Protein AF-0000000084724080 (afdb_homodimer)

Secondary structure (DSSP, 8-state):
-------HHHHHHHHTS-HHHHHHHHTTSS---HHHHHHHHHHHHHHT----HHHHHHHHS---EEEEEES-TTSHHHHHHHHHHHHHHHHTT-EEEEEE-TT-HHHHHHHHHHHHTT-SEEEE---S-GGGGGGGGGG-S-EEESS--SSS---EEEE-HHHHHHHHHHHHHHTT---EEEEE-TTSHHHHHHHHHHHHHHHTTT---EEEE-SSSSHHHHHHHHHHHHSSTT--SEEEESSHHHHHHHHHHHHHTT--TTTT-EEE-SS--GGGGTBSSPPBEEE--HHHHHHHHHHHHHHHHTT-----EEEE--EEE--TT-----/-------HHHHHHHHTS-HHHHHHHHTTSS---HHHHHHHHHHHHHHT----HHHHHHHHS---EEEEEES-TTSHHHHHHHHHHHHHHHHTT-EEEEEE-TT-HHHHHHHHHHHHTT-SEEEE---S-GGGGGGGGGG-S-EEESS--SSS---EEEE-HHHHHHHHHHHHHHTT---EEEEE-TTSHHHHHHHHHHHHHHHTTT---EEEE-SSSSHHHHHHHHHHHHSSTT--SEEEESSHHHHHHHHHHHHHTT--TTTT-EEE-SS--GGGGTBSSPPBEEE--HHHHHHHHHHHHHHHHTT-----EEEE--EEE--TT-----

Nearest PDB structures (foldseek):
  4rzt-assembly1_A  TM=9.313E-01  e=7.875E-20  Escherichia coli DH1
  4rk1-assembly3_F  TM=8.747E-01  e=1.588E-20  Enterococcus faecium DO
  1efa-assembly2_C  TM=9.044E-01  e=4.445E-20  Escherichia coli
  1jyf-assembly1_A  TM=9.041E-01  e=2.052E-18  Escherichia coli
  1jye-assembly1_A-2  TM=9.116E-01  e=3.635E-18  Escherichia coli

Structure (mmCIF, N/CA/C/O backbone):
data_AF-0000000084724080-model_v1
#
loop_
_entity.id
_entity.type
_entity.pdbx_description
1 polymer 'Ribose operon repressor'
#
loop_
_atom_site.group_PDB
_atom_site.id
_atom_site.type_symbol
_atom_site.label_atom_id
_atom_site.label_alt_id
_atom_site.label_comp_id
_atom_site.label_asym_id
_atom_site.label_entity_id
_atom_site.label_seq_id
_atom_site.pdbx_PDB_ins_code
_atom_site.Cartn_x
_atom_site.Cartn_y
_atom_site.Cartn_z
_atom_site.occupancy
_atom_site.B_iso_or_equiv
_atom_site.auth_seq_id
_atom_site.auth_comp_id
_atom_site.auth_asym_id
_atom_site.auth_atom_id
_atom_site.pdbx_PDB_model_num
ATOM 1 N N . MET A 1 1 ? 26.531 34.5 15.922 1 32.03 1 MET A N 1
ATOM 2 C CA . MET A 1 1 ? 25.234 35.125 15.68 1 32.03 1 MET A CA 1
ATOM 3 C C . MET A 1 1 ? 24.312 34.188 14.938 1 32.03 1 MET A C 1
ATOM 5 O O . MET A 1 1 ? 24.656 33.656 13.875 1 32.03 1 MET A O 1
ATOM 9 N N . LYS A 1 2 ? 23.438 33.5 15.578 1 39.31 2 LYS A N 1
ATOM 10 C CA . LYS A 1 2 ? 22.547 32.469 15.039 1 39.31 2 LYS A CA 1
ATOM 11 C C . LYS A 1 2 ? 21.875 32.938 13.758 1 39.31 2 LYS A C 1
ATOM 13 O O . LYS A 1 2 ? 21.156 33.938 13.758 1 39.31 2 LYS A O 1
ATOM 18 N N . LYS A 1 3 ? 22.266 32.719 12.625 1 47.66 3 LYS A N 1
ATOM 19 C CA . LYS A 1 3 ? 21.812 33.219 11.336 1 47.66 3 LYS A CA 1
ATOM 20 C C . LYS A 1 3 ? 20.328 32.938 11.133 1 47.66 3 LYS A C 1
ATOM 22 O O . LYS A 1 3 ? 19.906 31.797 11.055 1 47.66 3 LYS A O 1
ATOM 27 N N . THR A 1 4 ? 19.438 33.719 11.664 1 52.25 4 THR A N 1
ATOM 28 C CA . THR A 1 4 ? 17.984 33.625 11.539 1 52.25 4 THR A CA 1
ATOM 29 C C . THR A 1 4 ? 17.578 33.594 10.07 1 52.25 4 THR A C 1
ATOM 31 O O . THR A 1 4 ? 18.125 34.312 9.25 1 52.25 4 THR A O 1
ATOM 34 N N . SER A 1 5 ? 16.984 32.531 9.602 1 62.06 5 SER A N 1
ATOM 35 C CA . SER A 1 5 ? 16.438 32.5 8.25 1 62.06 5 SER A CA 1
ATOM 36 C C . SER A 1 5 ? 15.734 33.812 7.898 1 62.06 5 SER A C 1
ATOM 38 O O . SER A 1 5 ? 15.055 34.406 8.734 1 62.06 5 SER A O 1
ATOM 40 N N . PRO A 1 6 ? 16.141 34.375 6.723 1 73.5 6 PRO A N 1
ATOM 41 C CA . PRO A 1 6 ? 15.469 35.594 6.332 1 73.5 6 PRO A CA 1
ATOM 42 C C . PRO A 1 6 ? 13.953 35.5 6.414 1 73.5 6 PRO A C 1
ATOM 44 O O . PRO A 1 6 ? 13.383 34.438 6.121 1 73.5 6 PRO A O 1
ATOM 47 N N . THR A 1 7 ? 13.383 36.406 7.012 1 74.38 7 THR A N 1
ATOM 48 C CA . THR A 1 7 ? 11.93 36.5 7.125 1 74.38 7 THR A CA 1
ATOM 49 C C . THR A 1 7 ? 11.344 37.312 5.988 1 74.38 7 THR A C 1
ATOM 51 O O . THR A 1 7 ? 12.086 37.969 5.246 1 74.38 7 THR A O 1
ATOM 54 N N . ILE A 1 8 ? 10.039 37.156 5.926 1 80.38 8 ILE A N 1
ATOM 55 C CA . ILE A 1 8 ? 9.352 37.969 4.918 1 80.38 8 ILE A CA 1
ATOM 56 C C . ILE A 1 8 ? 9.609 39.438 5.176 1 80.38 8 ILE A C 1
ATOM 58 O O . ILE A 1 8 ? 9.648 40.25 4.234 1 80.38 8 ILE A O 1
ATOM 62 N N . ARG A 1 9 ? 9.898 39.75 6.422 1 83.5 9 ARG A N 1
ATOM 63 C CA . ARG A 1 9 ? 10.211 41.156 6.773 1 83.5 9 ARG A CA 1
ATOM 64 C C . ARG A 1 9 ? 11.578 41.562 6.234 1 83.5 9 ARG A C 1
ATOM 66 O O . ARG A 1 9 ? 11.758 42.688 5.77 1 83.5 9 ARG A O 1
ATOM 73 N N . ASP A 1 10 ? 12.398 40.562 6.273 1 85.94 10 ASP A N 1
ATOM 74 C CA . ASP A 1 10 ? 13.734 40.844 5.742 1 85.94 10 ASP A CA 1
ATOM 75 C C . ASP A 1 10 ? 13.688 41.094 4.238 1 85.94 10 ASP A C 1
ATOM 77 O O . ASP A 1 10 ? 14.375 41.969 3.723 1 85.94 10 ASP A O 1
ATOM 81 N N . VAL A 1 11 ? 12.867 40.25 3.641 1 87.75 11 VAL A N 1
ATOM 82 C CA . VAL A 1 11 ? 12.703 40.438 2.199 1 87.75 11 VAL A CA 1
ATOM 83 C C . VAL A 1 11 ? 12.086 41.781 1.898 1 87.75 11 VAL A C 1
ATOM 85 O O . VAL A 1 11 ? 12.555 42.5 1.007 1 87.75 11 VAL A O 1
ATOM 88 N N . ALA A 1 12 ? 11.148 42.125 2.643 1 89.44 12 ALA A N 1
ATOM 89 C CA . ALA A 1 12 ? 10.461 43.406 2.461 1 89.44 12 ALA A CA 1
ATOM 90 C C . ALA A 1 12 ? 11.422 44.562 2.648 1 89.44 12 ALA A C 1
ATOM 92 O O . ALA A 1 12 ? 11.445 45.5 1.836 1 89.44 12 ALA A O 1
ATOM 93 N N . ALA A 1 13 ? 12.18 44.5 3.635 1 89.31 13 ALA A N 1
ATOM 94 C CA . ALA A 1 13 ? 13.148 45.562 3.953 1 89.31 13 ALA A CA 1
ATOM 95 C C . ALA A 1 13 ? 14.195 45.688 2.852 1 89.31 13 ALA A C 1
ATOM 97 O O . ALA A 1 13 ? 14.523 46.781 2.42 1 89.31 13 ALA A O 1
ATOM 98 N N . ALA A 1 14 ? 14.609 44.562 2.445 1 89.56 14 ALA A N 1
ATOM 99 C CA . ALA A 1 14 ? 15.672 44.562 1.444 1 89.56 14 ALA A CA 1
ATOM 100 C C . ALA A 1 14 ? 15.148 45.031 0.086 1 89.56 14 ALA A C 1
ATOM 102 O O . ALA A 1 14 ? 15.883 45.656 -0.68 1 89.56 14 ALA A O 1
ATOM 103 N N . ALA A 1 15 ? 13.977 44.688 -0.158 1 89.56 15 ALA A N 1
ATOM 104 C CA . ALA A 1 15 ? 13.375 45 -1.446 1 89.56 15 ALA A CA 1
ATOM 105 C C . ALA A 1 15 ? 12.75 46.406 -1.414 1 89.56 15 ALA A C 1
ATOM 107 O O . ALA A 1 15 ? 12.398 46.969 -2.457 1 89.56 15 ALA A O 1
ATOM 108 N N . GLY A 1 16 ? 12.609 46.969 -0.264 1 90.38 16 GLY A N 1
ATOM 109 C CA . GLY A 1 16 ? 12.039 48.312 -0.124 1 90.38 16 GLY A CA 1
ATOM 110 C C . GLY A 1 16 ? 10.539 48.344 -0.363 1 90.38 16 GLY A C 1
ATOM 111 O O . GLY A 1 16 ? 10.023 49.281 -0.969 1 90.38 16 GLY A O 1
ATOM 112 N N . VAL A 1 17 ? 9.953 47.219 -0.107 1 89 17 VAL A N 1
ATOM 113 C CA . VAL A 1 17 ? 8.5 47.125 -0.246 1 89 17 VAL A CA 1
ATOM 114 C C . VAL A 1 17 ? 7.879 46.688 1.08 1 89 17 VAL A C 1
ATOM 116 O O . VAL A 1 17 ? 8.594 46.406 2.041 1 89 17 VAL A O 1
ATOM 119 N N . SER A 1 18 ? 6.574 46.812 1.135 1 85.12 18 SER A N 1
ATOM 120 C CA . SER A 1 18 ? 5.883 46.375 2.342 1 85.12 18 SER A CA 1
ATOM 121 C C . SER A 1 18 ? 5.898 44.844 2.467 1 85.12 18 SER A C 1
ATOM 123 O O . SER A 1 18 ? 6.07 44.156 1.471 1 85.12 18 SER A O 1
ATOM 125 N N . VAL A 1 19 ? 5.738 44.344 3.66 1 85.06 19 VAL A N 1
ATOM 126 C CA . VAL A 1 19 ? 5.605 42.906 3.916 1 85.06 19 VAL A CA 1
ATOM 127 C C . VAL A 1 19 ? 4.418 42.344 3.133 1 85.06 19 VAL A C 1
ATOM 129 O O . VAL A 1 19 ? 4.488 41.25 2.588 1 85.06 19 VAL A O 1
ATOM 132 N N . ALA A 1 20 ? 3.391 43.188 3.004 1 80.38 20 ALA A N 1
ATOM 133 C CA . ALA A 1 20 ? 2.201 42.781 2.256 1 80.38 20 ALA A CA 1
ATOM 134 C C . ALA A 1 20 ? 2.523 42.594 0.778 1 80.38 20 ALA A C 1
ATOM 136 O O . ALA A 1 20 ? 2.006 41.656 0.14 1 80.38 20 ALA A O 1
ATOM 137 N N . THR A 1 21 ? 3.342 43.438 0.317 1 83.81 21 THR A N 1
ATOM 138 C CA . THR A 1 21 ? 3.736 43.375 -1.085 1 83.81 21 THR A CA 1
ATOM 139 C C . THR A 1 21 ? 4.523 42.094 -1.351 1 83.81 21 THR A C 1
ATOM 141 O O . THR A 1 21 ? 4.262 41.375 -2.33 1 83.81 21 THR A O 1
ATOM 144 N N . VAL A 1 22 ? 5.441 41.719 -0.416 1 83.5 22 VAL A N 1
ATOM 145 C CA . VAL A 1 22 ? 6.223 40.5 -0.552 1 83.5 22 VAL A CA 1
ATOM 146 C C . VAL A 1 22 ? 5.297 39.281 -0.463 1 83.5 22 VAL A C 1
ATOM 148 O O . VAL A 1 22 ? 5.398 38.344 -1.272 1 83.5 22 VAL A O 1
ATOM 151 N N . SER A 1 23 ? 4.398 39.344 0.433 1 76.38 23 SER A N 1
ATOM 152 C CA . SER A 1 23 ? 3.461 38.25 0.643 1 76.38 23 SER A CA 1
ATOM 153 C C . SER A 1 23 ? 2.594 38.031 -0.589 1 76.38 23 SER A C 1
ATOM 155 O O . SER A 1 23 ? 2.447 36.875 -1.049 1 76.38 23 SER A O 1
ATOM 157 N N . LYS A 1 24 ? 2.123 39.062 -1.077 1 75.06 24 LYS A N 1
ATOM 158 C CA . LYS A 1 24 ? 1.26 38.969 -2.25 1 75.06 24 LYS A CA 1
ATOM 159 C C . LYS A 1 24 ? 2.033 38.469 -3.463 1 75.06 24 LYS A C 1
ATOM 161 O O . LYS A 1 24 ? 1.494 37.719 -4.273 1 75.06 24 LYS A O 1
ATOM 166 N N . TYR A 1 25 ? 3.26 38.875 -3.535 1 79.75 25 TYR A N 1
ATOM 167 C CA . TYR A 1 25 ? 4.113 38.438 -4.637 1 79.75 25 TYR A CA 1
ATOM 168 C C . TYR A 1 25 ? 4.414 36.969 -4.547 1 79.75 25 TYR A C 1
ATOM 170 O O . TYR A 1 25 ? 4.211 36.219 -5.512 1 79.75 25 TYR A O 1
ATOM 178 N N . ILE A 1 26 ? 4.781 36.5 -3.369 1 76.81 26 ILE A N 1
ATOM 179 C CA . ILE A 1 26 ? 5.242 35.125 -3.168 1 76.81 26 ILE A CA 1
ATOM 180 C C . ILE A 1 26 ? 4.066 34.156 -3.312 1 76.81 26 ILE A C 1
ATOM 182 O O . ILE A 1 26 ? 4.227 33.062 -3.834 1 76.81 26 ILE A O 1
ATOM 186 N N . ASN A 1 27 ? 2.904 34.719 -2.977 1 66.31 27 ASN A N 1
ATOM 187 C CA . ASN A 1 27 ? 1.719 33.875 -3.004 1 66.31 27 ASN A CA 1
ATOM 188 C C . ASN A 1 27 ? 0.949 34.031 -4.312 1 66.31 27 ASN A C 1
ATOM 190 O O . ASN A 1 27 ? -0.118 33.438 -4.48 1 66.31 27 ASN A O 1
ATOM 194 N N . GLY A 1 28 ? 1.48 34.812 -5.105 1 66.38 28 GLY A N 1
ATOM 195 C CA . GLY A 1 28 ? 0.864 35.031 -6.402 1 66.38 28 GLY A CA 1
ATOM 196 C C . GLY A 1 28 ? -0.484 35.719 -6.309 1 66.38 28 GLY A C 1
ATOM 197 O O . GLY A 1 28 ? -1.334 35.562 -7.188 1 66.38 28 GLY A O 1
ATOM 198 N N . ALA A 1 29 ? -0.762 36.344 -5.246 1 62.97 29 ALA A N 1
ATOM 199 C CA . ALA A 1 29 ? -2.062 36.938 -4.973 1 62.97 29 ALA A CA 1
ATOM 200 C C . ALA A 1 29 ? -2.238 38.25 -5.75 1 62.97 29 ALA A C 1
ATOM 202 O O . ALA A 1 29 ? -3.365 38.688 -5.988 1 62.97 29 ALA A O 1
ATOM 203 N N . GLN A 1 30 ? -1.162 38.938 -6.098 1 69.94 30 GLN A N 1
ATOM 204 C CA . GLN A 1 30 ? -1.179 40.219 -6.82 1 69.94 30 GLN A CA 1
ATOM 205 C C . GLN A 1 30 ? 0.004 40.312 -7.777 1 69.94 30 GLN A C 1
ATOM 207 O O . GLN A 1 30 ? 1.11 39.875 -7.457 1 69.94 30 GLN A O 1
ATOM 212 N N . ARG A 1 31 ? -0.279 40.688 -9.023 1 78.44 31 ARG A N 1
ATOM 213 C CA . ARG A 1 31 ? 0.792 40.969 -9.969 1 78.44 31 ARG A CA 1
ATOM 214 C C . ARG A 1 31 ? 1.322 42.406 -9.781 1 78.44 31 ARG A C 1
ATOM 216 O O . ARG A 1 31 ? 0.559 43.312 -9.477 1 78.44 31 ARG A O 1
ATOM 223 N N . PHE A 1 32 ? 2.584 42.438 -9.867 1 82.38 32 PHE A N 1
ATOM 224 C CA . PHE A 1 32 ? 3.244 43.719 -9.75 1 82.38 32 PHE A CA 1
ATOM 225 C C . PHE A 1 32 ? 3.984 44.062 -11.039 1 82.38 32 PHE A C 1
ATOM 227 O O . PHE A 1 32 ? 4.039 43.281 -11.961 1 82.38 32 PHE A O 1
ATOM 234 N N . SER A 1 33 ? 4.406 45.375 -11.148 1 86.06 33 SER A N 1
ATOM 235 C CA . SER A 1 33 ? 5.16 45.781 -12.328 1 86.06 33 SER A CA 1
ATOM 236 C C . SER A 1 33 ? 6.418 44.938 -12.5 1 86.06 33 SER A C 1
ATOM 238 O O . SER A 1 33 ? 6.953 44.406 -11.523 1 86.06 33 SER A O 1
ATOM 240 N N . ALA A 1 34 ? 6.887 44.781 -13.711 1 86 34 ALA A N 1
ATOM 241 C CA . ALA A 1 34 ? 8.031 43.938 -14.047 1 86 34 ALA A CA 1
ATOM 242 C C . ALA A 1 34 ? 9.258 44.312 -13.219 1 86 34 ALA A C 1
ATOM 244 O O . ALA A 1 34 ? 9.953 43.438 -12.695 1 86 34 ALA A O 1
ATOM 245 N N . PRO A 1 35 ? 9.516 45.531 -13.086 1 86.12 35 PRO A N 1
ATOM 246 C CA . PRO A 1 35 ? 10.688 45.906 -12.281 1 86.12 35 PRO A CA 1
ATOM 247 C C . PRO A 1 35 ? 10.547 45.5 -10.82 1 86.12 35 PRO A C 1
ATOM 249 O O . PRO A 1 35 ? 11.523 45.031 -10.211 1 86.12 35 PRO A O 1
ATOM 252 N N . VAL A 1 36 ? 9.359 45.562 -10.242 1 86.81 36 VAL A N 1
ATOM 253 C CA . VAL A 1 36 ? 9.125 45.219 -8.844 1 86.81 36 VAL A CA 1
ATOM 254 C C . VAL A 1 36 ? 9.266 43.719 -8.656 1 86.81 36 VAL A C 1
ATOM 256 O O . VAL A 1 36 ? 9.898 43.25 -7.699 1 86.81 36 VAL A O 1
ATOM 259 N N . GLU A 1 37 ? 8.703 42.969 -9.508 1 88.81 37 GLU A N 1
ATOM 260 C CA . GLU A 1 37 ? 8.773 41.5 -9.414 1 88.81 37 GLU A CA 1
ATOM 261 C C . GLU A 1 37 ? 10.203 41 -9.57 1 88.81 37 GLU A C 1
ATOM 263 O O . GLU A 1 37 ? 10.625 40.062 -8.883 1 88.81 37 GLU A O 1
ATOM 268 N N . ALA A 1 38 ? 10.93 41.656 -10.492 1 87.81 38 ALA A N 1
ATOM 269 C CA . ALA A 1 38 ? 12.336 41.281 -10.664 1 87.81 38 ALA A CA 1
ATOM 270 C C . ALA A 1 38 ? 13.133 41.562 -9.391 1 87.81 38 ALA A C 1
ATOM 272 O O . ALA A 1 38 ? 13.984 40.75 -9 1 87.81 38 ALA A O 1
ATOM 273 N N . LYS A 1 39 ? 12.914 42.688 -8.82 1 87.88 39 LYS A N 1
ATOM 274 C CA . LYS A 1 39 ? 13.586 43.062 -7.574 1 87.88 39 LYS A CA 1
ATOM 275 C C . LYS A 1 39 ? 13.266 42.062 -6.457 1 87.88 39 LYS A C 1
ATOM 277 O O . LYS A 1 39 ? 14.148 41.656 -5.703 1 87.88 39 LYS A O 1
ATOM 282 N N . LEU A 1 40 ? 12 41.688 -6.348 1 88.88 40 LEU A N 1
ATOM 283 C CA . LEU A 1 40 ? 11.562 40.75 -5.332 1 88.88 40 LEU A CA 1
ATOM 284 C C . LEU A 1 40 ? 12.211 39.375 -5.555 1 88.88 40 LEU A C 1
ATOM 286 O O . LEU A 1 40 ? 12.711 38.781 -4.609 1 88.88 40 LEU A O 1
ATOM 290 N N . LYS A 1 41 ? 12.148 38.938 -6.738 1 86.19 41 LYS A N 1
ATOM 291 C CA . LYS A 1 41 ? 12.766 37.656 -7.082 1 86.19 41 LYS A CA 1
ATOM 292 C C . LYS A 1 41 ? 14.25 37.656 -6.73 1 86.19 41 LYS A C 1
ATOM 294 O O . LYS A 1 41 ? 14.742 36.688 -6.125 1 86.19 41 LYS A O 1
ATOM 299 N N . ALA A 1 42 ? 14.938 38.719 -7.145 1 87.19 42 ALA A N 1
ATOM 300 C CA . ALA A 1 42 ? 16.375 38.844 -6.883 1 87.19 42 ALA A CA 1
ATOM 301 C C . ALA A 1 42 ? 16.656 38.875 -5.383 1 87.19 42 ALA A C 1
ATOM 303 O O . ALA A 1 42 ? 17.609 38.25 -4.914 1 87.19 42 ALA A O 1
ATOM 304 N N . THR A 1 43 ? 15.852 39.625 -4.648 1 88.38 43 THR A N 1
ATOM 305 C CA . THR A 1 43 ? 16.031 39.75 -3.207 1 88.38 43 THR A CA 1
ATOM 306 C C . THR A 1 43 ? 15.789 38.438 -2.502 1 88.38 43 THR A C 1
ATOM 308 O O . THR A 1 43 ? 16.547 38.062 -1.607 1 88.38 43 THR A O 1
ATOM 311 N N . ILE A 1 44 ? 14.703 37.719 -2.939 1 82.88 44 ILE A N 1
ATOM 312 C CA . ILE A 1 44 ? 14.359 36.438 -2.363 1 82.88 44 ILE A CA 1
ATOM 313 C C . ILE A 1 44 ? 15.5 35.438 -2.59 1 82.88 44 ILE A C 1
ATOM 315 O O . ILE A 1 44 ? 15.906 34.719 -1.668 1 82.88 44 ILE A O 1
ATOM 319 N N . GLU A 1 45 ? 16.031 35.469 -3.738 1 81.25 45 GLU A N 1
ATOM 320 C CA . GLU A 1 45 ? 17.141 34.594 -4.086 1 81.25 45 GLU A CA 1
ATOM 321 C C . GLU A 1 45 ? 18.391 34.938 -3.297 1 81.25 45 GLU A C 1
ATOM 323 O O . GLU A 1 45 ? 19.078 34.062 -2.777 1 81.25 45 GLU A O 1
ATOM 328 N N . LYS A 1 46 ? 18.625 36.219 -3.291 1 82.88 46 LYS A N 1
ATOM 329 C CA . LYS A 1 46 ? 19.828 36.719 -2.619 1 82.88 46 LYS A CA 1
ATOM 330 C C . LYS A 1 46 ? 19.797 36.406 -1.127 1 82.88 46 LYS A C 1
ATOM 332 O O . LYS A 1 46 ? 20.812 36 -0.546 1 82.88 46 LYS A O 1
ATOM 337 N N . LEU A 1 47 ? 18.594 36.562 -0.542 1 82.31 47 LEU A N 1
ATOM 338 C CA . LEU A 1 47 ? 18.453 36.375 0.896 1 82.31 47 LEU A CA 1
ATOM 339 C C . LEU A 1 47 ? 18.25 34.906 1.215 1 82.31 47 LEU A C 1
ATOM 341 O O . LEU A 1 47 ? 18.422 34.469 2.361 1 82.31 47 LEU A O 1
ATOM 345 N N . GLY A 1 48 ? 17.922 34.219 0.118 1 74.56 48 GLY A N 1
ATOM 346 C CA . GLY A 1 48 ? 17.594 32.812 0.328 1 74.56 48 GLY A CA 1
ATOM 347 C C . GLY A 1 48 ? 16.297 32.625 1.089 1 74.56 48 GLY A C 1
ATOM 348 O O . GLY A 1 48 ? 16.188 31.703 1.9 1 74.56 48 GLY A O 1
ATOM 349 N N . TYR A 1 49 ? 15.391 33.688 0.884 1 71 49 TYR A N 1
ATOM 350 C CA . TYR A 1 49 ? 14.109 33.594 1.581 1 71 49 TYR A CA 1
ATOM 351 C C . TYR A 1 49 ? 13.242 32.5 1.003 1 71 49 TYR A C 1
ATOM 353 O O . TYR A 1 49 ? 13.102 32.375 -0.217 1 71 49 TYR A O 1
ATOM 361 N N . ARG A 1 50 ? 12.898 31.594 1.78 1 62.84 50 ARG A N 1
ATOM 362 C CA . ARG A 1 50 ? 11.914 30.578 1.403 1 62.84 50 ARG A CA 1
ATOM 363 C C . ARG A 1 50 ? 10.641 30.719 2.234 1 62.84 50 ARG A C 1
ATOM 365 O O . ARG A 1 50 ? 10.703 30.828 3.459 1 62.84 50 ARG A O 1
ATOM 372 N N . SER A 1 51 ? 9.594 31.047 1.395 1 58.06 51 SER A N 1
ATOM 373 C CA . SER A 1 51 ? 8.32 31.172 2.092 1 58.06 51 SER A CA 1
ATOM 374 C C . SER A 1 51 ? 8.039 29.938 2.951 1 58.06 51 SER A C 1
ATOM 376 O O . SER A 1 51 ? 8.258 28.812 2.516 1 58.06 51 SER A O 1
ATOM 378 N N . ASN A 1 52 ? 8.047 30.141 4.234 1 56.22 52 ASN A N 1
ATOM 379 C CA . ASN A 1 52 ? 7.66 29.094 5.176 1 56.22 52 ASN A CA 1
ATOM 380 C C . ASN A 1 52 ? 6.195 28.703 5.016 1 56.22 52 ASN A C 1
ATOM 382 O O . ASN A 1 52 ? 5.305 29.547 5.152 1 56.22 52 ASN A O 1
ATOM 386 N N . PRO A 1 53 ? 5.926 27.594 4.426 1 55.59 53 PRO A N 1
ATOM 387 C CA . PRO A 1 53 ? 4.535 27.188 4.223 1 55.59 53 PRO A CA 1
ATOM 388 C C . PRO A 1 53 ? 3.664 27.422 5.457 1 55.59 53 PRO A C 1
ATOM 390 O O . PRO A 1 53 ? 2.486 27.766 5.332 1 55.59 53 PRO A O 1
ATOM 393 N N . LEU A 1 54 ? 4.223 27.188 6.598 1 56.31 54 LEU A N 1
ATOM 394 C CA . LEU A 1 54 ? 3.465 27.438 7.816 1 56.31 54 LEU A CA 1
ATOM 395 C C . LEU A 1 54 ? 3.15 28.922 7.961 1 56.31 54 LEU A C 1
ATOM 397 O O . LEU A 1 54 ? 2.045 29.297 8.367 1 56.31 54 LEU A O 1
ATOM 401 N N . ALA A 1 55 ? 4.16 29.719 7.543 1 54.69 55 ALA A N 1
ATOM 402 C CA . ALA A 1 55 ? 3.936 31.172 7.586 1 54.69 55 ALA A CA 1
ATOM 403 C C . ALA A 1 55 ? 2.893 31.594 6.555 1 54.69 55 ALA A C 1
ATOM 405 O O . ALA A 1 55 ? 2.025 32.406 6.844 1 54.69 55 ALA A O 1
ATOM 406 N N . ARG A 1 56 ? 3.053 31.031 5.406 1 55.66 56 ARG A N 1
ATOM 407 C CA . ARG A 1 56 ? 2.061 31.297 4.367 1 55.66 56 ARG A CA 1
ATOM 408 C C . ARG A 1 56 ? 0.661 30.922 4.84 1 55.66 56 ARG A C 1
ATOM 410 O O . ARG A 1 56 ? -0.301 31.656 4.59 1 55.66 56 ARG A O 1
ATOM 417 N N . SER A 1 57 ? 0.632 29.703 5.391 1 60.25 57 SER A N 1
ATOM 418 C CA . SER A 1 57 ? -0.655 29.234 5.895 1 60.25 57 SER A CA 1
ATOM 419 C C . SER A 1 57 ? -1.222 30.188 6.938 1 60.25 57 SER A C 1
ATOM 421 O O . SER A 1 57 ? -2.436 30.406 7.004 1 60.25 57 SER A O 1
ATOM 423 N N . MET A 1 58 ? -0.336 30.812 7.582 1 50.09 58 MET A N 1
ATOM 424 C CA . MET A 1 58 ? -0.744 31.766 8.602 1 50.09 58 MET A CA 1
ATOM 425 C C . MET A 1 58 ? -1.275 33.062 7.969 1 50.09 58 MET A C 1
ATOM 427 O O . MET A 1 58 ? -2.232 33.656 8.469 1 50.09 58 MET A O 1
ATOM 431 N N . ILE A 1 59 ? -0.647 33.375 6.875 1 49.5 59 ILE A N 1
ATOM 432 C CA . ILE A 1 59 ? -1.028 34.594 6.207 1 49.5 59 ILE A CA 1
ATOM 433 C C . ILE A 1 59 ? -2.287 34.375 5.375 1 49.5 59 ILE A C 1
ATOM 435 O O . ILE A 1 59 ? -3.225 35.188 5.426 1 49.5 59 ILE A O 1
ATOM 439 N N . THR A 1 60 ? -2.232 33.375 4.598 1 57.38 60 THR A N 1
ATOM 440 C CA . THR A 1 60 ? -3.318 33.125 3.652 1 57.38 60 THR A CA 1
ATOM 441 C C . THR A 1 60 ? -4.41 32.281 4.285 1 57.38 60 THR A C 1
ATOM 443 O O . THR A 1 60 ? -5.539 32.219 3.793 1 57.38 60 THR A O 1
ATOM 446 N N . GLY A 1 61 ? -4.031 31.609 5.293 1 63.84 61 GLY A N 1
ATOM 447 C CA . GLY A 1 61 ? -4.93 30.641 5.898 1 63.84 61 GLY A CA 1
ATOM 448 C C . GLY A 1 61 ? -4.977 29.328 5.145 1 63.84 61 GLY A C 1
ATOM 449 O O . GLY A 1 61 ? -5.707 28.406 5.535 1 63.84 61 GLY A O 1
ATOM 450 N N . GLU A 1 62 ? -4.199 29.359 3.967 1 78.19 62 GLU A N 1
ATOM 451 C CA . GLU A 1 62 ? -4.191 28.156 3.143 1 78.19 62 GLU A CA 1
ATOM 452 C C . GLU A 1 62 ? -2.881 27.391 3.299 1 78.19 62 GLU A C 1
ATOM 454 O O . GLU A 1 62 ? -1.802 27.984 3.295 1 78.19 62 GLU A O 1
ATOM 459 N N . THR A 1 63 ? -2.973 26.109 3.402 1 81.94 63 THR A N 1
ATOM 460 C CA . THR A 1 63 ? -1.789 25.281 3.584 1 81.94 63 THR A CA 1
ATOM 461 C C . THR A 1 63 ? -1.384 24.625 2.27 1 81.94 63 THR A C 1
ATOM 463 O O . THR A 1 63 ? -0.268 24.109 2.141 1 81.94 63 THR A O 1
ATOM 466 N N . ARG A 1 64 ? -2.283 24.578 1.26 1 89.19 64 ARG A N 1
ATOM 467 C CA . ARG A 1 64 ? -2.111 23.844 0.015 1 89.19 64 ARG A CA 1
ATOM 468 C C . ARG A 1 64 ? -1.815 22.375 0.291 1 89.19 64 ARG A C 1
ATOM 470 O O . ARG A 1 64 ? -0.93 21.781 -0.333 1 89.19 64 ARG A O 1
ATOM 477 N N . THR A 1 65 ? -2.461 21.906 1.295 1 92.56 65 THR A N 1
ATOM 478 C CA . THR A 1 65 ? -2.34 20.5 1.684 1 92.56 65 THR A CA 1
ATOM 479 C C . THR A 1 65 ? -3.717 19.875 1.865 1 92.56 65 THR A C 1
ATOM 481 O O . THR A 1 65 ? -4.641 20.516 2.361 1 92.56 65 THR A O 1
ATOM 484 N N . ILE A 1 66 ? -3.816 18.703 1.387 1 96.44 66 ILE A N 1
ATOM 485 C CA . ILE A 1 66 ? -5.035 17.906 1.548 1 96.44 66 ILE A CA 1
ATOM 486 C C . ILE A 1 66 ? -4.734 16.672 2.375 1 96.44 66 ILE A C 1
ATOM 488 O O . ILE A 1 66 ? -3.691 16.031 2.201 1 96.44 66 ILE A O 1
ATOM 492 N N . GLY A 1 67 ? -5.617 16.391 3.326 1 97.19 67 GLY A N 1
ATOM 493 C CA . GLY A 1 67 ? -5.496 15.172 4.113 1 97.19 67 GLY A CA 1
ATOM 494 C C . GLY A 1 67 ? -6.332 14.023 3.576 1 97.19 67 GLY A C 1
ATOM 495 O O . GLY A 1 67 ? -7.457 14.234 3.121 1 97.19 67 GLY A O 1
ATOM 496 N N . LEU A 1 68 ? -5.777 12.891 3.566 1 98.25 68 LEU A N 1
ATOM 497 C CA . LEU A 1 68 ? -6.488 11.672 3.197 1 98.25 68 LEU A CA 1
ATOM 498 C C . LEU A 1 68 ? -6.336 10.602 4.277 1 98.25 68 LEU A C 1
ATOM 500 O O . LEU A 1 68 ? -5.215 10.273 4.672 1 98.25 68 LEU A O 1
ATOM 504 N N . THR A 1 69 ? -7.449 10.125 4.812 1 97.5 69 THR A N 1
ATOM 505 C CA . THR A 1 69 ? -7.434 9.031 5.773 1 97.5 69 THR A CA 1
ATOM 506 C C . THR A 1 69 ? -7.832 7.715 5.102 1 97.5 69 THR A C 1
ATOM 508 O O . THR A 1 69 ? -8.844 7.652 4.402 1 97.5 69 THR A O 1
ATOM 511 N N . ILE A 1 70 ? -7.055 6.699 5.293 1 97.25 70 ILE A N 1
ATOM 512 C CA . ILE A 1 70 ? -7.375 5.387 4.742 1 97.25 70 ILE A CA 1
ATOM 513 C C . ILE A 1 70 ? -7.535 4.375 5.875 1 97.25 70 ILE A C 1
ATOM 515 O O . ILE A 1 70 ? -7.125 4.633 7.008 1 97.25 70 ILE A O 1
ATOM 519 N N . LEU A 1 71 ? -8.102 3.221 5.594 1 97.06 71 LEU A N 1
ATOM 520 C CA . LEU A 1 71 ? -8.461 2.244 6.617 1 97.06 71 LEU A CA 1
ATOM 521 C C . LEU A 1 71 ? -7.312 1.268 6.859 1 97.06 71 LEU A C 1
ATOM 523 O O . LEU A 1 71 ? -7.137 0.777 7.977 1 97.06 71 LEU A O 1
ATOM 527 N N . ASP A 1 72 ? -6.613 0.904 5.785 1 97.12 72 ASP A N 1
ATOM 528 C CA . ASP A 1 72 ? -5.484 -0.016 5.879 1 97.12 72 ASP A CA 1
ATOM 529 C C . ASP A 1 72 ? -4.543 0.146 4.688 1 97.12 72 ASP A C 1
ATOM 531 O O . ASP A 1 72 ? -4.875 -0.254 3.568 1 97.12 72 ASP A O 1
ATOM 535 N N . ILE A 1 73 ? -3.385 0.606 4.98 1 97.44 73 ILE A N 1
ATOM 536 C CA . ILE A 1 73 ? -2.438 0.938 3.922 1 97.44 73 ILE A CA 1
ATOM 537 C C . ILE A 1 73 ? -1.927 -0.342 3.268 1 97.44 73 ILE A C 1
ATOM 539 O O . ILE A 1 73 ? -1.338 -0.301 2.184 1 97.44 73 ILE A O 1
ATOM 543 N N . SER A 1 74 ? -2.105 -1.514 3.9 1 96.69 74 SER A N 1
ATOM 544 C CA . SER A 1 74 ? -1.685 -2.787 3.324 1 96.69 74 SER A CA 1
ATOM 545 C C . SER A 1 74 ? -2.688 -3.283 2.287 1 96.69 74 SER A C 1
ATOM 547 O O . SER A 1 74 ? -2.416 -4.246 1.564 1 96.69 74 SER A O 1
ATOM 549 N N . ASN A 1 75 ? -3.869 -2.703 2.234 1 97.44 75 ASN A N 1
ATOM 550 C CA . ASN A 1 75 ? -4.887 -3.027 1.239 1 97.44 75 ASN A CA 1
ATOM 551 C C . ASN A 1 75 ? -4.707 -2.207 -0.035 1 97.44 75 ASN A C 1
ATOM 553 O O . ASN A 1 75 ? -4.898 -0.99 -0.027 1 97.44 75 ASN A O 1
ATOM 557 N N . PRO A 1 76 ? -4.453 -2.871 -1.175 1 97.69 76 PRO A N 1
ATOM 558 C CA . PRO A 1 76 ? -4.156 -2.143 -2.41 1 97.69 76 PRO A CA 1
ATOM 559 C C . PRO A 1 76 ? -5.332 -1.296 -2.893 1 97.69 76 PRO A C 1
ATOM 561 O O . PRO A 1 76 ? -5.141 -0.346 -3.656 1 97.69 76 PRO A O 1
ATOM 564 N N . HIS A 1 77 ? -6.535 -1.605 -2.48 1 97.31 77 HIS A N 1
ATOM 565 C CA . HIS A 1 77 ? -7.648 -0.708 -2.771 1 97.31 77 HIS A CA 1
ATOM 566 C C . HIS A 1 77 ? -7.344 0.713 -2.309 1 97.31 77 HIS A C 1
ATOM 568 O O . HIS A 1 77 ? -7.48 1.664 -3.082 1 97.31 77 HIS A O 1
ATOM 574 N N . PHE A 1 78 ? -6.828 0.824 -1.14 1 97.88 78 PHE A N 1
ATOM 575 C CA . PHE A 1 78 ? -6.605 2.143 -0.56 1 97.88 78 PHE A CA 1
ATOM 576 C C . PHE A 1 78 ? -5.359 2.791 -1.149 1 97.88 78 PHE A C 1
ATOM 578 O O . PHE A 1 78 ? -5.32 4.008 -1.351 1 97.88 78 PHE A O 1
ATOM 585 N N . THR A 1 79 ? -4.328 1.996 -1.406 1 97.94 79 THR A N 1
ATOM 586 C CA . THR A 1 79 ? -3.146 2.611 -1.998 1 97.94 79 THR A CA 1
ATOM 587 C C . THR A 1 79 ? -3.443 3.109 -3.41 1 97.94 79 THR A C 1
ATOM 589 O O . THR A 1 79 ? -2.889 4.117 -3.848 1 97.94 79 THR A O 1
ATOM 592 N N . SER A 1 80 ? -4.352 2.426 -4.098 1 97.94 80 SER A N 1
ATOM 593 C CA . SER A 1 80 ? -4.793 2.893 -5.41 1 97.94 80 SER A CA 1
ATOM 594 C C . SER A 1 80 ? -5.574 4.199 -5.297 1 97.94 80 SER A C 1
ATOM 596 O O . SER A 1 80 ? -5.406 5.098 -6.125 1 97.94 80 SER A O 1
ATOM 598 N N . VAL A 1 81 ? -6.43 4.301 -4.27 1 97.94 81 VAL A N 1
ATOM 599 C CA . VAL A 1 81 ? -7.152 5.539 -4.012 1 97.94 81 VAL A CA 1
ATOM 600 C C . VAL A 1 81 ? -6.16 6.684 -3.805 1 97.94 81 VAL A C 1
ATOM 602 O O . VAL A 1 81 ? -6.312 7.762 -4.383 1 97.94 81 VAL A O 1
ATOM 605 N N . VAL A 1 82 ? -5.137 6.406 -3.021 1 98.12 82 VAL A N 1
ATOM 606 C CA . VAL A 1 82 ? -4.121 7.406 -2.719 1 98.12 82 VAL A CA 1
ATOM 607 C C . VAL A 1 82 ? -3.416 7.832 -4.004 1 98.12 82 VAL A C 1
ATOM 609 O O . VAL A 1 82 ? -3.186 9.023 -4.227 1 98.12 82 VAL A O 1
ATOM 612 N N . LYS A 1 83 ? -3.078 6.863 -4.859 1 97.81 83 LYS A N 1
ATOM 613 C CA . LYS A 1 83 ? -2.402 7.168 -6.117 1 97.81 83 LYS A CA 1
ATOM 614 C C . LYS A 1 83 ? -3.238 8.117 -6.977 1 97.81 83 LYS A C 1
ATOM 616 O O . LYS A 1 83 ? -2.715 9.078 -7.531 1 97.81 83 LYS A O 1
ATOM 621 N N . GLY A 1 84 ? -4.512 7.855 -7.121 1 97.75 84 GLY A N 1
ATOM 622 C CA . GLY A 1 84 ? -5.402 8.711 -7.891 1 97.75 84 GLY A CA 1
ATOM 623 C C . GLY A 1 84 ? -5.52 10.109 -7.32 1 97.75 84 GLY A C 1
ATOM 624 O O . GLY A 1 84 ? -5.406 11.102 -8.055 1 97.75 84 GLY A O 1
ATOM 625 N N . ALA A 1 85 ? -5.711 10.172 -6.004 1 98.19 85 ALA A N 1
ATOM 626 C CA . ALA A 1 85 ? -5.84 11.461 -5.332 1 98.19 85 ALA A CA 1
ATOM 627 C C . ALA A 1 85 ? -4.547 12.258 -5.426 1 98.19 85 ALA A C 1
ATOM 629 O O . ALA A 1 85 ? -4.574 13.469 -5.664 1 98.19 85 ALA A O 1
ATOM 630 N N . ASN A 1 86 ? -3.441 11.547 -5.211 1 97.19 86 ASN A N 1
ATOM 631 C CA . ASN A 1 86 ? -2.133 12.195 -5.219 1 97.19 86 ASN A CA 1
ATOM 632 C C . ASN A 1 86 ? -1.814 12.797 -6.582 1 97.19 86 ASN A C 1
ATOM 634 O O . ASN A 1 86 ? -1.288 13.906 -6.668 1 97.19 86 ASN A O 1
ATOM 638 N N . ARG A 1 87 ? -2.068 12.078 -7.621 1 95.38 87 ARG A N 1
ATOM 639 C CA . ARG A 1 87 ? -1.825 12.57 -8.977 1 95.38 87 ARG A CA 1
ATOM 640 C C . ARG A 1 87 ? -2.562 13.883 -9.227 1 95.38 87 ARG A C 1
ATOM 642 O O . ARG A 1 87 ? -1.966 14.852 -9.688 1 95.38 87 ARG A O 1
ATOM 649 N N . VAL A 1 88 ? -3.816 13.93 -8.859 1 97.19 88 VAL A N 1
ATOM 650 C CA . VAL A 1 88 ? -4.633 15.125 -9.055 1 97.19 88 VAL A CA 1
ATOM 651 C C . VAL A 1 88 ? -4.137 16.234 -8.141 1 97.19 88 VAL A C 1
ATOM 653 O O . VAL A 1 88 ? -4.066 17.406 -8.555 1 97.19 88 VAL A O 1
ATOM 656 N N . ALA A 1 89 ? -3.805 15.883 -6.887 1 95.81 89 ALA A N 1
ATOM 657 C CA . ALA A 1 89 ? -3.285 16.875 -5.945 1 95.81 89 ALA A CA 1
ATOM 658 C C . ALA A 1 89 ? -2.049 17.562 -6.508 1 95.81 89 ALA A C 1
ATOM 660 O O . ALA A 1 89 ? -1.976 18.797 -6.527 1 95.81 89 ALA A O 1
ATOM 661 N N . LEU A 1 90 ? -1.153 16.812 -6.984 1 91.25 90 LEU A N 1
ATOM 662 C CA . LEU A 1 90 ? 0.096 17.359 -7.512 1 91.25 90 LEU A CA 1
ATOM 663 C C . LEU A 1 90 ? -0.164 18.234 -8.734 1 91.25 90 LEU A C 1
ATOM 665 O O . LEU A 1 90 ? 0.447 19.297 -8.883 1 91.25 90 LEU A O 1
ATOM 669 N N . GLN A 1 91 ? -1.068 17.797 -9.555 1 93.44 91 GLN A N 1
ATOM 670 C CA . GLN A 1 91 ? -1.428 18.547 -10.75 1 93.44 91 GLN A CA 1
ATOM 671 C C . GLN A 1 91 ? -1.999 19.922 -10.383 1 93.44 91 GLN A C 1
ATOM 673 O O . GLN A 1 91 ? -1.961 20.859 -11.188 1 93.44 91 GLN A O 1
ATOM 678 N N . HIS A 1 92 ? -2.496 20.094 -9.211 1 94.12 92 HIS A N 1
ATOM 679 C CA . HIS A 1 92 ? -3.127 21.328 -8.773 1 94.12 92 HIS A CA 1
ATOM 680 C C . HIS A 1 92 ? -2.305 22.016 -7.695 1 94.12 92 HIS A C 1
ATOM 682 O O . HIS A 1 92 ? -2.812 22.891 -6.98 1 94.12 92 HIS A O 1
ATOM 688 N N . ASP A 1 93 ? -1.052 21.547 -7.52 1 90.38 93 ASP A N 1
ATOM 689 C CA . ASP A 1 93 ? -0.066 22.141 -6.625 1 90.38 93 ASP A CA 1
ATOM 690 C C . ASP A 1 93 ? -0.479 21.984 -5.164 1 90.38 93 ASP A C 1
ATOM 692 O O . ASP A 1 93 ? -0.356 22.906 -4.371 1 90.38 93 ASP A O 1
ATOM 696 N N . TYR A 1 94 ? -1.144 20.891 -4.891 1 92.56 94 TYR A N 1
ATOM 697 C CA . TYR A 1 94 ? -1.428 20.484 -3.521 1 92.56 94 TYR A CA 1
ATOM 698 C C . TYR A 1 94 ? -0.53 19.328 -3.098 1 92.56 94 TYR A C 1
ATOM 700 O O . TYR A 1 94 ? -0.138 18.5 -3.928 1 92.56 94 TYR A O 1
ATOM 708 N N . THR A 1 95 ? -0.201 19.344 -1.831 1 92.06 95 THR A N 1
ATOM 709 C CA . THR A 1 95 ? 0.455 18.188 -1.227 1 92.06 95 THR A CA 1
ATOM 710 C C . THR A 1 95 ? -0.56 17.312 -0.504 1 92.06 95 THR A C 1
ATOM 712 O O . THR A 1 95 ? -1.415 17.812 0.228 1 92.06 95 THR A O 1
ATOM 715 N N . LEU A 1 96 ? -0.468 16.031 -0.792 1 96.19 96 LEU A N 1
ATOM 716 C CA . LEU A 1 96 ? -1.356 15.086 -0.123 1 96.19 96 LEU A CA 1
ATOM 717 C C . LEU A 1 96 ? -0.668 14.445 1.078 1 96.19 96 LEU A C 1
ATOM 719 O O . LEU A 1 96 ? 0.421 13.883 0.948 1 96.19 96 LEU A O 1
ATOM 723 N N . LEU A 1 97 ? -1.282 14.609 2.283 1 95.31 97 LEU A N 1
ATOM 724 C CA . LEU A 1 97 ? -0.847 13.945 3.506 1 95.31 97 LEU A CA 1
ATOM 725 C C . LEU A 1 97 ? -1.777 12.789 3.859 1 95.31 97 LEU A C 1
ATOM 727 O O . LEU A 1 97 ? -2.998 12.914 3.74 1 95.31 97 LEU A O 1
ATOM 731 N N . LEU A 1 98 ? -1.182 11.734 4.234 1 95.88 98 LEU A N 1
ATOM 732 C CA . LEU A 1 98 ? -1.978 10.531 4.461 1 95.88 98 LEU A CA 1
ATOM 733 C C . LEU A 1 98 ? -1.809 10.031 5.891 1 95.88 98 LEU A C 1
ATOM 735 O O . LEU A 1 98 ? -0.711 10.094 6.449 1 95.88 98 LEU A O 1
ATOM 739 N N . VAL A 1 99 ? -2.934 9.555 6.469 1 95.69 99 VAL A N 1
ATOM 740 C CA . VAL A 1 99 ? -2.895 8.836 7.738 1 95.69 99 VAL A CA 1
ATOM 741 C C . VAL A 1 99 ? -3.574 7.473 7.586 1 95.69 99 VAL A C 1
ATOM 743 O O . VAL A 1 99 ? -4.598 7.359 6.906 1 95.69 99 VAL A O 1
ATOM 746 N N . ASP A 1 100 ? -2.965 6.453 8.141 1 96.75 100 ASP A N 1
ATOM 747 C CA . ASP A 1 100 ? -3.51 5.102 8.195 1 96.75 100 ASP A CA 1
ATOM 748 C C . ASP A 1 100 ? -4.211 4.844 9.531 1 96.75 100 ASP A C 1
ATOM 750 O O . ASP A 1 100 ? -3.572 4.863 10.586 1 96.75 100 ASP A O 1
ATOM 754 N N . THR A 1 101 ? -5.547 4.543 9.484 1 95.06 101 THR A N 1
ATOM 755 C CA . THR A 1 101 ? -6.281 4.348 10.727 1 95.06 101 THR A CA 1
ATOM 756 C C . THR A 1 101 ? -6.254 2.879 11.148 1 95.06 101 THR A C 1
ATOM 758 O O . THR A 1 101 ? -6.754 2.525 12.219 1 95.06 101 THR A O 1
ATOM 761 N N . GLU A 1 102 ? -5.727 1.96 10.352 1 93.81 102 GLU A N 1
ATOM 762 C CA . GLU A 1 102 ? -5.441 0.561 10.648 1 93.81 102 GLU A CA 1
ATOM 763 C C . GLU A 1 102 ? -6.719 -0.203 10.984 1 93.81 102 GLU A C 1
ATOM 765 O O . GLU A 1 102 ? -6.746 -0.993 11.938 1 93.81 102 GLU A O 1
ATOM 770 N N . GLU A 1 103 ? -7.746 0.123 10.305 1 94.56 103 GLU A N 1
ATOM 771 C CA . GLU A 1 103 ? -9.039 -0.523 10.523 1 94.56 103 GLU A CA 1
ATOM 772 C C . GLU A 1 103 ? -9.438 -0.469 12 1 94.56 103 GLU A C 1
ATOM 774 O O . GLU A 1 103 ? -10.055 -1.403 12.516 1 94.56 103 GLU A O 1
ATOM 779 N N . ASN A 1 104 ? -9 0.55 12.68 1 93.5 104 ASN A N 1
ATOM 780 C CA . ASN A 1 104 ? -9.328 0.756 14.086 1 93.5 104 ASN A CA 1
ATOM 781 C C . ASN A 1 104 ? -10.273 1.938 14.273 1 93.5 104 ASN A C 1
ATOM 783 O O . ASN A 1 104 ? -9.836 3.088 14.328 1 93.5 104 ASN A O 1
ATOM 787 N N . GLN A 1 105 ? -11.523 1.605 14.445 1 92.12 105 GLN A N 1
ATOM 788 C CA . GLN A 1 105 ? -12.57 2.627 14.516 1 92.12 105 GLN A CA 1
ATOM 789 C C . GLN A 1 105 ? -12.32 3.596 15.664 1 92.12 105 GLN A C 1
ATOM 791 O O . GLN A 1 105 ? -12.547 4.801 15.531 1 92.12 105 GLN A O 1
ATOM 796 N N . ALA A 1 106 ? -11.805 3.096 16.734 1 90.88 106 ALA A N 1
ATOM 797 C CA . ALA A 1 106 ? -11.586 3.906 17.938 1 90.88 106 ALA A CA 1
ATOM 798 C C . ALA A 1 106 ? -10.523 4.973 17.688 1 90.88 106 ALA A C 1
ATOM 800 O O . ALA A 1 106 ? -10.5 6.004 18.359 1 90.88 106 ALA A O 1
ATOM 801 N N . ARG A 1 107 ? -9.734 4.781 16.688 1 90.19 107 ARG A N 1
ATOM 802 C CA . ARG A 1 107 ? -8.625 5.699 16.438 1 90.19 107 ARG A CA 1
ATOM 803 C C . ARG A 1 107 ? -8.969 6.672 15.312 1 90.19 107 ARG A C 1
ATOM 805 O O . ARG A 1 107 ? -8.242 7.637 15.078 1 90.19 107 ARG A O 1
ATOM 812 N N . GLU A 1 108 ? -10.047 6.469 14.641 1 94.25 108 GLU A N 1
ATOM 813 C CA . GLU A 1 108 ? -10.359 7.242 13.445 1 94.25 108 GLU A CA 1
ATOM 814 C C . GLU A 1 108 ? -10.508 8.727 13.766 1 94.25 108 GLU A C 1
ATOM 816 O O . GLU A 1 108 ? -9.805 9.562 13.211 1 94.25 108 GLU A O 1
ATOM 821 N N . ARG A 1 109 ? -11.367 9.023 14.758 1 92.5 109 ARG A N 1
ATOM 822 C CA . ARG A 1 109 ? -11.68 10.422 15.008 1 92.5 109 ARG A CA 1
ATOM 823 C C . ARG A 1 109 ? -10.445 11.18 15.484 1 92.5 109 ARG A C 1
ATOM 825 O O . ARG A 1 109 ? -10.094 12.219 14.922 1 92.5 109 ARG A O 1
ATOM 832 N N . PRO A 1 110 ? -9.688 10.641 16.484 1 88.69 110 PRO A N 1
ATOM 833 C CA . PRO A 1 110 ? -8.492 11.367 16.906 1 88.69 110 PRO A CA 1
ATOM 834 C C . PRO A 1 110 ? -7.504 11.602 15.773 1 88.69 110 PRO A C 1
ATOM 836 O O . PRO A 1 110 ? -6.918 12.68 15.664 1 88.69 110 PRO A O 1
ATOM 839 N N . LEU A 1 111 ? -7.332 10.703 14.906 1 91.19 111 LEU A N 1
ATOM 840 C CA . LEU A 1 111 ? -6.375 10.828 13.812 1 91.19 111 LEU A CA 1
ATOM 841 C C . LEU A 1 111 ? -6.871 11.82 12.766 1 91.19 111 LEU A C 1
ATOM 843 O O . LEU A 1 111 ? -6.09 12.617 12.242 1 91.19 111 LEU A O 1
ATOM 847 N N . ILE A 1 112 ? -8.156 11.742 12.453 1 93.38 112 ILE A N 1
ATOM 848 C CA . ILE A 1 112 ? -8.742 12.656 11.484 1 93.38 112 ILE A CA 1
ATOM 849 C C . ILE A 1 112 ? -8.656 14.094 12.008 1 93.38 112 ILE A C 1
ATOM 851 O O . ILE A 1 112 ? -8.289 15.008 11.266 1 93.38 112 ILE A O 1
ATOM 855 N N . GLU A 1 113 ? -8.93 14.25 13.258 1 87.75 113 GLU A N 1
ATOM 856 C CA . GLU A 1 113 ? -8.867 15.578 13.867 1 87.75 113 GLU A CA 1
ATOM 857 C C . GLU A 1 113 ? -7.441 16.125 13.852 1 87.75 113 GLU A C 1
ATOM 859 O O . GLU A 1 113 ? -7.23 17.297 13.57 1 87.75 113 GLU A O 1
ATOM 864 N N . ALA A 1 114 ? -6.535 15.258 14.195 1 83.94 114 ALA A N 1
ATOM 865 C CA . ALA A 1 114 ? -5.137 15.672 14.156 1 83.94 114 ALA A CA 1
ATOM 866 C C . ALA A 1 114 ? -4.727 16.094 12.75 1 83.94 114 ALA A C 1
ATOM 868 O O . ALA A 1 114 ? -4.051 17.109 12.57 1 83.94 114 ALA A O 1
ATOM 869 N N . LEU A 1 115 ? -5.141 15.359 11.75 1 90.44 115 LEU A N 1
ATOM 870 C CA . LEU A 1 115 ? -4.84 15.648 10.352 1 90.44 115 LEU A CA 1
ATOM 871 C C . LEU A 1 115 ? -5.535 16.922 9.906 1 90.44 115 LEU A C 1
ATOM 873 O O . LEU A 1 115 ? -4.953 17.734 9.18 1 90.44 115 LEU A O 1
ATOM 877 N N . ALA A 1 116 ? -6.734 17.109 10.344 1 89.62 116 ALA A N 1
ATOM 878 C CA . ALA A 1 116 ? -7.57 18.234 9.938 1 89.62 116 ALA A CA 1
ATOM 879 C C . ALA A 1 116 ? -6.898 19.562 10.266 1 89.62 116 ALA A C 1
ATOM 881 O O . ALA A 1 116 ? -7.055 20.547 9.531 1 89.62 116 ALA A O 1
ATOM 882 N N . GLN A 1 117 ? -6.117 19.578 11.242 1 81.12 117 GLN A N 1
ATOM 883 C CA . GLN A 1 117 ? -5.484 20.812 11.703 1 81.12 117 GLN A CA 1
ATOM 884 C C . GLN A 1 117 ? -4.363 21.25 10.758 1 81.12 117 GLN A C 1
ATOM 886 O O . GLN A 1 117 ? -3.895 22.391 10.82 1 81.12 117 GLN A O 1
ATOM 891 N N . ARG A 1 118 ? -4.09 20.391 9.859 1 83.56 118 ARG A N 1
ATOM 892 C CA . ARG A 1 118 ? -2.875 20.641 9.094 1 83.56 118 ARG A CA 1
ATOM 893 C C . ARG A 1 118 ? -3.184 20.75 7.602 1 83.56 118 ARG A C 1
ATOM 895 O O . ARG A 1 118 ? -2.273 20.891 6.785 1 83.56 118 ARG A O 1
ATOM 902 N N . VAL A 1 119 ? -4.449 20.719 7.277 1 91.19 119 VAL A N 1
ATOM 903 C CA . VAL A 1 119 ? -4.777 20.625 5.859 1 91.19 119 VAL A CA 1
ATOM 904 C C . VAL A 1 119 ? -5.949 21.547 5.531 1 91.19 119 VAL A C 1
ATOM 906 O O . VAL A 1 119 ? -6.656 22 6.43 1 91.19 119 VAL A O 1
ATOM 909 N N . ASP A 1 120 ? -6.125 21.844 4.238 1 93.19 120 ASP A N 1
ATOM 910 C CA . ASP A 1 120 ? -7.203 22.703 3.76 1 93.19 120 ASP A CA 1
ATOM 911 C C . ASP A 1 120 ? -8.5 21.906 3.582 1 93.19 120 ASP A C 1
ATOM 913 O O . ASP A 1 120 ? -9.586 22.484 3.588 1 93.19 120 ASP A O 1
ATOM 917 N N . GLY A 1 121 ? -8.43 20.672 3.402 1 96.19 121 GLY A N 1
ATOM 918 C CA . GLY A 1 121 ? -9.555 19.781 3.186 1 96.19 121 GLY A CA 1
ATOM 919 C C . GLY A 1 121 ? -9.219 18.328 3.416 1 96.19 121 GLY A C 1
ATOM 920 O O . GLY A 1 121 ? -8.047 17.969 3.58 1 96.19 121 GLY A O 1
ATOM 921 N N . LEU A 1 122 ? -10.312 17.516 3.475 1 97.5 122 LEU A N 1
ATOM 922 C CA . LEU A 1 122 ? -10.094 16.125 3.848 1 97.5 122 LEU A CA 1
ATOM 923 C C . LEU A 1 122 ? -10.844 15.18 2.904 1 97.5 122 LEU A C 1
ATOM 925 O O . LEU A 1 122 ? -11.977 15.469 2.508 1 97.5 122 LEU A O 1
ATOM 929 N N . ILE A 1 123 ? -10.203 14.148 2.531 1 97.94 123 ILE A N 1
ATOM 930 C CA . ILE A 1 123 ? -10.836 12.953 1.989 1 97.94 123 ILE A CA 1
ATOM 931 C C . ILE A 1 123 ? -10.82 11.836 3.035 1 97.94 123 ILE A C 1
ATOM 933 O O . ILE A 1 123 ? -9.758 11.484 3.557 1 97.94 123 ILE A O 1
ATOM 937 N N . VAL A 1 124 ? -12.016 11.25 3.328 1 97.44 124 VAL A N 1
ATOM 938 C CA . VAL A 1 124 ? -12.094 10.43 4.535 1 97.44 124 VAL A CA 1
ATOM 939 C C . VAL A 1 124 ? -12.672 9.062 4.195 1 97.44 124 VAL A C 1
ATOM 941 O O . VAL A 1 124 ? -13.742 8.969 3.59 1 97.44 124 VAL A O 1
ATOM 944 N N . SER A 1 125 ? -11.945 8.039 4.496 1 96.31 125 SER A N 1
ATOM 945 C CA . SER A 1 125 ? -12.492 6.691 4.645 1 96.31 125 SER A CA 1
ATOM 946 C C . SER A 1 125 ? -12.727 6.348 6.109 1 96.31 125 SER A C 1
ATOM 948 O O . SER A 1 125 ? -11.852 6.551 6.949 1 96.31 125 SER A O 1
ATOM 950 N N . SER A 1 126 ? -13.922 5.867 6.461 1 94.5 126 SER A N 1
ATOM 951 C CA . SER A 1 126 ? -14.258 5.594 7.855 1 94.5 126 SER A CA 1
ATOM 952 C C . SER A 1 126 ? -15.203 4.402 7.977 1 94.5 126 SER A C 1
ATOM 954 O O . SER A 1 126 ? -16.016 4.156 7.086 1 94.5 126 SER A O 1
ATOM 956 N N . ARG A 1 127 ? -14.992 3.656 9.086 1 93.12 127 ARG A N 1
ATOM 957 C CA . ARG A 1 127 ? -15.906 2.574 9.438 1 93.12 127 ARG A CA 1
ATOM 958 C C . ARG A 1 127 ? -17.016 3.07 10.359 1 93.12 127 ARG A C 1
ATOM 960 O O . ARG A 1 127 ? -17.969 2.346 10.641 1 93.12 127 ARG A O 1
ATOM 967 N N . MET A 1 128 ? -16.953 4.25 10.758 1 92.31 128 MET A N 1
ATOM 968 C CA . MET A 1 128 ? -17.938 4.777 11.711 1 92.31 128 MET A CA 1
ATOM 969 C C . MET A 1 128 ? -19.312 4.902 11.078 1 92.31 128 MET A C 1
ATOM 971 O O . MET A 1 128 ? -19.422 5.242 9.898 1 92.31 128 MET A O 1
ATOM 975 N N . PRO A 1 129 ? -20.344 4.645 11.938 1 90.5 129 PRO A N 1
ATOM 976 C CA . PRO A 1 129 ? -21.688 4.914 11.422 1 90.5 129 PRO A CA 1
ATOM 977 C C . PRO A 1 129 ? -21.906 6.383 11.078 1 90.5 129 PRO A C 1
ATOM 979 O O . PRO A 1 129 ? -21.234 7.258 11.633 1 90.5 129 PRO A O 1
ATOM 982 N N . GLU A 1 130 ? -22.781 6.527 10.219 1 88.81 130 GLU A N 1
ATOM 983 C CA . GLU A 1 130 ? -23.016 7.883 9.734 1 88.81 130 GLU A CA 1
ATOM 984 C C . GLU A 1 130 ? -23.344 8.836 10.875 1 88.81 130 GLU A C 1
ATOM 986 O O . GLU A 1 130 ? -22.891 9.984 10.883 1 88.81 130 GLU A O 1
ATOM 991 N N . GLU A 1 131 ? -24.094 8.375 11.812 1 89.5 131 GLU A N 1
ATOM 992 C CA . GLU A 1 131 ? -24.484 9.203 12.953 1 89.5 131 GLU A CA 1
ATOM 993 C C . GLU A 1 131 ? -23.281 9.648 13.758 1 89.5 131 GLU A C 1
ATOM 995 O O . GLU A 1 131 ? -23.281 10.734 14.352 1 89.5 131 GLU A O 1
ATOM 1000 N N . ALA A 1 132 ? -22.312 8.828 13.648 1 90.81 132 ALA A N 1
ATOM 1001 C CA . ALA A 1 132 ? -21.109 9.117 14.43 1 90.81 132 ALA A CA 1
ATOM 1002 C C . ALA A 1 132 ? -20.156 10.016 13.656 1 90.81 132 ALA A C 1
ATOM 1004 O O . ALA A 1 132 ? -19.094 10.391 14.172 1 90.81 132 ALA A O 1
ATOM 1005 N N . LEU A 1 133 ? -20.547 10.414 12.422 1 93.12 133 LEU A N 1
ATOM 1006 C CA . LEU A 1 133 ? -19.656 11.211 11.586 1 93.12 133 LEU A CA 1
ATOM 1007 C C . LEU A 1 133 ? -20.078 12.672 11.57 1 93.12 133 LEU A C 1
ATOM 1009 O O . LEU A 1 133 ? -19.484 13.492 10.859 1 93.12 133 LEU A O 1
ATOM 1013 N N . GLN A 1 134 ? -21.031 13.047 12.367 1 91.62 134 GLN A N 1
ATOM 1014 C CA . GLN A 1 134 ? -21.594 14.398 12.383 1 91.62 134 GLN A CA 1
ATOM 1015 C C . GLN A 1 134 ? -20.5 15.43 12.688 1 91.62 134 GLN A C 1
ATOM 1017 O O . GLN A 1 134 ? -20.547 16.547 12.172 1 91.62 134 GLN A O 1
ATOM 1022 N N . TRP A 1 135 ? -19.578 14.961 13.531 1 90.69 135 TRP A N 1
ATOM 1023 C CA . TRP A 1 135 ? -18.531 15.867 13.969 1 90.69 135 TRP A CA 1
ATOM 1024 C C . TRP A 1 135 ? -17.672 16.328 12.789 1 90.69 135 TRP A C 1
ATOM 1026 O O . TRP A 1 135 ? -17 17.359 12.867 1 90.69 135 TRP A O 1
ATOM 1036 N N . LEU A 1 136 ? -17.703 15.656 11.617 1 93.12 136 LEU A N 1
ATOM 1037 C CA . LEU A 1 136 ? -16.969 16.062 10.422 1 93.12 136 LEU A CA 1
ATOM 1038 C C . LEU A 1 136 ? -17.469 17.406 9.906 1 93.12 136 LEU A C 1
ATOM 1040 O O . LEU A 1 136 ? -16.703 18.188 9.328 1 93.12 136 LEU A O 1
ATOM 1044 N N . LEU A 1 137 ? -18.734 17.688 10.133 1 89.38 137 LEU A N 1
ATOM 1045 C CA . LEU A 1 137 ? -19.344 18.938 9.695 1 89.38 137 LEU A CA 1
ATOM 1046 C C . LEU A 1 137 ? -18.844 20.109 10.523 1 89.38 137 LEU A C 1
ATOM 1048 O O . LEU A 1 137 ? -18.938 21.266 10.102 1 89.38 137 LEU A O 1
ATOM 1052 N N . GLU A 1 138 ? -18.266 19.75 11.648 1 87.31 138 GLU A N 1
ATOM 1053 C CA . GLU A 1 138 ? -17.812 20.781 12.586 1 87.31 138 GLU A CA 1
ATOM 1054 C C . GLU A 1 138 ? -16.359 21.156 12.32 1 87.31 138 GLU A C 1
ATOM 1056 O O . GLU A 1 138 ? -15.859 22.125 12.906 1 87.31 138 GLU A O 1
ATOM 1061 N N . LEU A 1 139 ? -15.688 20.484 11.453 1 86.75 139 LEU A N 1
ATOM 1062 C CA . LEU A 1 139 ? -14.281 20.75 11.172 1 86.75 139 LEU A CA 1
ATOM 1063 C C . LEU A 1 139 ? -14.117 22.062 10.406 1 86.75 139 LEU A C 1
ATOM 1065 O O . LEU A 1 139 ? -13.023 22.625 10.359 1 86.75 139 LEU A O 1
ATOM 1069 N N . ASN A 1 140 ? -15.133 22.688 9.906 1 82.44 140 ASN A N 1
ATOM 1070 C CA . ASN A 1 140 ? -15.125 23.938 9.156 1 82.44 140 ASN A CA 1
ATOM 1071 C C . ASN A 1 140 ? -14.172 23.875 7.973 1 82.44 140 ASN A C 1
ATOM 1073 O O . ASN A 1 140 ? -13.367 24.781 7.766 1 82.44 140 ASN A O 1
ATOM 1077 N N . LYS A 1 141 ? -14.039 22.844 7.297 1 90.06 141 LYS A N 1
ATOM 1078 C CA . LYS A 1 141 ? -13.312 22.656 6.047 1 90.06 141 LYS A CA 1
ATOM 1079 C C . LYS A 1 141 ? -14.008 21.625 5.164 1 90.06 141 LYS A C 1
ATOM 1081 O O . LYS A 1 141 ? -14.766 20.781 5.652 1 90.06 141 LYS A O 1
ATOM 1086 N N . PRO A 1 142 ? -13.734 21.703 3.859 1 94.75 142 PRO A N 1
ATOM 1087 C CA . PRO A 1 142 ? -14.352 20.75 2.939 1 94.75 142 PRO A CA 1
ATOM 1088 C C . PRO A 1 142 ? -13.945 19.312 3.223 1 94.75 142 PRO A C 1
ATOM 1090 O O . PRO A 1 142 ? -12.773 19.047 3.514 1 94.75 142 PRO A O 1
ATOM 1093 N N . VAL A 1 143 ? -14.938 18.422 3.199 1 95.81 143 VAL A N 1
ATOM 1094 C CA . VAL A 1 143 ? -14.734 16.984 3.408 1 95.81 143 VAL A CA 1
ATOM 1095 C C . VAL A 1 143 ? -15.414 16.203 2.287 1 95.81 143 VAL A C 1
ATOM 1097 O O . VAL A 1 143 ? -16.516 16.547 1.862 1 95.81 143 VAL A O 1
ATOM 1100 N N . VAL A 1 144 ? -14.742 15.25 1.756 1 96.56 144 VAL A N 1
ATOM 1101 C CA . VAL A 1 144 ? -15.312 14.281 0.829 1 96.56 144 VAL A CA 1
ATOM 1102 C C . VAL A 1 144 ? -15.219 12.875 1.422 1 96.56 144 VAL A C 1
ATOM 1104 O O . VAL A 1 144 ? -14.156 12.469 1.894 1 96.56 144 VAL A O 1
ATOM 1107 N N . LEU A 1 145 ? -16.328 12.148 1.438 1 95.44 145 LEU A N 1
ATOM 1108 C CA . LEU A 1 145 ? -16.344 10.789 1.965 1 95.44 145 LEU A CA 1
ATOM 1109 C C . LEU A 1 145 ? -16.188 9.773 0.844 1 95.44 145 LEU A C 1
ATOM 1111 O O . LEU A 1 145 ? -16.75 9.938 -0.242 1 95.44 145 LEU A O 1
ATOM 1115 N N . LEU A 1 146 ? -15.398 8.688 1.114 1 94.62 146 LEU A N 1
ATOM 1116 C CA . LEU A 1 146 ? -15.211 7.605 0.152 1 94.62 146 LEU A CA 1
ATOM 1117 C C . LEU A 1 146 ? -16.25 6.516 0.359 1 94.62 146 LEU A C 1
ATOM 1119 O O . LEU A 1 146 ? -15.93 5.324 0.353 1 94.62 146 LEU A O 1
ATOM 1123 N N . ARG A 1 147 ? -17.359 6.848 0.683 1 88.31 147 ARG A N 1
ATOM 1124 C CA . ARG A 1 147 ? -18.578 6.035 0.795 1 88.31 147 ARG A CA 1
ATOM 1125 C C . ARG A 1 147 ? -19.828 6.902 0.727 1 88.31 147 ARG A C 1
ATOM 1127 O O . ARG A 1 147 ? -19.781 8.094 1.035 1 88.31 147 ARG A O 1
ATOM 1134 N N . ARG A 1 148 ? -20.859 6.34 0.413 1 84.5 148 ARG A N 1
ATOM 1135 C CA . ARG A 1 148 ? -22.109 7.098 0.303 1 84.5 148 ARG A CA 1
ATOM 1136 C C . ARG A 1 148 ? -22.609 7.531 1.677 1 84.5 148 ARG A C 1
ATOM 1138 O O . ARG A 1 148 ? -22.547 6.758 2.637 1 84.5 148 ARG A O 1
ATOM 1145 N N . SER A 1 149 ? -22.891 8.766 1.743 1 84.44 149 SER A N 1
ATOM 1146 C CA . SER A 1 149 ? -23.594 9.289 2.904 1 84.44 149 SER A CA 1
ATOM 1147 C C . SER A 1 149 ? -25.062 9.57 2.578 1 84.44 149 SER A C 1
ATOM 1149 O O . SER A 1 149 ? -25.359 10.258 1.601 1 84.44 149 SER A O 1
ATOM 1151 N N . GLN A 1 150 ? -25.891 9.055 3.309 1 83.38 150 GLN A N 1
ATOM 1152 C CA . GLN A 1 150 ? -27.312 9.234 3.047 1 83.38 150 GLN A CA 1
ATOM 1153 C C . GLN A 1 150 ? -27.891 10.344 3.914 1 83.38 150 GLN A C 1
ATOM 1155 O O . GLN A 1 150 ? -28.859 11 3.525 1 83.38 150 GLN A O 1
ATOM 1160 N N . ARG A 1 151 ? -27.297 10.617 4.973 1 85.88 151 ARG A N 1
ATOM 1161 C CA . ARG A 1 151 ? -27.906 11.508 5.957 1 85.88 151 ARG A CA 1
ATOM 1162 C C . ARG A 1 151 ? -27.141 12.828 6.047 1 85.88 151 ARG A C 1
ATOM 1164 O O . ARG A 1 151 ? -27.75 13.891 6.203 1 85.88 151 ARG A O 1
ATOM 1171 N N . LEU A 1 152 ? -25.844 12.695 5.902 1 88.31 152 LEU A N 1
ATOM 1172 C CA . LEU A 1 152 ? -25.031 13.898 6.047 1 88.31 152 LEU A CA 1
ATOM 1173 C C . LEU A 1 152 ? -24.812 14.578 4.699 1 88.31 152 LEU A C 1
ATOM 1175 O O . LEU A 1 152 ? -24.641 13.906 3.68 1 88.31 152 LEU A O 1
ATOM 1179 N N . PRO A 1 153 ? -24.938 15.898 4.684 1 89.69 153 PRO A N 1
ATOM 1180 C CA . PRO A 1 153 ? -24.688 16.641 3.449 1 89.69 153 PRO A CA 1
ATOM 1181 C C . PRO A 1 153 ? -23.203 16.766 3.131 1 89.69 153 PRO A C 1
ATOM 1183 O O . PRO A 1 153 ? -22.672 17.875 2.998 1 89.69 153 PRO A O 1
ATOM 1186 N N . ILE A 1 154 ? -22.516 15.656 3.045 1 91.19 154 ILE A N 1
ATOM 1187 C CA . ILE A 1 154 ? -21.094 15.586 2.723 1 91.19 154 ILE A CA 1
ATOM 1188 C C . ILE A 1 154 ? -20.906 14.945 1.348 1 91.19 154 ILE A C 1
ATOM 1190 O O . ILE A 1 154 ? -21.406 13.844 1.097 1 91.19 154 ILE A O 1
ATOM 1194 N N . PRO A 1 155 ? -20.234 15.703 0.453 1 93.19 155 PRO A N 1
ATOM 1195 C CA . PRO A 1 155 ? -19.922 15.078 -0.832 1 93.19 155 PRO A CA 1
ATOM 1196 C C . PRO A 1 155 ? -19.266 13.703 -0.673 1 93.19 155 PRO A C 1
ATOM 1198 O O . PRO A 1 155 ? -18.453 13.508 0.235 1 93.19 155 PRO A O 1
ATOM 1201 N N . SER A 1 156 ? -19.656 12.828 -1.543 1 93.5 156 SER A N 1
ATOM 1202 C CA . SER A 1 156 ? -19.172 11.453 -1.418 1 93.5 156 SER A CA 1
ATOM 1203 C C . SER A 1 156 ? -18.938 10.828 -2.785 1 93.5 156 SER A C 1
ATOM 1205 O O . SER A 1 156 ? -19.484 11.289 -3.791 1 93.5 156 SER A O 1
ATOM 1207 N N . VAL A 1 157 ? -18.016 9.93 -2.803 1 94.38 157 VAL A N 1
ATOM 1208 C CA . VAL A 1 157 ? -17.656 9.18 -4.004 1 94.38 157 VAL A CA 1
ATOM 1209 C C . VAL A 1 157 ? -17.703 7.684 -3.709 1 94.38 157 VAL A C 1
ATOM 1211 O O . VAL A 1 157 ? -17.297 7.25 -2.625 1 94.38 157 VAL A O 1
ATOM 1214 N N . GLY A 1 158 ? -18.156 6.863 -4.637 1 91.5 158 GLY A N 1
ATOM 1215 C CA . GLY A 1 158 ? -18.141 5.418 -4.492 1 91.5 158 GLY A CA 1
ATOM 1216 C C . GLY A 1 158 ? -18.781 4.691 -5.664 1 91.5 158 GLY A C 1
ATOM 1217 O O . GLY A 1 158 ? -18.797 5.211 -6.781 1 91.5 158 GLY A O 1
ATOM 1218 N N . ILE A 1 159 ? -19.109 3.432 -5.426 1 92 159 ILE A N 1
ATOM 1219 C CA . ILE A 1 159 ? -19.734 2.619 -6.465 1 92 159 ILE A CA 1
ATOM 1220 C C . ILE A 1 159 ? -21.031 2.023 -5.945 1 92 159 ILE A C 1
ATOM 1222 O O . ILE A 1 159 ? -21.391 2.203 -4.777 1 92 159 ILE A O 1
ATOM 1226 N N . ASP A 1 160 ? -21.781 1.431 -6.852 1 93.62 160 ASP A N 1
ATOM 1227 C CA . ASP A 1 160 ? -22.953 0.632 -6.484 1 93.62 160 ASP A CA 1
ATOM 1228 C C . ASP A 1 160 ? -22.547 -0.769 -6.035 1 93.62 160 ASP A C 1
ATOM 1230 O O . ASP A 1 160 ? -22.406 -1.677 -6.859 1 93.62 160 ASP A O 1
ATOM 1234 N N . ASN A 1 161 ? -22.422 -0.928 -4.75 1 94.69 161 ASN A N 1
ATOM 1235 C CA . ASN A 1 161 ? -21.938 -2.191 -4.191 1 94.69 161 ASN A CA 1
ATOM 1236 C C . ASN A 1 161 ? -22.953 -3.314 -4.418 1 94.69 161 ASN A C 1
ATOM 1238 O O . ASN A 1 161 ? -22.562 -4.477 -4.578 1 94.69 161 ASN A O 1
ATOM 1242 N N . GLN A 1 162 ? -24.172 -2.949 -4.387 1 96.12 162 GLN A N 1
ATOM 1243 C CA . GLN A 1 162 ? -25.188 -3.947 -4.688 1 96.12 162 GLN A CA 1
ATOM 1244 C C . GLN A 1 162 ? -25.031 -4.484 -6.105 1 96.12 162 GLN A C 1
ATOM 1246 O O . GLN A 1 162 ? -25.078 -5.695 -6.328 1 96.12 162 GLN A O 1
ATOM 1251 N N . LEU A 1 163 ? -24.844 -3.576 -7.004 1 97 163 LEU A N 1
ATOM 1252 C CA . LEU A 1 163 ? -24.656 -3.971 -8.398 1 97 163 LEU A CA 1
ATOM 1253 C C . LEU A 1 163 ? -23.422 -4.848 -8.555 1 97 163 LEU A C 1
ATOM 1255 O O . LEU A 1 163 ? -23.438 -5.812 -9.328 1 97 163 LEU A O 1
ATOM 1259 N N . ALA A 1 164 ? -22.359 -4.508 -7.859 1 97.06 164 ALA A N 1
ATOM 1260 C CA . ALA A 1 164 ? -21.109 -5.254 -7.953 1 97.06 164 ALA A CA 1
ATOM 1261 C C . ALA A 1 164 ? -21.328 -6.73 -7.641 1 97.06 164 ALA A C 1
ATOM 1263 O O . ALA A 1 164 ? -20.906 -7.602 -8.406 1 97.06 164 ALA A O 1
ATOM 1264 N N . THR A 1 165 ? -22.016 -6.996 -6.578 1 98.38 165 THR A N 1
ATOM 1265 C CA . THR A 1 165 ? -22.188 -8.391 -6.184 1 98.38 165 THR A CA 1
ATOM 1266 C C . THR A 1 165 ? -23.312 -9.055 -6.973 1 98.38 165 THR A C 1
ATOM 1268 O O . THR A 1 165 ? -23.297 -10.266 -7.188 1 98.38 165 THR A O 1
ATOM 1271 N N . TYR A 1 166 ? -24.297 -8.258 -7.402 1 98.5 166 TYR A N 1
ATOM 1272 C CA . TYR A 1 166 ? -25.281 -8.789 -8.328 1 98.5 166 TYR A CA 1
ATOM 1273 C C . TYR A 1 166 ? -24.625 -9.336 -9.586 1 98.5 166 TYR A C 1
ATOM 1275 O O . TYR A 1 166 ? -24.922 -10.453 -10.016 1 98.5 166 TYR A O 1
ATOM 1283 N N . MET A 1 167 ? -23.703 -8.586 -10.133 1 98.44 167 MET A N 1
ATOM 1284 C CA . MET A 1 167 ? -22.984 -8.977 -11.336 1 98.44 167 MET A CA 1
ATOM 1285 C C . MET A 1 167 ? -22.203 -10.266 -11.109 1 98.44 167 MET A C 1
ATOM 1287 O O . MET A 1 167 ? -22.188 -11.148 -11.969 1 98.44 167 MET A O 1
ATOM 1291 N N . LEU A 1 168 ? -21.562 -10.359 -9.953 1 98.75 168 LEU A N 1
ATOM 1292 C CA . LEU A 1 168 ? -20.781 -11.547 -9.633 1 98.75 168 LEU A CA 1
ATOM 1293 C C . LEU A 1 168 ? -21.688 -12.773 -9.523 1 98.75 168 LEU A C 1
ATOM 1295 O O . LEU A 1 168 ? -21.375 -13.828 -10.078 1 98.75 168 LEU A O 1
ATOM 1299 N N . ALA A 1 169 ? -22.734 -12.594 -8.781 1 98.81 169 ALA A N 1
ATOM 1300 C CA . ALA A 1 169 ? -23.688 -13.695 -8.625 1 98.81 169 ALA A CA 1
ATOM 1301 C C . ALA A 1 169 ? -24.234 -14.148 -9.969 1 98.81 169 ALA A C 1
ATOM 1303 O O . ALA A 1 169 ? -24.312 -15.344 -10.25 1 98.81 169 ALA A O 1
ATOM 1304 N N . GLN A 1 170 ? -24.594 -13.203 -10.789 1 98.69 170 GLN A N 1
ATOM 1305 C CA . GLN A 1 170 ? -25.141 -13.516 -12.109 1 98.69 170 GLN A CA 1
ATOM 1306 C C . GLN A 1 170 ? -24.109 -14.258 -12.961 1 98.69 170 GLN A C 1
ATOM 1308 O O . GLN A 1 170 ? -24.453 -15.219 -13.656 1 98.69 170 GLN A O 1
ATOM 1313 N N . HIS A 1 171 ? -22.906 -13.789 -12.922 1 98.69 171 HIS A N 1
ATOM 1314 C CA . HIS A 1 171 ? -21.828 -14.453 -13.641 1 98.69 171 HIS A CA 1
ATOM 1315 C C . HIS A 1 171 ? -21.703 -15.914 -13.211 1 98.69 171 HIS A C 1
ATOM 1317 O O . HIS A 1 171 ? -21.594 -16.797 -14.062 1 98.69 171 HIS A O 1
ATOM 1323 N N . LEU A 1 172 ? -21.703 -16.141 -11.914 1 98.75 172 LEU A N 1
ATOM 1324 C CA . LEU A 1 172 ? -21.562 -17.484 -11.375 1 98.75 172 LEU A CA 1
ATOM 1325 C C . LEU A 1 172 ? -22.75 -18.359 -11.758 1 98.75 172 LEU A C 1
ATOM 1327 O O . LEU A 1 172 ? -22.594 -19.531 -12.094 1 98.75 172 LEU A O 1
ATOM 1331 N N . LEU A 1 173 ? -23.953 -17.797 -11.758 1 98.38 173 LEU A N 1
ATOM 1332 C CA . LEU A 1 173 ? -25.156 -18.516 -12.188 1 98.38 173 LEU A CA 1
ATOM 1333 C C . LEU A 1 173 ? -25.062 -18.906 -13.656 1 98.38 173 LEU A C 1
ATOM 1335 O O . LEU A 1 173 ? -25.391 -20.031 -14.031 1 98.38 173 LEU A O 1
ATOM 1339 N N . ASN A 1 174 ? -24.594 -17.891 -14.438 1 98.06 174 ASN A N 1
ATOM 1340 C CA . ASN A 1 174 ? -24.406 -18.141 -15.859 1 98.06 174 ASN A CA 1
ATOM 1341 C C . ASN A 1 174 ? -23.422 -19.281 -16.109 1 98.06 174 ASN A C 1
ATOM 1343 O O . ASN A 1 174 ? -23.516 -19.969 -17.141 1 98.06 174 ASN A O 1
ATOM 1347 N N . GLN A 1 175 ? -22.547 -19.484 -15.219 1 97.69 175 GLN A N 1
ATOM 1348 C CA . GLN A 1 175 ? -21.547 -20.547 -15.336 1 97.69 175 GLN A CA 1
ATOM 1349 C C . GLN A 1 175 ? -22.094 -21.875 -14.812 1 97.69 175 GLN A C 1
ATOM 1351 O O . GLN A 1 175 ? -21.391 -22.875 -14.797 1 97.69 175 GLN A O 1
ATOM 1356 N N . GLY A 1 176 ? -23.297 -21.844 -14.242 1 97.81 176 GLY A N 1
ATOM 1357 C CA . GLY A 1 176 ? -23.969 -23.078 -13.859 1 97.81 176 GLY A CA 1
ATOM 1358 C C . GLY A 1 176 ? -23.922 -23.344 -12.367 1 97.81 176 GLY A C 1
ATOM 1359 O O . GLY A 1 176 ? -24.422 -24.375 -11.906 1 97.81 176 GLY A O 1
ATOM 1360 N N . HIS A 1 177 ? -23.312 -22.453 -11.602 1 98.12 177 HIS A N 1
ATOM 1361 C CA . HIS A 1 177 ? -23.266 -22.641 -10.156 1 98.12 177 HIS A CA 1
ATOM 1362 C C . HIS A 1 177 ? -24.641 -22.406 -9.523 1 98.12 177 HIS A C 1
ATOM 1364 O O . HIS A 1 177 ? -25.375 -21.5 -9.945 1 98.12 177 HIS A O 1
ATOM 1370 N N . ARG A 1 178 ? -24.953 -23.203 -8.523 1 97.5 178 ARG A N 1
ATOM 1371 C CA . ARG A 1 178 ? -26.25 -23.062 -7.855 1 97.5 178 ARG A CA 1
ATOM 1372 C C . ARG A 1 178 ? -26.062 -22.922 -6.348 1 97.5 178 ARG A C 1
ATOM 1374 O O . ARG A 1 178 ? -26.938 -22.375 -5.66 1 97.5 178 ARG A O 1
ATOM 1381 N N . ARG A 1 179 ? -24.984 -23.469 -5.793 1 98 179 ARG A N 1
ATOM 1382 C CA . ARG A 1 179 ? -24.641 -23.281 -4.387 1 98 179 ARG A CA 1
ATOM 1383 C C . ARG A 1 179 ? -23.547 -22.219 -4.227 1 98 179 ARG A C 1
ATOM 1385 O O . ARG A 1 179 ? -22.359 -22.547 -4.273 1 98 179 ARG A O 1
ATOM 1392 N N . ILE A 1 180 ? -23.984 -21.031 -4.066 1 98.44 180 ILE A N 1
ATOM 1393 C CA . ILE A 1 180 ? -23.078 -19.891 -3.975 1 98.44 180 ILE A CA 1
ATOM 1394 C C . ILE A 1 180 ? -23.078 -19.344 -2.549 1 98.44 180 ILE A C 1
ATOM 1396 O O . ILE A 1 180 ? -24.141 -19.172 -1.942 1 98.44 180 ILE A O 1
ATOM 1400 N N . THR A 1 181 ? -21.922 -19.156 -1.985 1 98.62 181 THR A N 1
ATOM 1401 C CA . THR A 1 181 ? -21.719 -18.609 -0.649 1 98.62 181 THR A CA 1
ATOM 1402 C C . THR A 1 181 ? -21.047 -17.234 -0.722 1 98.62 181 THR A C 1
ATOM 1404 O O . THR A 1 181 ? -20.25 -16.969 -1.624 1 98.62 181 THR A O 1
ATOM 1407 N N . TYR A 1 182 ? -21.469 -16.359 0.196 1 98.81 182 TYR A N 1
ATOM 1408 C CA . TYR A 1 182 ? -20.812 -15.07 0.376 1 98.81 182 TYR A CA 1
ATOM 1409 C C . TYR A 1 182 ? -19.969 -15.062 1.641 1 98.81 182 TYR A C 1
ATOM 1411 O O . TYR A 1 182 ? -20.438 -15.414 2.723 1 98.81 182 TYR A O 1
ATOM 1419 N N . LEU A 1 183 ? -18.688 -14.797 1.438 1 98.88 183 LEU A N 1
ATOM 1420 C CA . LEU A 1 183 ? -17.766 -14.633 2.559 1 98.88 183 LEU A CA 1
ATOM 1421 C C . LEU A 1 183 ? -17.438 -13.156 2.789 1 98.88 183 LEU A C 1
ATOM 1423 O O . LEU A 1 183 ? -16.609 -12.578 2.08 1 98.88 183 LEU A O 1
ATOM 1427 N N . GLY A 1 184 ? -18.016 -12.602 3.811 1 98.62 184 GLY A N 1
ATOM 1428 C CA . GLY A 1 184 ? -18.062 -11.156 3.961 1 98.62 184 GLY A CA 1
ATOM 1429 C C . GLY A 1 184 ? -17.219 -10.648 5.113 1 98.62 184 GLY A C 1
ATOM 1430 O O . GLY A 1 184 ? -16.391 -11.375 5.645 1 98.62 184 GLY A O 1
ATOM 1431 N N . PHE A 1 185 ? -17.391 -9.344 5.34 1 98.25 185 PHE A N 1
ATOM 1432 C CA . PHE A 1 185 ? -16.812 -8.602 6.453 1 98.25 185 PHE A CA 1
ATOM 1433 C C . PHE A 1 185 ? -17.859 -7.715 7.117 1 98.25 185 PHE A C 1
ATOM 1435 O O . PHE A 1 185 ? -18.047 -6.562 6.719 1 98.25 185 PHE A O 1
ATOM 1442 N N . GLY A 1 186 ? -18.391 -8.211 8.141 1 95.81 186 GLY A N 1
ATOM 1443 C CA . GLY A 1 186 ? -19.578 -7.664 8.758 1 95.81 186 GLY A CA 1
ATOM 1444 C C . GLY A 1 186 ? -19.375 -6.285 9.359 1 95.81 186 GLY A C 1
ATOM 1445 O O . GLY A 1 186 ? -20.312 -5.508 9.492 1 95.81 186 GLY A O 1
ATOM 1446 N N . GLN A 1 187 ? -18.156 -5.883 9.609 1 91.5 187 GLN A N 1
ATOM 1447 C CA . GLN A 1 187 ? -17.891 -4.609 10.266 1 91.5 187 GLN A CA 1
ATOM 1448 C C . GLN A 1 187 ? -17.922 -3.459 9.266 1 91.5 187 GLN A C 1
ATOM 1450 O O . GLN A 1 187 ? -17.859 -2.289 9.648 1 91.5 187 GLN A O 1
ATOM 1455 N N . ALA A 1 188 ? -18.047 -3.777 8.039 1 92.31 188 ALA A N 1
ATOM 1456 C CA . ALA A 1 188 ? -18.125 -2.746 7.008 1 92.31 188 ALA A CA 1
ATOM 1457 C C . ALA A 1 188 ? -19.578 -2.492 6.602 1 92.31 188 ALA A C 1
ATOM 1459 O O . ALA A 1 188 ? -20.312 -3.43 6.301 1 92.31 188 ALA A O 1
ATOM 1460 N N . ARG A 1 189 ? -19.938 -1.306 6.496 1 87.62 189 ARG A N 1
ATOM 1461 C CA . ARG A 1 189 ? -21.312 -0.94 6.137 1 87.62 189 ARG A CA 1
ATOM 1462 C C . ARG A 1 189 ? -21.641 -1.395 4.719 1 87.62 189 ARG A C 1
ATOM 1464 O O . ARG A 1 189 ? -22.766 -1.815 4.445 1 87.62 189 ARG A O 1
ATOM 1471 N N . ILE A 1 190 ? -20.719 -1.337 3.861 1 93 190 ILE A N 1
ATOM 1472 C CA . ILE A 1 190 ? -20.953 -1.689 2.467 1 93 190 ILE A CA 1
ATOM 1473 C C . ILE A 1 190 ? -21.188 -3.193 2.348 1 93 190 ILE A C 1
ATOM 1475 O O . ILE A 1 190 ? -21.688 -3.672 1.321 1 93 190 ILE A O 1
ATOM 1479 N N . ASN A 1 191 ? -20.797 -3.916 3.373 1 96.5 191 ASN A N 1
ATOM 1480 C CA . ASN A 1 191 ? -21 -5.359 3.383 1 96.5 191 ASN A CA 1
ATOM 1481 C C . ASN A 1 191 ? -22.469 -5.723 3.186 1 96.5 191 ASN A C 1
ATOM 1483 O O . ASN A 1 191 ? -22.797 -6.629 2.412 1 96.5 191 ASN A O 1
ATOM 1487 N N . ASP A 1 192 ? -23.375 -5.016 3.857 1 95.56 192 ASP A N 1
ATOM 1488 C CA . ASP A 1 192 ? -24.797 -5.281 3.744 1 95.56 192 ASP A CA 1
ATOM 1489 C C . ASP A 1 192 ? -25.297 -5.035 2.32 1 95.56 192 ASP A C 1
ATOM 1491 O O . ASP A 1 192 ?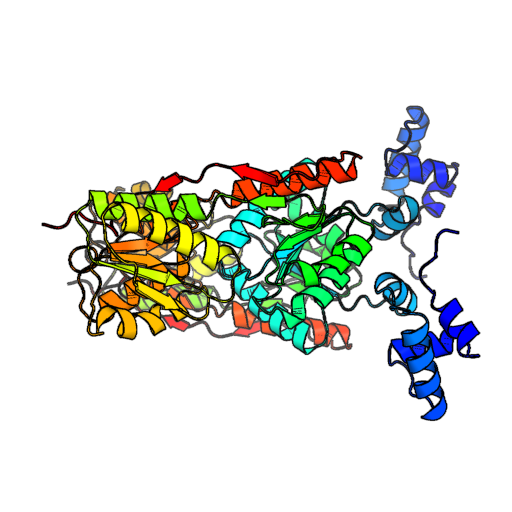 -26.156 -5.77 1.816 1 95.56 192 ASP A O 1
ATOM 1495 N N . GLU A 1 193 ? -24.781 -4.016 1.747 1 95.31 193 GLU A N 1
ATOM 1496 C CA . GLU A 1 193 ? -25.141 -3.723 0.362 1 95.31 193 GLU A CA 1
ATOM 1497 C C . GLU A 1 193 ? -24.703 -4.848 -0.57 1 95.31 193 GLU A C 1
ATOM 1499 O O . GLU A 1 193 ? -25.453 -5.242 -1.468 1 95.31 193 GLU A O 1
ATOM 1504 N N . ARG A 1 194 ? -23.516 -5.324 -0.368 1 97.88 194 ARG A N 1
ATOM 1505 C CA . ARG A 1 194 ? -22.984 -6.398 -1.198 1 97.88 194 ARG A CA 1
ATOM 1506 C C . ARG A 1 194 ? -23.781 -7.684 -1.015 1 97.88 194 ARG A C 1
ATOM 1508 O O . ARG A 1 194 ? -24.125 -8.352 -1.991 1 97.88 194 ARG A O 1
ATOM 1515 N N . ILE A 1 195 ? -24.125 -7.969 0.244 1 98.69 195 ILE A N 1
ATOM 1516 C CA . ILE A 1 195 ? -24.969 -9.141 0.52 1 98.69 195 ILE A CA 1
ATOM 1517 C C . ILE A 1 195 ? -26.297 -9 -0.196 1 98.69 195 ILE A C 1
ATOM 1519 O O . ILE A 1 195 ? -26.781 -9.938 -0.834 1 98.69 195 ILE A O 1
ATOM 1523 N N . ARG A 1 196 ? -26.922 -7.832 -0.117 1 98.25 196 ARG A N 1
ATOM 1524 C CA . ARG A 1 196 ? -28.219 -7.582 -0.744 1 98.25 196 ARG A CA 1
ATOM 1525 C C . ARG A 1 196 ? -28.156 -7.824 -2.248 1 98.25 196 ARG A C 1
ATOM 1527 O O . ARG A 1 196 ? -29.078 -8.383 -2.834 1 98.25 196 ARG A O 1
ATOM 1534 N N . GLY A 1 197 ? -27.078 -7.395 -2.854 1 98.56 197 GLY A N 1
ATOM 1535 C CA . GLY A 1 197 ? -26.922 -7.582 -4.289 1 98.56 197 GLY A CA 1
ATOM 1536 C C . GLY A 1 197 ? -26.844 -9.039 -4.699 1 98.56 197 GLY A C 1
ATOM 1537 O O . GLY A 1 197 ? -27.578 -9.469 -5.598 1 98.56 197 GLY A O 1
ATOM 1538 N N . ALA A 1 198 ? -26.016 -9.805 -4.012 1 98.88 198 ALA A N 1
ATOM 1539 C CA . ALA A 1 198 ? -25.875 -11.234 -4.312 1 98.88 198 ALA A CA 1
ATOM 1540 C C . ALA A 1 198 ? -27.172 -11.984 -4.027 1 98.88 198 ALA A C 1
ATOM 1542 O O . ALA A 1 198 ? -27.594 -12.82 -4.824 1 98.88 198 ALA A O 1
ATOM 1543 N N . ARG A 1 199 ? -27.766 -11.656 -2.91 1 98.81 199 ARG A N 1
ATOM 1544 C CA . ARG A 1 199 ? -29 -12.305 -2.504 1 98.81 199 ARG A CA 1
ATOM 1545 C C . ARG A 1 199 ? -30.109 -12.031 -3.512 1 98.81 199 ARG A C 1
ATOM 1547 O O . ARG A 1 199 ? -30.906 -12.93 -3.828 1 98.81 199 ARG A O 1
ATOM 1554 N N . ALA A 1 200 ? -30.266 -10.812 -3.936 1 98.69 200 ALA A N 1
ATOM 1555 C CA . ALA A 1 200 ? -31.297 -10.438 -4.902 1 98.69 200 ALA A CA 1
ATOM 1556 C C . ALA A 1 200 ? -31.156 -11.234 -6.195 1 98.69 200 ALA A C 1
ATOM 1558 O O . ALA A 1 200 ? -32.156 -11.742 -6.73 1 98.69 200 ALA A O 1
ATOM 1559 N N . CYS A 1 201 ? -29.938 -11.336 -6.672 1 98.69 201 CYS A N 1
ATOM 1560 C CA . CYS A 1 201 ? -29.672 -12.086 -7.898 1 98.69 201 CYS A CA 1
ATOM 1561 C C . CYS A 1 201 ? -30.062 -13.547 -7.738 1 98.69 201 CYS A C 1
ATOM 1563 O O . CYS A 1 201 ? -30.766 -14.102 -8.586 1 98.69 201 CYS A O 1
ATOM 1565 N N . LEU A 1 202 ? -29.688 -14.18 -6.656 1 98.69 202 LEU A N 1
ATOM 1566 C CA . LEU A 1 202 ? -29.953 -15.594 -6.422 1 98.69 202 LEU A CA 1
ATOM 1567 C C . LEU A 1 202 ? -31.453 -15.828 -6.238 1 98.69 202 LEU A C 1
ATOM 1569 O O . LEU A 1 202 ? -31.984 -16.828 -6.719 1 98.69 202 LEU A O 1
ATOM 1573 N N . ALA A 1 203 ? -32.062 -14.906 -5.559 1 98.44 203 ALA A N 1
ATOM 1574 C CA . ALA A 1 203 ? -33.5 -15.031 -5.285 1 98.44 203 ALA A CA 1
ATOM 1575 C C . ALA A 1 203 ? -34.312 -15.094 -6.582 1 98.44 203 ALA A C 1
ATOM 1577 O O . ALA A 1 203 ? -35.344 -15.773 -6.645 1 98.44 203 ALA A O 1
ATOM 1578 N N . GLU A 1 204 ? -33.844 -14.422 -7.578 1 98.06 204 GLU A N 1
ATOM 1579 C CA . GLU A 1 204 ? -34.5 -14.422 -8.875 1 98.06 204 GLU A CA 1
ATOM 1580 C C . GLU A 1 204 ? -34.562 -15.828 -9.469 1 98.06 204 GLU A C 1
ATOM 1582 O O . GLU A 1 204 ? -35.438 -16.125 -10.289 1 98.06 204 GLU A O 1
ATOM 1587 N N . SER A 1 205 ? -33.719 -16.719 -9.094 1 96.31 205 SER A N 1
ATOM 1588 C CA . SER A 1 205 ? -33.656 -18.094 -9.57 1 96.31 205 SER A CA 1
ATOM 1589 C C . SER A 1 205 ? -34.125 -19.062 -8.484 1 96.31 205 SER A C 1
ATOM 1591 O O . SER A 1 205 ? -33.906 -20.266 -8.578 1 96.31 205 SER A O 1
ATOM 1593 N N . GLY A 1 206 ? -34.625 -18.484 -7.41 1 97.88 206 GLY A N 1
ATOM 1594 C CA . GLY A 1 206 ? -35.156 -19.312 -6.332 1 97.88 206 GLY A CA 1
ATOM 1595 C C . GLY A 1 206 ? -34.062 -19.922 -5.469 1 97.88 206 GLY A C 1
ATOM 1596 O O . GLY A 1 206 ? -34.281 -20.953 -4.816 1 97.88 206 GLY A O 1
ATOM 1597 N N . LEU A 1 207 ? -32.906 -19.406 -5.523 1 98.19 207 LEU A N 1
ATOM 1598 C CA . LEU A 1 207 ? -31.781 -19.906 -4.75 1 98.19 207 LEU A CA 1
ATOM 1599 C C . LEU A 1 207 ? -31.531 -19.031 -3.523 1 98.19 207 LEU A C 1
ATOM 1601 O O . LEU A 1 207 ? -31.953 -17.891 -3.475 1 98.19 207 LEU A O 1
ATOM 1605 N N . THR A 1 208 ? -30.891 -19.594 -2.516 1 97.94 208 THR A N 1
ATOM 1606 C CA . THR A 1 208 ? -30.547 -18.875 -1.29 1 97.94 208 THR A CA 1
ATOM 1607 C C . THR A 1 208 ? -29.047 -18.625 -1.209 1 97.94 208 THR A C 1
ATOM 1609 O O . THR A 1 208 ? -28.266 -19.375 -1.778 1 97.94 208 THR A O 1
ATOM 1612 N N . LEU A 1 209 ? -28.734 -17.562 -0.568 1 98.31 209 LEU A N 1
ATOM 1613 C CA . LEU A 1 209 ? -27.328 -17.219 -0.346 1 98.31 209 LEU A CA 1
ATOM 1614 C C . LEU A 1 209 ? -26.891 -17.578 1.073 1 98.31 209 LEU A C 1
ATOM 1616 O O . LEU A 1 209 ? -27.516 -17.141 2.043 1 98.31 209 LEU A O 1
ATOM 1620 N N . GLU A 1 210 ? -25.938 -18.406 1.162 1 97.94 210 GLU A N 1
ATOM 1621 C CA . GLU A 1 210 ? -25.312 -18.594 2.467 1 97.94 210 GLU A CA 1
ATOM 1622 C C . GLU A 1 210 ? -24.25 -17.531 2.742 1 97.94 210 GLU A C 1
ATOM 1624 O O . GLU A 1 210 ? -23.484 -17.156 1.854 1 97.94 210 GLU A O 1
ATOM 1629 N N . VAL A 1 211 ? -24.281 -16.984 3.973 1 98.31 211 VAL A N 1
ATOM 1630 C CA . VAL A 1 211 ? -23.391 -15.875 4.305 1 98.31 211 VAL A CA 1
ATOM 1631 C C . VAL A 1 211 ? -22.484 -16.266 5.473 1 98.31 211 VAL A C 1
ATOM 1633 O O . VAL A 1 211 ? -22.969 -16.781 6.488 1 98.31 211 VAL A O 1
ATOM 1636 N N . HIS A 1 212 ? -21.172 -16.109 5.285 1 98.25 212 HIS A N 1
ATOM 1637 C CA . HIS A 1 212 ? -20.156 -16.25 6.328 1 98.25 212 HIS A CA 1
ATOM 1638 C C . HIS A 1 212 ? -19.406 -14.938 6.551 1 98.25 212 HIS A C 1
ATOM 1640 O O . HIS A 1 212 ? -19.516 -14.008 5.738 1 98.25 212 HIS A O 1
ATOM 1646 N N . ASP A 1 213 ? -18.75 -14.812 7.68 1 98.44 213 ASP A N 1
ATOM 1647 C CA . ASP A 1 213 ? -17.969 -13.625 8.016 1 98.44 213 ASP A CA 1
ATOM 1648 C C . ASP A 1 213 ? -16.5 -13.977 8.227 1 98.44 213 ASP A C 1
ATOM 1650 O O . ASP A 1 213 ? -16.172 -14.852 9.039 1 98.44 213 ASP A O 1
ATOM 1654 N N . ALA A 1 214 ? -15.633 -13.312 7.48 1 97.94 214 ALA A N 1
ATOM 1655 C CA . ALA A 1 214 ? -14.195 -13.547 7.629 1 97.94 214 ALA A CA 1
ATOM 1656 C C . ALA A 1 214 ? -13.641 -12.82 8.844 1 97.94 214 ALA A C 1
ATOM 1658 O O . ALA A 1 214 ? -12.547 -13.125 9.32 1 97.94 214 ALA A O 1
ATOM 1659 N N . ASN A 1 215 ? -14.32 -11.766 9.328 1 96.38 215 ASN A N 1
ATOM 1660 C CA . ASN A 1 215 ? -14.047 -11.023 10.555 1 96.38 215 ASN A CA 1
ATOM 1661 C C . ASN A 1 215 ? -12.914 -10.016 10.359 1 96.38 215 ASN A C 1
ATOM 1663 O O . ASN A 1 215 ? -12.516 -9.336 11.297 1 96.38 215 ASN A O 1
ATOM 1667 N N . ALA A 1 216 ? -12.258 -9.953 9.234 1 97.62 216 ALA A N 1
ATOM 1668 C CA . ALA A 1 216 ? -11.328 -8.922 8.773 1 97.62 216 ALA A CA 1
ATOM 1669 C C . ALA A 1 216 ? -11.203 -8.945 7.254 1 97.62 216 ALA A C 1
ATOM 1671 O O . ALA A 1 216 ? -11.367 -9.992 6.625 1 97.62 216 ALA A O 1
ATOM 1672 N N . PRO A 1 217 ? -10.969 -7.84 6.648 1 97.94 217 PRO A N 1
ATOM 1673 C CA . PRO A 1 217 ? -10.859 -7.797 5.188 1 97.94 217 PRO A CA 1
ATOM 1674 C C . PRO A 1 217 ? -9.438 -8.086 4.695 1 97.94 217 PRO A C 1
ATOM 1676 O O . PRO A 1 217 ? -8.922 -7.371 3.834 1 97.94 217 PRO A O 1
ATOM 1679 N N . THR A 1 218 ? -8.781 -9.102 5.191 1 97.5 218 THR A N 1
ATOM 1680 C CA . THR A 1 218 ? -7.391 -9.453 4.91 1 97.5 218 THR A CA 1
ATOM 1681 C C . THR A 1 218 ? -7.293 -10.859 4.328 1 97.5 218 THR A C 1
ATOM 1683 O O . THR A 1 218 ? -8.242 -11.641 4.41 1 97.5 218 THR A O 1
ATOM 1686 N N . ALA A 1 219 ? -6.141 -11.102 3.742 1 97.25 219 ALA A N 1
ATOM 1687 C CA . ALA A 1 219 ? -5.898 -12.438 3.213 1 97.25 219 ALA A CA 1
ATOM 1688 C C . ALA A 1 219 ? -5.887 -13.477 4.332 1 97.25 219 ALA A C 1
ATOM 1690 O O . ALA A 1 219 ? -6.43 -14.578 4.172 1 97.25 219 ALA A O 1
ATOM 1691 N N . GLN A 1 220 ? -5.293 -13.141 5.453 1 96.94 220 GLN A N 1
ATOM 1692 C CA . GLN A 1 220 ? -5.227 -14.047 6.594 1 96.94 220 GLN A CA 1
ATOM 1693 C C . GLN A 1 220 ? -6.625 -14.445 7.062 1 96.94 220 GLN A C 1
ATOM 1695 O O . GLN A 1 220 ? -6.855 -15.594 7.441 1 96.94 220 GLN A O 1
ATOM 1700 N N . ALA A 1 221 ? -7.52 -13.492 7.039 1 98.31 221 ALA A N 1
ATOM 1701 C CA . ALA A 1 221 ? -8.898 -13.773 7.434 1 98.31 221 ALA A CA 1
ATOM 1702 C C . ALA A 1 221 ? -9.555 -14.742 6.457 1 98.31 221 ALA A C 1
ATOM 1704 O O . ALA A 1 221 ? -10.344 -15.609 6.867 1 98.31 221 ALA A O 1
ATOM 1705 N N . GLY A 1 222 ? -9.281 -14.578 5.176 1 98.56 222 GLY A N 1
ATOM 1706 C CA . GLY A 1 222 ? -9.766 -15.523 4.18 1 98.56 222 GLY A CA 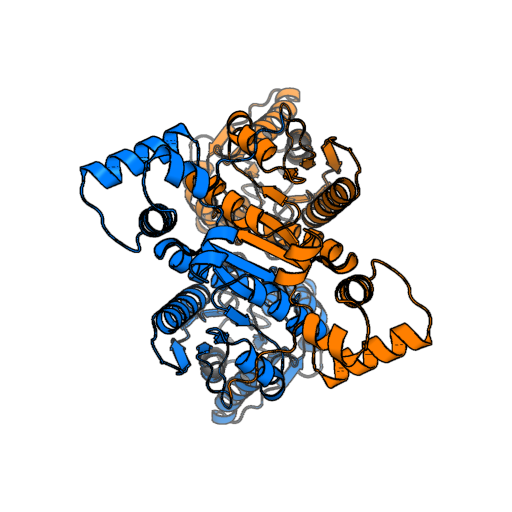1
ATOM 1707 C C . GLY A 1 222 ? -9.25 -16.938 4.391 1 98.56 222 GLY A C 1
ATOM 1708 O O . GLY A 1 222 ? -10.008 -17.906 4.277 1 98.56 222 GLY A O 1
ATOM 1709 N N . GLU A 1 223 ? -7.941 -17 4.723 1 97.81 223 GLU A N 1
ATOM 1710 C CA . GLU A 1 223 ? -7.34 -18.297 5.031 1 97.81 223 GLU A CA 1
ATOM 1711 C C . GLU A 1 223 ? -8.047 -18.969 6.207 1 97.81 223 GLU A C 1
ATOM 1713 O O . GLU A 1 223 ? -8.398 -20.141 6.133 1 97.81 223 GLU A O 1
ATOM 1718 N N . ARG A 1 224 ? -8.258 -18.203 7.215 1 98.06 224 ARG A N 1
ATOM 1719 C CA . ARG A 1 224 ? -8.836 -18.734 8.453 1 98.06 224 ARG A CA 1
ATOM 1720 C C . ARG A 1 224 ? -10.273 -19.188 8.227 1 98.06 224 ARG A C 1
ATOM 1722 O O . ARG A 1 224 ? -10.703 -20.188 8.812 1 98.06 224 ARG A O 1
ATOM 1729 N N . ALA A 1 225 ? -10.969 -18.5 7.406 1 98.31 225 ALA A N 1
ATOM 1730 C CA . ALA A 1 225 ? -12.391 -18.781 7.203 1 98.31 225 ALA A CA 1
ATOM 1731 C C . ALA A 1 225 ? -12.586 -19.953 6.258 1 98.31 225 ALA A C 1
ATOM 1733 O O . ALA A 1 225 ? -13.664 -20.547 6.215 1 98.31 225 ALA A O 1
ATOM 1734 N N . CYS A 1 226 ? -11.609 -20.312 5.516 1 98.5 226 CYS A N 1
ATOM 1735 C CA . CYS A 1 226 ? -11.727 -21.234 4.391 1 98.5 226 CYS A CA 1
ATOM 1736 C C . CYS A 1 226 ? -12.203 -22.609 4.855 1 98.5 226 CYS A C 1
ATOM 1738 O O . CYS A 1 226 ? -13.125 -23.172 4.273 1 98.5 226 CYS A O 1
ATOM 1740 N N . SER A 1 227 ? -11.562 -23.141 5.93 1 97.25 227 SER A N 1
ATOM 1741 C CA . SER A 1 227 ? -11.883 -24.484 6.391 1 97.25 227 SER A CA 1
ATOM 1742 C C . SER A 1 227 ? -13.352 -24.609 6.773 1 97.25 227 SER A C 1
ATOM 1744 O O . SER A 1 227 ? -14.008 -25.578 6.41 1 97.25 227 SER A O 1
ATOM 1746 N N . ARG A 1 228 ? -13.805 -23.594 7.496 1 96.69 228 ARG A N 1
ATOM 1747 C CA . ARG A 1 228 ? -15.203 -23.625 7.93 1 96.69 228 ARG A CA 1
ATOM 1748 C C . ARG A 1 228 ? -16.141 -23.625 6.734 1 96.69 228 ARG A C 1
ATOM 1750 O O . ARG A 1 228 ? -17.172 -24.297 6.754 1 96.69 228 ARG A O 1
ATOM 1757 N N . VAL A 1 229 ? -15.812 -22.922 5.676 1 97.94 229 VAL A N 1
ATOM 1758 C CA . VAL A 1 229 ? -16.672 -22.766 4.504 1 97.94 229 VAL A CA 1
ATOM 1759 C C . VAL A 1 229 ? -16.594 -24.031 3.643 1 97.94 229 VAL A C 1
ATOM 1761 O O . VAL A 1 229 ? -17.625 -24.562 3.238 1 97.94 229 VAL A O 1
ATOM 1764 N N . MET A 1 230 ? -15.438 -24.594 3.414 1 98 230 MET A N 1
ATOM 1765 C CA . MET A 1 230 ? -15.219 -25.641 2.424 1 98 230 MET A CA 1
ATOM 1766 C C . MET A 1 230 ? -15.438 -27.016 3.033 1 98 230 MET A C 1
ATOM 1768 O O . MET A 1 230 ? -15.758 -27.969 2.32 1 98 230 MET A O 1
ATOM 1772 N N . LEU A 1 231 ? -15.25 -27.156 4.293 1 96.44 231 LEU A N 1
ATOM 1773 C CA . LEU A 1 231 ? -15.352 -28.469 4.93 1 96.44 231 LEU A CA 1
ATOM 1774 C C . LEU A 1 231 ? -16.625 -28.562 5.758 1 96.44 231 LEU A C 1
ATOM 1776 O O . LEU A 1 231 ? -16.844 -29.562 6.453 1 96.44 231 LEU A O 1
ATOM 1780 N N . GLY A 1 232 ? -17.422 -27.578 5.668 1 92.06 232 GLY A N 1
ATOM 1781 C CA . GLY A 1 232 ? -18.719 -27.609 6.324 1 92.06 232 GLY A CA 1
ATOM 1782 C C . GLY A 1 232 ? -19.75 -28.422 5.57 1 92.06 232 GLY A C 1
ATOM 1783 O O . GLY A 1 232 ? -19.469 -28.953 4.492 1 92.06 232 GLY A O 1
ATOM 1784 N N . PRO A 1 233 ? -20.953 -28.641 6.102 1 91.12 233 PRO A N 1
ATOM 1785 C CA . PRO A 1 233 ? -21.984 -29.5 5.535 1 91.12 233 PRO A CA 1
ATOM 1786 C C . PRO A 1 233 ? -22.531 -28.984 4.211 1 91.12 233 PRO A C 1
ATOM 1788 O O . PRO A 1 233 ? -23.047 -29.766 3.396 1 91.12 233 PRO A O 1
ATOM 1791 N N . ASN A 1 234 ? -22.516 -27.75 3.959 1 91.94 234 ASN A N 1
ATOM 1792 C CA . ASN A 1 234 ? -23.016 -27.141 2.727 1 91.94 234 ASN A CA 1
ATOM 1793 C C . ASN A 1 234 ? -21.875 -26.531 1.902 1 91.94 234 ASN A C 1
ATOM 1795 O O . ASN A 1 234 ? -21.859 -25.328 1.646 1 91.94 234 ASN A O 1
ATOM 1799 N N . ARG A 1 235 ? -21.047 -27.453 1.417 1 95.75 235 ARG A N 1
ATOM 1800 C CA . ARG A 1 235 ? -19.891 -26.984 0.666 1 95.75 235 ARG A CA 1
ATOM 1801 C C . ARG A 1 235 ? -20.328 -26.203 -0.572 1 95.75 235 ARG A C 1
ATOM 1803 O O . ARG A 1 235 ? -21.094 -26.703 -1.388 1 95.75 235 ARG A O 1
ATOM 1810 N N . PRO A 1 236 ? -19.828 -25.047 -0.728 1 98 236 PRO A N 1
ATOM 1811 C CA . PRO A 1 236 ? -20.219 -24.266 -1.892 1 98 236 PRO A CA 1
ATOM 1812 C C . PRO A 1 236 ? -19.516 -24.703 -3.174 1 98 236 PRO A C 1
ATOM 1814 O O . PRO A 1 236 ? -18.453 -25.328 -3.115 1 98 236 PRO A O 1
ATOM 1817 N N . GLU A 1 237 ? -20.203 -24.391 -4.242 1 97.81 237 GLU A N 1
ATOM 1818 C CA . GLU A 1 237 ? -19.609 -24.516 -5.57 1 97.81 237 GLU A CA 1
ATOM 1819 C C . GLU A 1 237 ? -18.859 -23.25 -5.969 1 97.81 237 GLU A C 1
ATOM 1821 O O . GLU A 1 237 ? -17.984 -23.281 -6.844 1 97.81 237 GLU A O 1
ATOM 1826 N N . ALA A 1 238 ? -19.281 -22.172 -5.379 1 98.69 238 ALA A N 1
ATOM 1827 C CA . ALA A 1 238 ? -18.672 -20.875 -5.66 1 98.69 238 ALA A CA 1
ATOM 1828 C C . ALA A 1 238 ? -18.734 -19.969 -4.438 1 98.69 238 ALA A C 1
ATOM 1830 O O . ALA A 1 238 ? -19.672 -20.062 -3.635 1 98.69 238 ALA A O 1
ATOM 1831 N N . VAL A 1 239 ? -17.766 -19.141 -4.305 1 98.88 239 VAL A N 1
ATOM 1832 C CA . VAL A 1 239 ? -17.703 -18.203 -3.186 1 98.88 239 VAL A CA 1
ATOM 1833 C C . VAL A 1 239 ? -17.484 -16.781 -3.711 1 98.88 239 VAL A C 1
ATOM 1835 O O . VAL A 1 239 ? -16.594 -16.547 -4.516 1 98.88 239 VAL A O 1
ATOM 1838 N N . ILE A 1 240 ? -18.344 -15.891 -3.322 1 98.94 240 ILE A N 1
ATOM 1839 C CA . ILE A 1 240 ? -18.156 -14.461 -3.494 1 98.94 240 ILE A CA 1
ATOM 1840 C C . ILE A 1 240 ? -17.516 -13.875 -2.234 1 98.94 240 ILE A C 1
ATOM 1842 O O . ILE A 1 240 ? -18.125 -13.875 -1.165 1 98.94 240 ILE A O 1
ATOM 1846 N N . CYS A 1 241 ? -16.312 -13.414 -2.369 1 98.94 241 CYS A N 1
ATOM 1847 C CA . CYS A 1 241 ? -15.625 -12.844 -1.216 1 98.94 241 CYS A CA 1
ATOM 1848 C C . CYS A 1 241 ? -15.797 -11.328 -1.17 1 98.94 241 CYS A C 1
ATOM 1850 O O . CYS A 1 241 ? -15.844 -10.672 -2.213 1 98.94 241 CYS A O 1
ATOM 1852 N N . TYR A 1 242 ? -15.812 -10.773 -0.009 1 98.75 242 TYR A N 1
ATOM 1853 C CA . TYR A 1 242 ? -16 -9.352 0.27 1 98.75 242 TYR A CA 1
ATOM 1854 C C . TYR A 1 242 ? -15.008 -8.508 -0.513 1 98.75 242 TYR A C 1
ATOM 1856 O O . TYR A 1 242 ? -15.359 -7.445 -1.03 1 98.75 242 TYR A O 1
ATOM 1864 N N . ASN A 1 243 ? -13.781 -8.922 -0.596 1 98.62 243 ASN A N 1
ATOM 1865 C CA . ASN A 1 243 ? -12.75 -8.25 -1.371 1 98.62 243 ASN A CA 1
ATOM 1866 C C . ASN A 1 243 ? -11.695 -9.227 -1.883 1 98.62 243 ASN A C 1
ATOM 1868 O O . ASN A 1 243 ? -11.734 -10.414 -1.542 1 98.62 243 ASN A O 1
ATOM 1872 N N . ASP A 1 244 ? -10.836 -8.742 -2.697 1 98.5 244 ASP A N 1
ATOM 1873 C CA . ASP A 1 244 ? -9.812 -9.57 -3.336 1 98.5 244 ASP A CA 1
ATOM 1874 C C . ASP A 1 244 ? -8.891 -10.195 -2.297 1 98.5 244 ASP A C 1
ATOM 1876 O O . ASP A 1 244 ? -8.414 -11.32 -2.475 1 98.5 244 ASP A O 1
ATOM 1880 N N . LEU A 1 245 ? -8.562 -9.516 -1.191 1 98.31 245 LEU A N 1
ATOM 1881 C CA . LEU A 1 245 ? -7.648 -10.039 -0.183 1 98.31 245 LEU A CA 1
ATOM 1882 C C . LEU A 1 245 ? -8.219 -11.297 0.464 1 98.31 245 LEU A C 1
ATOM 1884 O O . LEU A 1 245 ? -7.535 -12.32 0.545 1 98.31 245 LEU A O 1
ATOM 1888 N N . ILE A 1 246 ? -9.438 -11.227 0.876 1 98.69 246 ILE A N 1
ATOM 1889 C CA . ILE A 1 246 ? -10.094 -12.406 1.433 1 98.69 246 ILE A CA 1
ATOM 1890 C C . ILE A 1 246 ? -10.086 -13.531 0.404 1 98.69 246 ILE A C 1
ATOM 1892 O O . ILE A 1 246 ? -9.797 -14.688 0.737 1 98.69 246 ILE A O 1
ATOM 1896 N N . ALA A 1 247 ? -10.383 -13.18 -0.843 1 98.81 247 ALA A N 1
ATOM 1897 C CA . ALA A 1 247 ? -10.43 -14.172 -1.914 1 98.81 247 ALA A CA 1
ATOM 1898 C C . ALA A 1 247 ? -9.078 -14.859 -2.088 1 98.81 247 ALA A C 1
ATOM 1900 O O . ALA A 1 247 ? -9.016 -16.078 -2.207 1 98.81 247 ALA A O 1
ATOM 1901 N N . LEU A 1 248 ? -8.008 -14.078 -2.072 1 97.75 248 LEU A N 1
ATOM 1902 C CA . LEU A 1 248 ? -6.668 -14.617 -2.275 1 97.75 248 LEU A CA 1
ATOM 1903 C C . LEU A 1 248 ? -6.281 -15.555 -1.136 1 97.75 248 LEU A C 1
ATOM 1905 O O . LEU A 1 248 ? -5.754 -16.641 -1.374 1 97.75 248 LEU A O 1
ATOM 1909 N N . GLY A 1 249 ? -6.551 -15.07 0.113 1 97.94 249 GLY A N 1
ATOM 1910 C CA . GLY A 1 249 ? -6.301 -15.945 1.247 1 97.94 249 GLY A CA 1
ATOM 1911 C C . GLY A 1 249 ? -7.117 -17.219 1.207 1 97.94 249 GLY A C 1
ATOM 1912 O O . GLY A 1 249 ? -6.609 -18.312 1.509 1 97.94 249 GLY A O 1
ATOM 1913 N N . PHE A 1 250 ? -8.398 -17.078 0.828 1 98.69 250 PHE A N 1
ATOM 1914 C CA . PHE A 1 250 ? -9.305 -18.203 0.71 1 98.69 250 PHE A CA 1
ATOM 1915 C C . PHE A 1 250 ? -8.789 -19.219 -0.315 1 98.69 250 PHE A C 1
ATOM 1917 O O . PHE A 1 250 ? -8.742 -20.422 -0.048 1 98.69 250 PHE A O 1
ATOM 1924 N N . MET A 1 251 ? -8.367 -18.766 -1.506 1 98 251 MET A N 1
ATOM 1925 C CA . MET A 1 251 ? -7.863 -19.625 -2.578 1 98 251 MET A CA 1
ATOM 1926 C C . MET A 1 251 ? -6.621 -20.375 -2.129 1 98 251 MET A C 1
ATOM 1928 O O . MET A 1 251 ? -6.504 -21.578 -2.373 1 98 251 MET A O 1
ATOM 1932 N N . LYS A 1 252 ? -5.703 -19.641 -1.487 1 96.38 252 LYS A N 1
ATOM 1933 C CA . LYS A 1 252 ? -4.48 -20.281 -1.009 1 96.38 252 LYS A CA 1
ATOM 1934 C C . LYS A 1 252 ? -4.797 -21.438 -0.055 1 96.38 252 LYS A C 1
ATOM 1936 O O . LYS A 1 252 ? -4.273 -22.531 -0.209 1 96.38 252 LYS A O 1
ATOM 1941 N N . GLU A 1 253 ? -5.625 -21.125 0.929 1 97.44 253 GLU A N 1
ATOM 1942 C CA . GLU A 1 253 ? -5.965 -22.125 1.931 1 97.44 253 GLU A CA 1
ATOM 1943 C C . GLU A 1 253 ? -6.742 -23.281 1.31 1 97.44 253 GLU A C 1
ATOM 1945 O O . GLU A 1 253 ? -6.527 -24.438 1.664 1 97.44 253 GLU A O 1
ATOM 1950 N N . ALA A 1 254 ? -7.676 -23 0.381 1 97.94 254 ALA A N 1
ATOM 1951 C CA . ALA A 1 254 ? -8.43 -24.047 -0.298 1 97.94 254 ALA A CA 1
ATOM 1952 C C . ALA A 1 254 ? -7.5 -25.016 -1.023 1 97.94 254 ALA A C 1
ATOM 1954 O O . ALA A 1 254 ? -7.668 -26.234 -0.936 1 97.94 254 ALA A O 1
ATOM 1955 N N . ALA A 1 255 ? -6.555 -24.469 -1.73 1 96.12 255 ALA A N 1
ATOM 1956 C CA . ALA A 1 255 ? -5.566 -25.297 -2.41 1 96.12 255 ALA A CA 1
ATOM 1957 C C . ALA A 1 255 ? -4.801 -26.172 -1.414 1 96.12 255 ALA A C 1
ATOM 1959 O O . ALA A 1 255 ? -4.57 -27.359 -1.662 1 96.12 255 ALA A O 1
ATOM 1960 N N . SER A 1 256 ? -4.422 -25.562 -0.308 1 95.12 256 SER A N 1
ATOM 1961 C CA . SER A 1 256 ? -3.686 -26.266 0.73 1 95.12 256 SER A CA 1
ATOM 1962 C C . SER A 1 256 ? -4.504 -27.422 1.292 1 95.12 256 SER A C 1
ATOM 1964 O O . SER A 1 256 ? -3.943 -28.438 1.72 1 95.12 256 SER A O 1
ATOM 1966 N N . LEU A 1 257 ? -5.762 -27.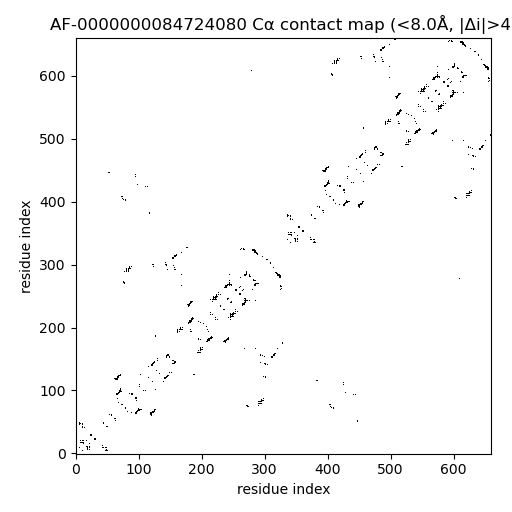266 1.265 1 97 257 LEU A N 1
ATOM 1967 C CA . LEU A 1 257 ? -6.676 -28.266 1.778 1 97 257 LEU A CA 1
ATOM 1968 C C . LEU A 1 257 ? -6.945 -29.344 0.728 1 97 257 LEU A C 1
ATOM 1970 O O . LEU A 1 257 ? -7.668 -30.312 0.991 1 97 257 LEU A O 1
ATOM 1974 N N . GLY A 1 258 ? -6.418 -29.156 -0.476 1 96.75 258 GLY A N 1
ATOM 1975 C CA . GLY A 1 258 ? -6.484 -30.203 -1.492 1 96.75 258 GLY A CA 1
ATOM 1976 C C . GLY A 1 258 ? -7.562 -29.953 -2.529 1 96.75 258 GLY A C 1
ATOM 1977 O O . GLY A 1 258 ? -7.809 -30.797 -3.393 1 96.75 258 GLY A O 1
ATOM 1978 N N . PHE A 1 259 ? -8.164 -28.75 -2.506 1 97.44 259 PHE A N 1
ATOM 1979 C CA . PHE A 1 259 ? -9.188 -28.438 -3.494 1 97.44 259 PHE A CA 1
ATOM 1980 C C . PHE A 1 259 ? -8.555 -27.906 -4.777 1 97.44 259 PHE A C 1
ATOM 1982 O O . PHE A 1 259 ? -7.539 -27.219 -4.73 1 97.44 259 PHE A O 1
ATOM 1989 N N . ARG A 1 260 ? -9.156 -28.422 -5.887 1 96 260 ARG A N 1
ATOM 1990 C CA . ARG A 1 260 ? -8.75 -27.891 -7.18 1 96 260 ARG A CA 1
ATOM 1991 C C . ARG A 1 260 ? -9.555 -26.641 -7.531 1 96 260 ARG A C 1
ATOM 1993 O O . ARG A 1 260 ? -10.789 -26.688 -7.551 1 96 260 ARG A O 1
ATOM 2000 N N . LEU A 1 261 ? -8.906 -25.484 -7.738 1 97 261 LEU A N 1
ATOM 2001 C CA . LEU A 1 261 ? -9.57 -24.266 -8.164 1 97 261 LEU A CA 1
ATOM 2002 C C . LEU A 1 261 ? -9.312 -23.984 -9.641 1 97 261 LEU A C 1
ATOM 2004 O O . LEU A 1 261 ? -8.164 -24.016 -10.094 1 97 261 LEU A O 1
ATOM 2008 N N . PRO A 1 262 ? -10.32 -23.703 -10.406 1 97.31 262 PRO A N 1
ATOM 2009 C CA . PRO A 1 262 ? -11.703 -23.453 -10.008 1 97.31 262 PRO A CA 1
ATOM 2010 C C . PRO A 1 262 ? -12.586 -24.688 -10.078 1 97.31 262 PRO A C 1
ATOM 2012 O O . PRO A 1 262 ? -13.805 -24.594 -9.914 1 97.31 262 PRO A O 1
ATOM 2015 N N . GLN A 1 263 ? -12.031 -25.844 -10.359 1 96.75 263 GLN A N 1
ATOM 2016 C CA . GLN A 1 263 ? -12.805 -27.047 -10.68 1 96.75 263 GLN A CA 1
ATOM 2017 C C . GLN A 1 263 ? -13.711 -27.438 -9.516 1 96.75 263 GLN A C 1
ATOM 2019 O O . GLN A 1 263 ? -14.867 -27.812 -9.727 1 96.75 263 GLN A O 1
ATOM 2024 N N . ASP A 1 264 ? -13.195 -27.391 -8.32 1 97.06 264 ASP A N 1
ATOM 2025 C CA . ASP A 1 264 ? -13.977 -27.797 -7.152 1 97.06 264 ASP A CA 1
ATOM 2026 C C . ASP A 1 264 ? -14.773 -26.625 -6.586 1 97.06 264 ASP A C 1
ATOM 2028 O O . ASP A 1 264 ? -15.836 -26.812 -5.996 1 97.06 264 ASP A O 1
ATOM 2032 N N . VAL A 1 265 ? -14.195 -25.453 -6.703 1 98.31 265 VAL A N 1
ATOM 2033 C CA . VAL A 1 265 ? -14.859 -24.266 -6.18 1 98.31 265 VAL A CA 1
ATOM 2034 C C . VAL A 1 265 ? -14.383 -23.031 -6.938 1 98.31 265 VAL A C 1
ATOM 2036 O O . VAL A 1 265 ? -13.18 -22.766 -7.02 1 98.31 265 VAL A O 1
ATOM 2039 N N . SER A 1 266 ? -15.32 -22.25 -7.516 1 98.81 266 SER A N 1
ATOM 2040 C CA . SER A 1 266 ? -15.023 -20.953 -8.094 1 98.81 266 SER A CA 1
ATOM 2041 C C . SER A 1 266 ? -14.945 -19.875 -7.016 1 98.81 266 SER A C 1
ATOM 2043 O O . SER A 1 266 ? -15.711 -19.891 -6.055 1 98.81 266 SER A O 1
ATOM 2045 N N . VAL A 1 267 ? -14.008 -18.984 -7.145 1 98.88 267 VAL A N 1
ATOM 2046 C CA . VAL A 1 267 ? -13.82 -17.922 -6.156 1 98.88 267 VAL A CA 1
ATOM 2047 C C . VAL A 1 267 ? -13.781 -16.562 -6.859 1 98.88 267 VAL A C 1
ATOM 2049 O O . VAL A 1 267 ? -13.133 -16.422 -7.898 1 98.88 267 VAL A O 1
ATOM 2052 N N . THR A 1 268 ? -14.5 -15.602 -6.332 1 98.88 268 THR A N 1
ATOM 2053 C CA . THR A 1 268 ? -14.477 -14.242 -6.848 1 98.88 268 THR A CA 1
ATOM 2054 C C . THR A 1 268 ? -14.18 -13.242 -5.73 1 98.88 268 THR A C 1
ATOM 2056 O O . THR A 1 268 ? -14.375 -13.547 -4.551 1 98.88 268 THR A O 1
ATOM 2059 N N . GLY A 1 269 ? -13.625 -12.164 -6.113 1 98.75 269 GLY A N 1
ATOM 2060 C CA . GLY A 1 269 ? -13.406 -11.062 -5.195 1 98.75 269 GLY A CA 1
ATOM 2061 C C . GLY A 1 269 ? -13.953 -9.742 -5.711 1 98.75 269 GLY A C 1
ATOM 2062 O O . GLY A 1 269 ? -14.773 -9.719 -6.625 1 98.75 269 GLY A O 1
ATOM 2063 N N . ILE A 1 270 ? -13.609 -8.672 -5.066 1 98.44 270 ILE A N 1
ATOM 2064 C CA . ILE A 1 270 ? -13.969 -7.301 -5.422 1 98.44 270 ILE A CA 1
ATOM 2065 C C . ILE A 1 270 ? -12.781 -6.375 -5.172 1 98.44 270 ILE A C 1
ATOM 2067 O O . ILE A 1 270 ? -12.102 -6.484 -4.145 1 98.44 270 ILE A O 1
ATOM 2071 N N . ASP A 1 271 ? -12.57 -5.375 -6.109 1 97.81 271 ASP A N 1
ATOM 2072 C CA . ASP A 1 271 ? -11.586 -4.297 -6.016 1 97.81 271 ASP A CA 1
ATOM 2073 C C . ASP A 1 271 ? -10.672 -4.285 -7.234 1 97.81 271 ASP A C 1
ATOM 2075 O O . ASP A 1 271 ? -10.188 -3.225 -7.645 1 97.81 271 ASP A O 1
ATOM 2079 N N . ASN A 1 272 ? -10.375 -5.504 -7.75 1 97.94 272 ASN A N 1
ATOM 2080 C CA . ASN A 1 272 ? -9.43 -5.672 -8.844 1 97.94 272 ASN A CA 1
ATOM 2081 C C . ASN A 1 272 ? -8.023 -5.227 -8.453 1 97.94 272 ASN A C 1
ATOM 2083 O O . ASN A 1 272 ? -7.398 -4.434 -9.156 1 97.94 272 ASN A O 1
ATOM 2087 N N . VAL A 1 273 ? -7.578 -5.723 -7.324 1 95.62 273 VAL A N 1
ATOM 2088 C CA . VAL A 1 273 ? -6.219 -5.402 -6.902 1 95.62 273 VAL A CA 1
ATOM 2089 C C . VAL A 1 273 ? -5.215 -6.105 -7.812 1 95.62 273 VAL A C 1
ATOM 2091 O O . VAL A 1 273 ? -5.496 -7.184 -8.344 1 95.62 273 VAL A O 1
ATOM 2094 N N . PRO A 1 274 ? -4.02 -5.516 -7.973 1 91.19 274 PRO A N 1
ATOM 2095 C CA . PRO A 1 274 ? -3.059 -6.039 -8.945 1 91.19 274 PRO A CA 1
ATOM 2096 C C . PRO A 1 274 ? -2.678 -7.492 -8.68 1 91.19 274 PRO A C 1
ATOM 2098 O O . PRO A 1 274 ? -2.451 -8.258 -9.625 1 91.19 274 PRO A O 1
ATOM 2101 N N . TYR A 1 275 ? -2.711 -7.934 -7.574 1 91.12 275 TYR A N 1
ATOM 2102 C CA . TYR A 1 275 ? -2.178 -9.234 -7.191 1 91.12 275 TYR A CA 1
ATOM 2103 C C . TYR A 1 275 ? -3.105 -10.359 -7.641 1 91.12 275 TYR A C 1
ATOM 2105 O O . TYR A 1 275 ? -2.695 -11.523 -7.711 1 91.12 275 TYR A O 1
ATOM 2113 N N . GLY A 1 276 ? -4.332 -9.961 -7.902 1 94.19 276 GLY A N 1
ATOM 2114 C CA . GLY A 1 276 ? -5.266 -10.938 -8.453 1 94.19 276 GLY A CA 1
ATOM 2115 C C . GLY A 1 276 ? -4.824 -11.492 -9.789 1 94.19 276 GLY A C 1
ATOM 2116 O O . GLY A 1 276 ? -5.207 -12.602 -10.164 1 94.19 276 GLY A O 1
ATOM 2117 N N . GLU A 1 277 ? -3.965 -10.727 -10.461 1 92.31 277 GLU A N 1
ATOM 2118 C CA . GLU A 1 277 ? -3.457 -11.148 -11.758 1 92.31 277 GLU A CA 1
ATOM 2119 C C . GLU A 1 277 ? -2.311 -12.148 -11.609 1 92.31 277 GLU A C 1
ATOM 2121 O O . GLU A 1 277 ? -2.025 -12.914 -12.531 1 92.31 277 GLU A O 1
ATOM 2126 N N . PHE A 1 278 ? -1.707 -12.188 -10.438 1 91.06 278 PHE A N 1
ATOM 2127 C CA . PHE A 1 278 ? -0.494 -12.977 -10.25 1 91.06 278 PHE A CA 1
ATOM 2128 C C . PHE A 1 278 ? -0.796 -14.266 -9.492 1 91.06 278 PHE A C 1
ATOM 2130 O O . PHE A 1 278 ? 0.07 -15.133 -9.367 1 91.06 278 PHE A O 1
ATOM 2137 N N . SER A 1 279 ? -1.981 -14.336 -9.016 1 92.38 279 SER A N 1
ATOM 2138 C CA . SER A 1 279 ? -2.375 -15.555 -8.312 1 92.38 279 SER A CA 1
ATOM 2139 C C . SER A 1 279 ? -2.633 -16.703 -9.289 1 92.38 279 SER A C 1
ATOM 2141 O O . SER A 1 279 ? -2.758 -16.469 -10.492 1 92.38 279 SER A O 1
ATOM 2143 N N . ALA A 1 280 ? -2.561 -17.953 -8.805 1 87.56 280 ALA A N 1
ATOM 2144 C CA . ALA A 1 280 ? -2.943 -19.125 -9.594 1 87.56 280 ALA A CA 1
ATOM 2145 C C . ALA A 1 280 ? -4.012 -19.938 -8.867 1 87.56 280 ALA A C 1
ATOM 2147 O O . ALA A 1 280 ? -3.736 -20.562 -7.836 1 87.56 280 ALA A O 1
ATOM 2148 N N . PRO A 1 281 ? -5.176 -20.062 -9.438 1 93.94 281 PRO A N 1
ATOM 2149 C CA . PRO A 1 281 ? -5.621 -19.344 -10.648 1 93.94 281 PRO A CA 1
ATOM 2150 C C . PRO A 1 281 ? -5.727 -17.844 -10.438 1 93.94 281 PRO A C 1
ATOM 2152 O O . PRO A 1 281 ? -5.848 -17.375 -9.305 1 93.94 281 PRO A O 1
ATOM 2155 N N . SER A 1 282 ? -5.617 -17.047 -11.562 1 96.38 282 SER A N 1
ATOM 2156 C CA . SER A 1 282 ? -5.848 -15.617 -11.477 1 96.38 282 SER A CA 1
ATOM 2157 C C . SER A 1 282 ? -7.285 -15.305 -11.07 1 96.38 282 SER A C 1
ATOM 2159 O O . SER A 1 282 ? -8.211 -16 -11.484 1 96.38 282 SER A O 1
ATOM 2161 N N . LEU A 1 283 ? -7.488 -14.281 -10.352 1 98.12 283 LEU A N 1
ATOM 2162 C CA . LEU A 1 283 ? -8.711 -14.062 -9.586 1 98.12 283 LEU A CA 1
ATOM 2163 C C . LEU A 1 283 ? -9.742 -13.305 -10.414 1 98.12 283 LEU A C 1
ATOM 2165 O O . LEU A 1 283 ? -9.469 -12.195 -10.883 1 98.12 283 LEU A O 1
ATOM 2169 N N . THR A 1 284 ? -10.914 -13.891 -10.664 1 98.81 284 THR A N 1
ATOM 2170 C CA . THR A 1 284 ? -12.078 -13.164 -11.148 1 98.81 284 THR A CA 1
ATOM 2171 C C . THR A 1 284 ? -12.57 -12.172 -10.094 1 98.81 284 THR A C 1
ATOM 2173 O O . THR A 1 284 ? -12.695 -12.508 -8.922 1 98.81 284 THR A O 1
ATOM 2176 N N . THR A 1 285 ? -12.805 -10.938 -10.484 1 98.75 285 THR A N 1
ATOM 2177 C CA . THR A 1 285 ? -13.117 -9.883 -9.531 1 98.75 285 THR A CA 1
ATOM 2178 C C . THR A 1 285 ? -13.977 -8.797 -10.188 1 98.75 285 THR A C 1
ATOM 2180 O O . THR A 1 285 ? -14.359 -8.922 -11.352 1 98.75 285 THR A O 1
ATOM 2183 N N . VAL A 1 286 ? -14.43 -7.844 -9.398 1 98.5 286 VAL A N 1
ATOM 2184 C CA . VAL A 1 286 ? -15.062 -6.629 -9.898 1 98.5 286 VAL A CA 1
ATOM 2185 C C . VAL A 1 286 ? -14.109 -5.445 -9.75 1 98.5 286 VAL A C 1
ATOM 2187 O O . VAL A 1 286 ? -13.562 -5.219 -8.664 1 98.5 286 VAL A O 1
ATOM 2190 N N . ASP A 1 287 ? -13.844 -4.82 -10.844 1 98.06 287 ASP A N 1
ATOM 2191 C CA . ASP A 1 287 ? -13.062 -3.59 -10.797 1 98.06 287 ASP A CA 1
ATOM 2192 C C . ASP A 1 287 ? -13.906 -2.414 -10.32 1 98.06 287 ASP A C 1
ATOM 2194 O O . ASP A 1 287 ? -14.812 -1.968 -11.023 1 98.06 287 ASP A O 1
ATOM 2198 N N . ILE A 1 288 ? -13.617 -1.944 -9.141 1 95.81 288 ILE A N 1
ATOM 2199 C CA . ILE A 1 288 ? -14.383 -0.827 -8.602 1 95.81 288 ILE A CA 1
ATOM 2200 C C . ILE A 1 288 ? -13.656 0.485 -8.891 1 95.81 288 ILE A C 1
ATOM 2202 O O . ILE A 1 288 ? -14.086 1.552 -8.445 1 95.81 288 ILE A O 1
ATOM 2206 N N . GLN A 1 289 ? -12.523 0.407 -9.625 1 95.44 289 GLN A N 1
ATOM 2207 C CA . GLN A 1 289 ? -11.781 1.564 -10.117 1 95.44 289 GLN A CA 1
ATOM 2208 C C . GLN A 1 289 ? -11.336 2.461 -8.969 1 95.44 289 GLN A C 1
ATOM 2210 O O . GLN A 1 289 ? -11.625 3.66 -8.961 1 95.44 289 GLN A O 1
ATOM 2215 N N . SER A 1 290 ? -10.523 1.893 -8.078 1 96.81 290 SER A N 1
ATOM 2216 C CA . SER A 1 290 ? -10.078 2.551 -6.852 1 96.81 290 SER A CA 1
ATOM 2217 C C . SER A 1 290 ? -9.305 3.826 -7.16 1 96.81 290 SER A C 1
ATOM 2219 O O . SER A 1 290 ? -9.484 4.848 -6.496 1 96.81 290 SER A O 1
ATOM 2221 N N . GLU A 1 291 ? -8.422 3.783 -8.164 1 96.69 291 GLU A N 1
ATOM 2222 C CA . 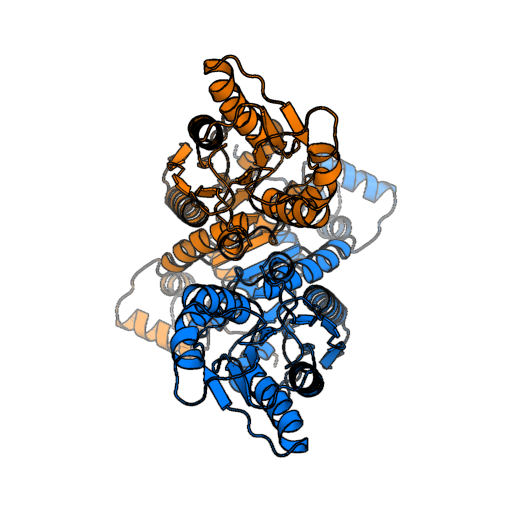GLU A 1 291 ? -7.652 4.969 -8.523 1 96.69 291 GLU A CA 1
ATOM 2223 C C . GLU A 1 291 ? -8.562 6.094 -9.008 1 96.69 291 GLU A C 1
ATOM 2225 O O . GLU A 1 291 ? -8.375 7.258 -8.641 1 96.69 291 GLU A O 1
ATOM 2230 N N . LYS A 1 292 ? -9.523 5.766 -9.805 1 96.19 292 LYS A N 1
ATOM 2231 C CA . LYS A 1 292 ? -10.492 6.746 -10.273 1 96.19 292 LYS A CA 1
ATOM 2232 C C . LYS A 1 292 ? -11.281 7.336 -9.102 1 96.19 292 LYS A C 1
ATOM 2234 O O . LYS A 1 292 ? -11.633 8.516 -9.117 1 96.19 292 LYS A O 1
ATOM 2239 N N . MET A 1 293 ? -11.602 6.516 -8.188 1 96.31 293 MET A N 1
ATOM 2240 C CA . MET A 1 293 ? -12.281 6.98 -6.98 1 96.31 293 MET A CA 1
ATOM 2241 C C . MET A 1 293 ? -11.477 8.078 -6.289 1 96.31 293 MET A C 1
ATOM 2243 O O . MET A 1 293 ? -12.023 9.109 -5.898 1 96.31 293 MET A O 1
ATOM 2247 N N . GLY A 1 294 ? -10.164 7.844 -6.141 1 97.38 294 GLY A N 1
ATOM 2248 C CA . GLY A 1 294 ? -9.289 8.859 -5.566 1 97.38 294 GLY A CA 1
ATOM 2249 C C . GLY A 1 294 ? -9.258 10.141 -6.371 1 97.38 294 GLY A C 1
ATOM 2250 O O . GLY A 1 294 ? -9.297 11.234 -5.801 1 97.38 294 GLY A O 1
ATOM 2251 N N . GLU A 1 295 ? -9.188 9.969 -7.672 1 96.94 295 GLU A N 1
ATOM 2252 C CA . GLU A 1 295 ? -9.18 11.117 -8.57 1 96.94 295 GLU A CA 1
ATOM 2253 C C . GLU A 1 295 ? -10.445 11.961 -8.406 1 96.94 295 GLU A C 1
ATOM 2255 O O . GLU A 1 295 ? -10.367 13.18 -8.234 1 96.94 295 GLU A O 1
ATOM 2260 N N . LEU A 1 296 ? -11.562 11.305 -8.422 1 95.75 296 LEU A N 1
ATOM 2261 C CA . LEU A 1 296 ? -12.844 11.992 -8.336 1 95.75 296 LEU A CA 1
ATOM 2262 C C . LEU A 1 296 ? -13.023 12.656 -6.973 1 95.75 296 LEU A C 1
ATOM 2264 O O . LEU A 1 296 ? -13.555 13.766 -6.879 1 95.75 296 LEU A O 1
ATOM 2268 N N . ALA A 1 297 ? -12.602 11.93 -5.93 1 96.88 297 ALA A N 1
ATOM 2269 C CA . ALA A 1 297 ? -12.688 12.5 -4.59 1 96.88 297 ALA A CA 1
ATOM 2270 C C . ALA A 1 297 ? -11.883 13.789 -4.484 1 96.88 297 ALA A C 1
ATOM 2272 O O . ALA A 1 297 ? -12.352 14.781 -3.926 1 96.88 297 ALA A O 1
ATOM 2273 N N . MET A 1 298 ? -10.688 13.789 -5.039 1 97.12 298 MET A N 1
ATOM 2274 C CA . MET A 1 298 ? -9.82 14.969 -5.012 1 97.12 298 MET A CA 1
ATOM 2275 C C . MET A 1 298 ? -10.438 16.109 -5.82 1 97.12 298 MET A C 1
ATOM 2277 O O . MET A 1 298 ? -10.438 17.25 -5.371 1 97.12 298 MET A O 1
ATOM 2281 N N . LEU A 1 299 ? -10.961 15.789 -7.004 1 96 299 LEU A N 1
ATOM 2282 C CA . LEU A 1 299 ? -11.578 16.797 -7.848 1 96 299 LEU A CA 1
ATOM 2283 C C . LEU A 1 299 ? -12.773 17.438 -7.145 1 96 299 LEU A C 1
ATOM 2285 O O . LEU A 1 299 ? -12.945 18.656 -7.188 1 96 299 LEU A O 1
ATOM 2289 N N . LYS A 1 300 ? -13.539 16.609 -6.465 1 95.56 300 LYS A N 1
ATOM 2290 C CA . LYS A 1 300 ? -14.68 17.125 -5.707 1 95.56 300 LYS A CA 1
ATOM 2291 C C . LYS A 1 300 ? -14.211 18.047 -4.578 1 95.56 300 LYS A C 1
ATOM 2293 O O . LYS A 1 300 ? -14.867 19.031 -4.266 1 95.56 300 LYS A O 1
ATOM 2298 N N . LEU A 1 301 ? -13.18 17.625 -3.938 1 96.31 301 LEU A N 1
ATOM 2299 C CA . LEU A 1 301 ? -12.648 18.422 -2.832 1 96.31 301 LEU A CA 1
ATOM 2300 C C . LEU A 1 301 ? -12.117 19.766 -3.33 1 96.31 301 LEU A C 1
ATOM 2302 O O . LEU A 1 301 ? -12.359 20.797 -2.703 1 96.31 301 LEU A O 1
ATOM 2306 N N . LEU A 1 302 ? -11.406 19.75 -4.426 1 95 302 LEU A N 1
ATOM 2307 C CA . LEU A 1 302 ? -10.859 20.969 -5.008 1 95 302 LEU A CA 1
ATOM 2308 C C . LEU A 1 302 ? -11.984 21.906 -5.434 1 95 302 LEU A C 1
ATOM 2310 O O . LEU A 1 302 ? -11.875 23.125 -5.266 1 95 302 LEU A O 1
ATOM 2314 N N . ASP A 1 303 ? -13.008 21.281 -5.984 1 94.31 303 ASP A N 1
ATOM 2315 C CA . ASP A 1 303 ? -14.18 22.094 -6.34 1 94.31 303 ASP A CA 1
ATOM 2316 C C . ASP A 1 303 ? -14.766 22.781 -5.109 1 94.31 303 ASP A C 1
ATOM 2318 O O . ASP A 1 303 ? -15.117 23.953 -5.156 1 94.31 303 ASP A O 1
ATOM 2322 N N . ALA A 1 304 ? -14.859 22.062 -4.051 1 93 304 ALA A N 1
ATOM 2323 C CA . ALA A 1 304 ? -15.391 22.609 -2.803 1 93 304 ALA A CA 1
ATOM 2324 C C . ALA A 1 304 ? -14.484 23.719 -2.26 1 93 304 ALA A C 1
ATOM 2326 O O . ALA A 1 304 ? -14.969 24.734 -1.745 1 93 304 ALA A O 1
ATOM 2327 N N . LEU A 1 305 ? -13.219 23.531 -2.346 1 91.69 305 LEU A N 1
ATOM 2328 C CA . LEU A 1 305 ? -12.25 24.516 -1.888 1 91.69 305 LEU A CA 1
ATOM 2329 C C . LEU A 1 305 ? -12.352 25.797 -2.709 1 91.69 305 LEU A C 1
ATOM 2331 O O . LEU A 1 305 ? -12.062 26.891 -2.203 1 91.69 305 LEU A O 1
ATOM 2335 N N . GLY A 1 306 ? -12.719 25.594 -3.943 1 88.81 306 GLY A N 1
ATOM 2336 C CA . GLY A 1 306 ? -12.875 26.75 -4.816 1 88.81 306 GLY A CA 1
ATOM 2337 C C . GLY A 1 306 ? -14.227 27.422 -4.68 1 88.81 306 GLY A C 1
ATOM 2338 O O . GLY A 1 306 ? -14.523 28.375 -5.391 1 88.81 306 GLY A O 1
ATOM 2339 N N . GLY A 1 307 ? -15.062 26.891 -3.85 1 87.81 307 GLY A N 1
ATOM 2340 C CA . GLY A 1 307 ? -16.359 27.5 -3.592 1 87.81 307 GLY A CA 1
ATOM 2341 C C . GLY A 1 307 ? -17.516 26.734 -4.211 1 87.81 307 GLY A C 1
ATOM 2342 O O . GLY A 1 307 ? -18.656 27.172 -4.137 1 87.81 307 GLY A O 1
ATOM 2343 N N . GLY A 1 308 ? -17.141 25.641 -4.855 1 83.94 308 GLY A N 1
ATOM 2344 C CA . GLY A 1 308 ? -18.203 24.797 -5.375 1 83.94 308 GLY A CA 1
ATOM 2345 C C . GLY A 1 308 ? -19.016 24.109 -4.285 1 83.94 308 GLY A C 1
ATOM 2346 O O . GLY A 1 308 ? -18.562 24 -3.145 1 83.94 308 GLY A O 1
ATOM 2347 N N . SER A 1 309 ? -20.328 23.75 -4.609 1 75.56 309 SER A N 1
ATOM 2348 C CA . SER A 1 309 ? -21.188 23.188 -3.561 1 75.56 309 SER A CA 1
ATOM 2349 C C . SER A 1 309 ? -21.75 21.844 -3.971 1 75.56 309 SER A C 1
ATOM 2351 O O . SER A 1 309 ? -22.672 21.328 -3.32 1 75.56 309 SER A O 1
ATOM 2353 N N . ASP A 1 310 ? -21.094 21.141 -4.77 1 72.69 310 ASP A N 1
ATOM 2354 C CA . ASP A 1 310 ? -21.672 19.844 -5.133 1 72.69 310 ASP A CA 1
ATOM 2355 C C . ASP A 1 310 ? -21.547 18.844 -3.986 1 72.69 310 ASP A C 1
ATOM 2357 O O . ASP A 1 310 ? -20.438 18.391 -3.67 1 72.69 310 ASP A O 1
ATOM 2361 N N . SER A 1 311 ? -22.688 18.609 -3.312 1 70.12 311 SER A N 1
ATOM 2362 C CA . SER A 1 311 ? -22.703 17.672 -2.203 1 70.12 311 SER A CA 1
ATOM 2363 C C . SER A 1 311 ? -23.156 16.281 -2.662 1 70.12 311 SER A C 1
ATOM 2365 O O . SER A 1 311 ? -23.516 15.438 -1.839 1 70.12 311 SER A O 1
ATOM 2367 N N . GLY A 1 312 ? -23.141 16.125 -3.895 1 79.62 312 GLY A N 1
ATOM 2368 C CA . GLY A 1 312 ? -23.719 14.898 -4.414 1 79.62 312 GLY A CA 1
ATOM 2369 C C . GLY A 1 312 ? -22.781 13.719 -4.348 1 79.62 312 GLY A C 1
ATOM 2370 O O . GLY A 1 312 ? -21.609 13.867 -3.988 1 79.62 312 GLY A O 1
ATOM 2371 N N . TYR A 1 313 ? -23.453 12.578 -4.473 1 81.62 313 TYR A N 1
ATOM 2372 C CA . TYR A 1 313 ? -22.766 11.297 -4.566 1 81.62 313 TYR A CA 1
ATOM 2373 C C . TYR A 1 313 ? -22.359 10.992 -6.004 1 81.62 313 TYR A C 1
ATOM 2375 O O . TYR A 1 313 ? -23.219 10.898 -6.887 1 81.62 313 TYR A O 1
ATOM 2383 N N . ALA A 1 314 ? -21.047 10.992 -6.25 1 85 314 ALA A N 1
ATOM 2384 C CA . ALA A 1 314 ? -20.547 10.602 -7.562 1 85 314 ALA A CA 1
ATOM 2385 C C . ALA A 1 314 ? -20.266 9.102 -7.617 1 85 314 ALA A C 1
ATOM 2387 O O . ALA A 1 314 ? -19.641 8.547 -6.707 1 85 314 ALA A O 1
ATOM 2388 N N . THR A 1 315 ? -20.844 8.492 -8.609 1 83.19 315 THR A N 1
ATOM 2389 C CA . THR A 1 315 ? -20.656 7.051 -8.75 1 83.19 315 THR A CA 1
ATOM 2390 C C . THR A 1 315 ? -20.031 6.711 -10.102 1 83.19 315 THR A C 1
ATOM 2392 O O . THR A 1 315 ? -20.016 7.547 -11.008 1 83.19 315 THR A O 1
ATOM 2395 N N . PHE A 1 316 ? -19.391 5.637 -10.125 1 84.31 316 PHE A N 1
ATOM 2396 C CA . PHE A 1 316 ? -18.922 5.07 -11.383 1 84.31 316 PHE A CA 1
ATOM 2397 C C . PHE A 1 316 ? -19.25 3.584 -11.461 1 84.31 316 PHE A C 1
ATOM 2399 O O . PHE A 1 316 ? -19.625 2.971 -10.461 1 84.31 316 PHE A O 1
ATOM 2406 N N . GLU A 1 317 ? -19.281 3.129 -12.672 1 88.25 317 GLU A N 1
ATOM 2407 C CA . GLU A 1 317 ? -19.766 1.784 -12.953 1 88.25 317 GLU A CA 1
ATOM 2408 C C . GLU A 1 317 ? -18.703 0.733 -12.672 1 88.25 317 GLU A C 1
ATOM 2410 O O . GLU A 1 317 ? -17.578 0.831 -13.18 1 88.25 317 GLU A O 1
ATOM 2415 N N . PRO A 1 318 ? -19.062 -0.195 -11.812 1 92.69 318 PRO A N 1
ATOM 2416 C CA . PRO A 1 318 ? -18.141 -1.328 -11.672 1 92.69 318 PRO A CA 1
ATOM 2417 C C . PRO A 1 318 ? -18.078 -2.197 -12.922 1 92.69 318 PRO A C 1
ATOM 2419 O O . PRO A 1 318 ? -18.984 -2.152 -13.758 1 92.69 318 PRO A O 1
ATOM 2422 N N . ARG A 1 319 ? -16.984 -2.887 -13.078 1 96.81 319 ARG A N 1
ATOM 2423 C CA . ARG A 1 319 ? -16.766 -3.777 -14.219 1 96.81 319 ARG A CA 1
ATOM 2424 C C . ARG A 1 319 ? -16.344 -5.168 -13.75 1 96.81 319 ARG A C 1
ATOM 2426 O O . ARG A 1 319 ? -15.445 -5.301 -12.93 1 96.81 319 ARG A O 1
ATOM 2433 N N . LEU A 1 320 ? -17.016 -6.164 -14.312 1 98.31 320 LEU A N 1
ATOM 2434 C CA . LEU A 1 320 ? -16.609 -7.539 -14.031 1 98.31 320 LEU A CA 1
ATOM 2435 C C . LEU A 1 320 ? -15.352 -7.902 -14.812 1 98.31 320 LEU A C 1
ATOM 2437 O O . LEU A 1 320 ? -15.281 -7.676 -16.016 1 98.31 320 LEU A O 1
ATOM 2441 N N . ILE A 1 321 ? -14.328 -8.328 -14.117 1 98.5 321 ILE A N 1
ATOM 2442 C CA . ILE A 1 321 ? -13.102 -8.836 -14.719 1 98.5 321 ILE A CA 1
ATOM 2443 C C . ILE A 1 321 ? -13.039 -10.352 -14.547 1 98.5 321 ILE A C 1
ATOM 2445 O O . ILE A 1 321 ? -12.781 -10.844 -13.445 1 98.5 321 ILE A O 1
ATOM 2449 N N . VAL A 1 322 ? -13.258 -11.062 -15.617 1 98.44 322 VAL A N 1
ATOM 2450 C CA . VAL A 1 322 ? -13.266 -12.523 -15.57 1 98.44 322 VAL A CA 1
ATOM 2451 C C . VAL A 1 322 ? -11.844 -13.055 -15.789 1 98.44 322 VAL A C 1
ATOM 2453 O O . VAL A 1 322 ? -11.172 -12.664 -16.75 1 98.44 322 VAL A O 1
ATOM 2456 N N . ARG A 1 323 ? -11.383 -13.898 -14.805 1 97.5 323 ARG A N 1
ATOM 2457 C CA . ARG A 1 323 ? -10.094 -14.57 -14.945 1 97.5 323 ARG A CA 1
ATOM 2458 C C . ARG A 1 323 ? -10.227 -16.062 -14.688 1 97.5 323 ARG A C 1
ATOM 2460 O O . ARG A 1 323 ? -11.25 -16.672 -15.008 1 97.5 323 ARG A O 1
ATOM 2467 N N . GLU A 1 324 ? -9.188 -16.672 -14.141 1 96.62 324 GLU A N 1
ATOM 2468 C CA . GLU A 1 324 ? -9.102 -18.141 -14.148 1 96.62 324 GLU A CA 1
ATOM 2469 C C . GLU A 1 324 ? -9.773 -18.734 -12.914 1 96.62 324 GLU A C 1
ATOM 2471 O O . GLU A 1 324 ? -10.016 -19.938 -12.859 1 96.62 324 GLU A O 1
ATOM 2476 N N . SER A 1 325 ? -10.133 -17.906 -11.938 1 98.38 325 SER A N 1
ATOM 2477 C CA . SER A 1 325 ? -10.602 -18.453 -10.664 1 98.38 325 SER A CA 1
ATOM 2478 C C . SER A 1 325 ? -12.078 -18.844 -10.742 1 98.38 325 SER A C 1
ATOM 2480 O O . SER A 1 325 ? -12.656 -19.281 -9.742 1 98.38 325 SER A O 1
ATOM 2482 N N . THR A 1 326 ? -12.719 -18.625 -11.859 1 98.5 326 THR A N 1
ATOM 2483 C CA . THR A 1 326 ? -14.086 -19.094 -12.078 1 98.5 326 THR A CA 1
ATOM 2484 C C . THR A 1 326 ? -14.164 -19.984 -13.312 1 98.5 326 THR A C 1
ATOM 2486 O O . THR A 1 326 ? -13.445 -19.75 -14.289 1 98.5 326 THR A O 1
ATOM 2489 N N . ALA A 1 327 ? -14.961 -21 -13.211 1 96.38 327 ALA A N 1
ATOM 2490 C CA . ALA A 1 327 ? -15.133 -21.906 -14.336 1 96.38 327 ALA A CA 1
ATOM 2491 C C . ALA A 1 327 ? -16.578 -22.406 -14.422 1 96.38 327 ALA A C 1
ATOM 2493 O O . ALA A 1 327 ? -17.312 -22.391 -13.438 1 96.38 327 ALA A O 1
ATOM 2494 N N . ARG A 1 328 ? -16.906 -22.828 -15.633 1 94.75 328 ARG A N 1
ATOM 2495 C CA . ARG A 1 328 ? -18.219 -23.422 -15.852 1 94.75 328 ARG A CA 1
ATOM 2496 C C . ARG A 1 328 ? -18.328 -24.766 -15.133 1 94.75 328 ARG A C 1
ATOM 2498 O O . ARG A 1 328 ? -17.375 -25.547 -15.125 1 94.75 328 ARG A O 1
ATOM 2505 N N . ARG A 1 329 ? -19.516 -24.984 -14.586 1 88.75 329 ARG A N 1
ATOM 2506 C CA . ARG A 1 329 ? -19.766 -26.281 -13.969 1 88.75 329 ARG A CA 1
ATOM 2507 C C . ARG A 1 329 ? -20.031 -27.344 -15.031 1 88.75 329 ARG A C 1
ATOM 2509 O O . ARG A 1 329 ? -20.719 -27.078 -16.016 1 88.75 329 ARG A O 1
ATOM 2516 N N . GLY A 1 330 ? -19.172 -28.375 -15.133 1 69.88 330 GLY A N 1
ATOM 2517 C CA . GLY A 1 330 ? -19.422 -29.484 -16.031 1 69.88 330 GLY A CA 1
ATOM 2518 C C . GLY A 1 330 ? -20.688 -30.266 -15.664 1 69.88 330 GLY A C 1
ATOM 2519 O O . GLY A 1 330 ? -21.188 -30.156 -14.547 1 69.88 330 GLY A O 1
ATOM 2520 N N . MET B 1 1 ? -24.062 35.812 16.641 1 31.92 1 MET B N 1
ATOM 2521 C CA . MET B 1 1 ? -22.719 35.969 17.203 1 31.92 1 MET B CA 1
ATOM 2522 C C . MET B 1 1 ? -21.859 34.75 16.922 1 31.92 1 MET B C 1
ATOM 2524 O O . MET B 1 1 ? -22.266 33.625 17.234 1 31.92 1 MET B O 1
ATOM 2528 N N . LYS B 1 2 ? -21.031 34.75 15.961 1 38.94 2 LYS B N 1
ATOM 2529 C CA . LYS B 1 2 ? -20.219 33.656 15.5 1 38.94 2 LYS B CA 1
ATOM 2530 C C . LYS B 1 2 ? -19.531 32.938 16.672 1 38.94 2 LYS B C 1
ATOM 2532 O O . LYS B 1 2 ? -18.766 33.562 17.406 1 38.94 2 LYS B O 1
ATOM 2537 N N . LYS B 1 3 ? -19.938 31.953 17.266 1 47 3 LYS B N 1
ATOM 2538 C CA . LYS B 1 3 ? -19.469 31.297 18.484 1 47 3 LYS B CA 1
ATOM 2539 C C . LYS B 1 3 ? -18.016 30.859 18.344 1 47 3 LYS B C 1
ATOM 2541 O O . LYS B 1 3 ? -17.672 30.031 17.5 1 47 3 LYS B O 1
ATOM 2546 N N . THR B 1 4 ? -17.062 31.703 18.516 1 52.09 4 THR B N 1
ATOM 2547 C CA . THR B 1 4 ? -15.625 31.469 18.484 1 52.09 4 THR B CA 1
ATOM 2548 C C . THR B 1 4 ? -15.25 30.297 19.391 1 52.09 4 THR B C 1
ATOM 2550 O O . THR B 1 4 ? -15.781 30.172 20.5 1 52.09 4 THR B O 1
ATOM 2553 N N . SER B 1 5 ? -14.734 29.25 18.891 1 61.91 5 SER B N 1
ATOM 2554 C CA . SER B 1 5 ? -14.219 28.156 19.719 1 61.91 5 SER B CA 1
ATOM 2555 C C . SER B 1 5 ? -13.461 28.688 20.922 1 61.91 5 SER B C 1
ATOM 2557 O O . SER B 1 5 ? -12.711 29.672 20.812 1 61.91 5 SER B O 1
ATOM 2559 N N . PRO B 1 6 ? -13.867 28.172 22.125 1 73.56 6 PRO B N 1
ATOM 2560 C CA . PRO B 1 6 ? -13.133 28.641 23.297 1 73.56 6 PRO B CA 1
ATOM 2561 C C . PRO B 1 6 ? -11.617 28.547 23.141 1 73.56 6 PRO B C 1
ATOM 2563 O O . PRO B 1 6 ? -11.117 27.625 22.5 1 73.56 6 PRO B O 1
ATOM 2566 N N . THR B 1 7 ? -10.992 29.547 23.422 1 74.25 7 THR B N 1
ATOM 2567 C CA . THR B 1 7 ? -9.531 29.609 23.375 1 74.25 7 THR B CA 1
ATOM 2568 C C . THR B 1 7 ? -8.938 29.266 24.734 1 74.25 7 THR B C 1
ATOM 2570 O O . THR B 1 7 ? -9.656 29.141 25.719 1 74.25 7 THR B O 1
ATOM 2573 N N . ILE B 1 8 ? -7.648 29.047 24.625 1 80.19 8 ILE B N 1
ATOM 2574 C CA . ILE B 1 8 ? -6.941 28.766 25.875 1 80.19 8 ILE B CA 1
ATOM 2575 C C . ILE B 1 8 ? -7.113 29.922 26.844 1 80.19 8 ILE B C 1
ATOM 2577 O O . ILE B 1 8 ? -7.137 29.734 28.062 1 80.19 8 ILE B O 1
ATOM 2581 N N . ARG B 1 9 ? -7.355 31.094 26.281 1 83.69 9 ARG B N 1
ATOM 2582 C CA . ARG B 1 9 ? -7.586 32.281 27.109 1 83.69 9 ARG B CA 1
ATOM 2583 C C . ARG B 1 9 ? -8.945 32.188 27.797 1 83.69 9 ARG B C 1
ATOM 2585 O O . ARG B 1 9 ? -9.07 32.594 28.953 1 83.69 9 ARG B O 1
ATOM 2592 N N . ASP B 1 10 ? -9.812 31.641 27.031 1 86.06 10 ASP B N 1
ATOM 2593 C CA . ASP B 1 10 ? -11.141 31.484 27.609 1 86.06 10 ASP B CA 1
ATOM 2594 C C . ASP B 1 10 ? -11.117 30.5 28.766 1 86.06 10 ASP B C 1
ATOM 2596 O O . ASP B 1 10 ? -11.773 30.703 29.797 1 86.06 10 ASP B O 1
ATOM 2600 N N . VAL B 1 11 ? -10.359 29.453 28.516 1 87.75 11 VAL B N 1
ATOM 2601 C CA . VAL B 1 11 ? -10.227 28.453 29.562 1 87.75 11 VAL B CA 1
ATOM 2602 C C . VAL B 1 11 ? -9.555 29.078 30.781 1 87.75 11 VAL B C 1
ATOM 2604 O O . VAL B 1 11 ? -10.008 28.875 31.922 1 87.75 11 VAL B O 1
ATOM 2607 N N . ALA B 1 12 ? -8.586 29.812 30.547 1 89.62 12 ALA B N 1
ATOM 2608 C CA . ALA B 1 12 ? -7.84 30.453 31.609 1 89.62 12 ALA B CA 1
ATOM 2609 C C . ALA B 1 12 ? -8.734 31.406 32.406 1 89.62 12 ALA B C 1
ATOM 2611 O O . ALA B 1 12 ? -8.727 31.375 33.656 1 89.62 12 ALA B O 1
ATOM 2612 N N . ALA B 1 13 ? -9.461 32.156 31.734 1 89.44 13 ALA B N 1
ATOM 2613 C CA . ALA B 1 13 ? -10.367 33.125 32.344 1 89.44 13 ALA B CA 1
ATOM 2614 C C . ALA B 1 13 ? -11.438 32.406 33.188 1 89.44 13 ALA B C 1
ATOM 2616 O O . ALA B 1 13 ? -11.719 32.812 34.312 1 89.44 13 ALA B O 1
ATOM 2617 N N . ALA B 1 14 ? -11.906 31.422 32.625 1 89.69 14 ALA B N 1
ATOM 2618 C CA . ALA B 1 14 ? -12.992 30.703 33.281 1 89.69 14 ALA B CA 1
ATOM 2619 C C . ALA B 1 14 ? -12.492 29.938 34.5 1 89.69 14 ALA B C 1
ATOM 2621 O O . ALA B 1 14 ? -13.203 29.797 35.5 1 89.69 14 ALA B O 1
ATOM 2622 N N . ALA B 1 15 ? -11.344 29.469 34.375 1 89.69 15 ALA B N 1
ATOM 2623 C CA . ALA B 1 15 ? -10.758 28.672 35.438 1 89.69 15 ALA B CA 1
ATOM 2624 C C . ALA B 1 15 ? -10.062 29.562 36.469 1 89.69 15 ALA B C 1
ATOM 2626 O O . ALA B 1 15 ? -9.703 29.109 37.562 1 89.69 15 ALA B O 1
ATOM 2627 N N . GLY B 1 16 ? -9.867 30.797 36.156 1 90.5 16 GLY B N 1
ATOM 2628 C CA . GLY B 1 16 ? -9.219 31.734 37.062 1 90.5 16 GLY B CA 1
ATOM 2629 C C . GLY B 1 16 ? -7.73 31.484 37.188 1 90.5 16 GLY B C 1
ATOM 2630 O O . GLY B 1 16 ? -7.18 31.609 38.281 1 90.5 16 GLY B O 1
ATOM 2631 N N . VAL B 1 17 ? -7.191 30.922 36.188 1 89.31 17 VAL B N 1
ATOM 2632 C CA . VAL B 1 17 ? -5.754 30.688 36.156 1 89.31 17 VAL B CA 1
ATOM 2633 C C . VAL B 1 17 ? -5.117 31.375 34.969 1 89.31 17 VAL B C 1
ATOM 2635 O O . VAL B 1 17 ? -5.82 31.969 34.125 1 89.31 17 VAL B O 1
ATOM 2638 N N . SER B 1 18 ? -3.811 31.422 35 1 85.44 18 SER B N 1
ATOM 2639 C CA . SER B 1 18 ? -3.111 32.031 33.875 1 85.44 18 SER B CA 1
ATOM 2640 C C . SER B 1 18 ? -3.203 31.141 32.625 1 85.44 18 SER B C 1
ATOM 2642 O O . SER B 1 18 ? -3.434 29.938 32.719 1 85.44 18 SER B O 1
ATOM 2644 N N . VAL B 1 19 ? -3.035 31.703 31.453 1 85.25 19 VAL B N 1
ATOM 2645 C CA . VAL B 1 19 ? -2.969 30.984 30.188 1 85.25 19 VAL B CA 1
ATOM 2646 C C . VAL B 1 19 ? -1.834 29.953 30.25 1 85.25 19 VAL B C 1
ATOM 2648 O O . VAL B 1 19 ? -1.979 28.828 29.766 1 85.25 19 VAL B O 1
ATOM 2651 N N . ALA B 1 20 ? -0.769 30.344 30.938 1 80.75 20 ALA B N 1
ATOM 2652 C CA . ALA B 1 20 ? 0.379 29.453 31.094 1 80.75 20 ALA B CA 1
ATOM 2653 C C . ALA B 1 20 ? 0.009 28.219 31.906 1 80.75 20 ALA B C 1
ATOM 2655 O O . ALA B 1 20 ? 0.461 27.109 31.609 1 80.75 20 ALA B O 1
ATOM 2656 N N . THR B 1 21 ? -0.778 28.469 32.875 1 84.25 21 THR B N 1
ATOM 2657 C CA . THR B 1 21 ? -1.213 27.375 33.719 1 84.25 21 THR B CA 1
ATOM 2658 C C . THR B 1 21 ? -2.072 26.391 32.938 1 84.25 21 THR B C 1
ATOM 2660 O O . THR B 1 21 ? -1.876 25.172 33.031 1 84.25 21 THR B O 1
ATOM 2663 N N . VAL B 1 22 ? -2.973 26.906 32.062 1 83.69 22 VAL B N 1
ATOM 2664 C CA . VAL B 1 22 ? -3.818 26.062 31.25 1 83.69 22 VAL B CA 1
ATOM 2665 C C . VAL B 1 22 ? -2.957 25.297 30.25 1 83.69 22 VAL B C 1
ATOM 2667 O O . VAL B 1 22 ? -3.129 24.078 30.062 1 83.69 22 VAL B O 1
ATOM 2670 N N . SER B 1 23 ? -2.045 25.984 29.703 1 76.5 23 SER B N 1
ATOM 2671 C CA . SER B 1 23 ? -1.159 25.375 28.719 1 76.5 23 SER B CA 1
ATOM 2672 C C . SER B 1 23 ? -0.337 24.25 29.328 1 76.5 23 SER B C 1
ATOM 2674 O O . SER B 1 23 ? -0.262 23.156 28.75 1 76.5 23 SER B O 1
ATOM 2676 N N . LYS B 1 24 ? 0.174 24.531 30.422 1 75.31 24 LYS B N 1
ATOM 2677 C CA . LYS B 1 24 ? 1.003 23.531 31.094 1 75.31 24 LYS B CA 1
ATOM 2678 C C . LYS B 1 24 ? 0.175 22.312 31.516 1 75.31 24 LYS B C 1
ATOM 2680 O O . LYS B 1 24 ? 0.654 21.188 31.453 1 75.31 24 LYS B O 1
ATOM 2685 N N . TYR B 1 25 ? -1.024 22.594 31.891 1 79.88 25 TYR B N 1
ATOM 2686 C CA . TYR B 1 25 ? -1.927 21.516 32.312 1 79.88 25 TYR B CA 1
ATOM 2687 C C . TYR B 1 25 ? -2.305 20.641 31.109 1 79.88 25 TYR B C 1
ATOM 2689 O O . TYR B 1 25 ? -2.166 19.422 31.172 1 79.88 25 TYR B O 1
ATOM 2697 N N . ILE B 1 26 ? -2.67 21.25 30 1 76.81 26 ILE B N 1
ATOM 2698 C CA . ILE B 1 26 ? -3.199 20.547 28.844 1 76.81 26 ILE B CA 1
ATOM 2699 C C . ILE B 1 26 ? -2.082 19.75 28.172 1 76.81 26 ILE B C 1
ATOM 2701 O O . ILE B 1 26 ? -2.314 18.641 27.672 1 76.81 26 ILE B O 1
ATOM 2705 N N . ASN B 1 27 ? -0.877 20.297 28.344 1 66.62 27 ASN B N 1
ATOM 2706 C CA . ASN B 1 27 ? 0.259 19.672 27.688 1 66.62 27 ASN B CA 1
ATOM 2707 C C . ASN B 1 27 ? 1.006 18.734 28.625 1 66.62 27 ASN B C 1
ATOM 2709 O O . ASN B 1 27 ? 2.037 18.172 28.266 1 66.62 27 ASN B O 1
ATOM 2713 N N . GLY B 1 28 ? 0.477 18.672 29.75 1 66.5 28 GLY B N 1
ATOM 2714 C CA . GLY B 1 28 ? 1.073 17.797 30.75 1 66.5 28 GLY B CA 1
ATOM 2715 C C . GLY B 1 28 ? 2.459 18.234 31.172 1 66.5 28 GLY B C 1
ATOM 2716 O O . GLY B 1 28 ? 3.277 17.422 31.594 1 66.5 28 GLY B O 1
ATOM 2717 N N . ALA B 1 29 ? 2.795 19.438 30.938 1 63.47 29 ALA B N 1
ATOM 2718 C CA . ALA B 1 29 ? 4.133 19.969 31.188 1 63.47 29 ALA B CA 1
ATOM 2719 C C . ALA B 1 29 ? 4.359 20.203 32.688 1 63.47 29 ALA B C 1
ATOM 2721 O O . ALA B 1 29 ? 5.504 20.25 33.125 1 63.47 29 ALA B O 1
ATOM 2722 N N . GLN B 1 30 ? 3.318 20.438 33.469 1 70.5 30 GLN B N 1
ATOM 2723 C CA . GLN B 1 30 ? 3.387 20.703 34.906 1 70.5 30 GLN B CA 1
ATOM 2724 C C . GLN B 1 30 ? 2.184 20.109 35.625 1 70.5 30 GLN B C 1
ATOM 2726 O O . GLN B 1 30 ? 1.064 20.141 35.125 1 70.5 30 GLN B O 1
ATOM 2731 N N . ARG B 1 31 ? 2.445 19.406 36.719 1 78.69 31 ARG B N 1
ATOM 2732 C CA . ARG B 1 31 ? 1.365 18.922 37.594 1 78.69 31 ARG B CA 1
ATOM 2733 C C . ARG B 1 31 ? 0.92 20.016 38.562 1 78.69 31 ARG B C 1
ATOM 2735 O O . ARG B 1 31 ? 1.741 20.812 39.031 1 78.69 31 ARG B O 1
ATOM 2742 N N . PHE B 1 32 ? -0.336 20.047 38.688 1 82.62 32 PHE B N 1
ATOM 2743 C CA . PHE B 1 32 ? -0.919 21.016 39.594 1 82.62 32 PHE B CA 1
ATOM 2744 C C . PHE B 1 32 ? -1.675 20.297 40.719 1 82.62 32 PHE B C 1
ATOM 2746 O O . PHE B 1 32 ? -1.794 19.078 40.719 1 82.62 32 PHE B O 1
ATOM 2753 N N . SER B 1 33 ? -2.033 21.078 41.781 1 86.38 33 SER B N 1
ATOM 2754 C CA . SER B 1 33 ? -2.795 20.484 42.875 1 86.38 33 SER B CA 1
ATOM 2755 C C . SER B 1 33 ? -4.102 19.875 42.375 1 86.38 33 SER B C 1
ATOM 2757 O O . SER B 1 33 ? -4.641 20.312 41.375 1 86.38 33 SER B O 1
ATOM 2759 N N . ALA B 1 34 ? -4.598 18.891 43.062 1 86.31 34 ALA B N 1
ATOM 2760 C CA . ALA B 1 34 ? -5.789 18.141 42.656 1 86.31 34 ALA B CA 1
ATOM 2761 C C . ALA B 1 34 ? -6.973 19.078 42.438 1 86.31 34 ALA B C 1
ATOM 2763 O O . ALA B 1 34 ? -7.699 18.953 41.469 1 86.31 34 ALA B O 1
ATOM 2764 N N . PRO B 1 35 ? -7.195 19.984 43.281 1 86.25 35 PRO B N 1
ATOM 2765 C CA . PRO B 1 35 ? -8.32 20.891 43.062 1 86.25 35 PRO B CA 1
ATOM 2766 C C . PRO B 1 35 ? -8.172 21.719 41.812 1 86.25 35 PRO B C 1
ATOM 2768 O O . PRO B 1 35 ? -9.148 21.953 41.094 1 86.25 35 PRO B O 1
ATOM 2771 N N . VAL B 1 36 ? -6.949 22.156 41.469 1 87.25 36 VAL B N 1
ATOM 2772 C CA . VAL B 1 36 ? -6.691 22.969 40.281 1 87.25 36 VAL B CA 1
ATOM 2773 C C . VAL B 1 36 ? -6.91 22.156 39 1 87.25 36 VAL B C 1
ATOM 2775 O O . VAL B 1 36 ? -7.547 22.609 38.062 1 87.25 36 VAL B O 1
ATOM 2778 N N . GLU B 1 37 ? -6.414 20.984 38.969 1 89.06 37 GLU B N 1
ATOM 2779 C CA . GLU B 1 37 ? -6.555 20.109 37.812 1 89.06 37 GLU B CA 1
ATOM 2780 C C . GLU B 1 37 ? -8.016 19.75 37.594 1 89.06 37 GLU B C 1
ATOM 2782 O O . GLU B 1 37 ? -8.469 19.688 36.438 1 89.06 37 GLU B O 1
ATOM 2787 N N . ALA B 1 38 ? -8.719 19.5 38.688 1 87.81 38 ALA B N 1
ATOM 2788 C CA . ALA B 1 38 ? -10.148 19.219 38.562 1 87.81 38 ALA B CA 1
ATOM 2789 C C . ALA B 1 38 ? -10.898 20.406 37.969 1 87.81 38 ALA B C 1
ATOM 2791 O O . ALA B 1 38 ? -11.773 20.219 37.125 1 87.81 38 ALA B O 1
ATOM 2792 N N . LYS B 1 39 ? -10.609 21.547 38.438 1 88 39 LYS B N 1
ATOM 2793 C CA . LYS B 1 39 ? -11.234 22.781 37.938 1 88 39 LYS B CA 1
ATOM 2794 C C . LYS B 1 39 ? -10.93 22.969 36.438 1 88 39 LYS B C 1
ATOM 2796 O O . LYS B 1 39 ? -11.82 23.328 35.656 1 88 39 LYS B O 1
ATOM 2801 N N . LEU B 1 40 ? -9.688 22.75 36.062 1 88.94 40 LEU B N 1
ATOM 2802 C CA . LEU B 1 40 ? -9.281 22.875 34.656 1 88.94 40 LEU B CA 1
ATOM 2803 C C . LEU B 1 40 ? -10 21.859 33.781 1 88.94 40 LEU B C 1
ATOM 2805 O O . LEU B 1 40 ? -10.508 22.203 32.719 1 88.94 40 LEU B O 1
ATOM 2809 N N . LYS B 1 41 ? -9.992 20.672 34.219 1 86.25 41 LYS B N 1
ATOM 2810 C CA . LYS B 1 41 ? -10.68 19.609 33.5 1 86.25 41 LYS B CA 1
ATOM 2811 C C . LYS B 1 41 ? -12.156 19.953 33.281 1 86.25 41 LYS B C 1
ATOM 2813 O O . LYS B 1 41 ? -12.68 19.812 32.188 1 86.25 41 LYS B O 1
ATOM 2818 N N . ALA B 1 42 ? -12.789 20.359 34.375 1 87.31 42 ALA B N 1
ATOM 2819 C CA . ALA B 1 42 ? -14.211 20.719 34.312 1 87.31 42 ALA B CA 1
ATOM 2820 C C . ALA B 1 42 ? -14.453 21.891 33.375 1 87.31 42 ALA B C 1
ATOM 2822 O O . ALA B 1 42 ? -15.43 21.891 32.625 1 87.31 42 ALA B O 1
ATOM 2823 N N . THR B 1 43 ? -13.594 22.891 33.469 1 88.44 43 THR B N 1
ATOM 2824 C CA . THR B 1 43 ? -13.727 24.094 32.625 1 88.44 43 THR B CA 1
ATOM 2825 C C . THR B 1 43 ? -13.547 23.75 31.156 1 88.44 43 THR B C 1
ATOM 2827 O O . THR B 1 43 ? -14.297 24.219 30.312 1 88.44 43 THR B O 1
ATOM 2830 N N . ILE B 1 44 ? -12.508 22.906 30.875 1 82.94 44 ILE B N 1
ATOM 2831 C CA . ILE B 1 44 ? -12.219 22.484 29.516 1 82.94 44 ILE B CA 1
ATOM 2832 C C . ILE B 1 44 ? -13.414 21.734 28.938 1 82.94 44 ILE B C 1
ATOM 2834 O O . ILE B 1 44 ? -13.828 22 27.812 1 82.94 44 ILE B O 1
ATOM 2838 N N . GLU B 1 45 ? -13.961 20.906 29.719 1 81.25 45 GLU B N 1
ATOM 2839 C CA . GLU B 1 45 ? -15.125 20.141 29.312 1 81.25 45 GLU B CA 1
ATOM 2840 C C . GLU B 1 45 ? -16.344 21.031 29.094 1 81.25 45 GLU B C 1
ATOM 2842 O O . GLU B 1 45 ? -17.062 20.891 28.094 1 81.25 45 GLU B O 1
ATOM 2847 N N . LYS B 1 46 ? -16.5 21.859 30.062 1 82.88 46 LYS B N 1
ATOM 2848 C CA . LYS B 1 46 ? -17.656 22.75 30.016 1 82.88 46 LYS B CA 1
ATOM 2849 C C . LYS B 1 46 ? -17.594 23.688 28.812 1 82.88 46 LYS B C 1
ATOM 2851 O O . LYS B 1 46 ? -18.609 23.922 28.156 1 82.88 46 LYS B O 1
ATOM 2856 N N . LEU B 1 47 ? -16.375 24.188 28.547 1 82.38 47 LEU B N 1
ATOM 2857 C CA . LEU B 1 47 ? -16.203 25.125 27.453 1 82.38 47 LEU B CA 1
ATOM 2858 C C . LEU B 1 47 ? -16.062 24.406 26.109 1 82.38 47 LEU B C 1
ATOM 2860 O O . LEU B 1 47 ? -16.219 25.016 25.047 1 82.38 47 LEU B O 1
ATOM 2864 N N . GLY B 1 48 ? -15.797 23.125 26.297 1 74.44 48 GLY B N 1
ATOM 2865 C CA . GLY B 1 48 ? -15.539 22.359 25.094 1 74.44 48 GLY B CA 1
ATOM 2866 C C . GLY B 1 48 ? -14.234 22.734 24.422 1 74.44 48 GLY B C 1
ATOM 2867 O O . GLY B 1 48 ? -14.148 22.75 23.188 1 74.44 48 GLY B O 1
ATOM 2868 N N . TYR B 1 49 ? -13.281 23.219 25.344 1 70.75 49 TYR B N 1
ATOM 2869 C CA . TYR B 1 49 ? -11.992 23.641 24.812 1 70.75 49 TYR B CA 1
ATOM 2870 C C . TYR B 1 49 ? -11.195 22.438 24.328 1 70.75 49 TYR B C 1
ATOM 2872 O O . TYR B 1 49 ? -11.086 21.438 25.031 1 70.75 49 TYR B O 1
ATOM 2880 N N . ARG B 1 50 ? -10.883 22.422 23.141 1 63 50 ARG B N 1
ATOM 2881 C CA . ARG B 1 50 ? -9.961 21.438 22.594 1 63 50 ARG B CA 1
ATOM 2882 C C . ARG B 1 50 ? -8.664 22.094 22.125 1 63 50 ARG B C 1
ATOM 2884 O O . ARG B 1 50 ? -8.688 23.109 21.422 1 63 50 ARG B O 1
ATOM 2891 N N . SER B 1 51 ? -7.613 21.625 22.891 1 58 51 SER B N 1
ATOM 2892 C CA . SER B 1 51 ? -6.316 22.156 22.5 1 58 51 SER B CA 1
ATOM 2893 C C . SER B 1 51 ? -6.078 22.016 21 1 58 51 SER B C 1
ATOM 2895 O O . SER B 1 51 ? -6.379 20.969 20.422 1 58 51 SER B O 1
ATOM 2897 N N . ASN B 1 52 ? -6.043 23.125 20.344 1 56.22 52 ASN B N 1
ATOM 2898 C CA . ASN B 1 52 ? -5.699 23.141 18.922 1 56.22 52 ASN B CA 1
ATOM 2899 C C . ASN B 1 52 ? -4.262 22.703 18.688 1 56.22 52 ASN B C 1
ATOM 2901 O O . ASN B 1 52 ? -3.324 23.297 19.219 1 56.22 52 ASN B O 1
ATOM 2905 N N . PRO B 1 53 ? -4.066 21.516 18.219 1 55.59 53 PRO B N 1
ATOM 2906 C CA . PRO B 1 53 ? -2.701 21.031 18 1 55.59 53 PRO B CA 1
ATOM 2907 C C . PRO B 1 53 ? -1.798 22.078 17.359 1 55.59 53 PRO B C 1
ATOM 2909 O O . PRO B 1 53 ? -0.604 22.141 17.656 1 55.59 53 PRO B O 1
ATOM 2912 N N . LEU B 1 54 ? -2.35 22.844 16.469 1 56.38 54 LEU B N 1
ATOM 2913 C CA . LEU B 1 54 ? -1.556 23.891 15.844 1 56.38 54 LEU B CA 1
ATOM 2914 C C . LEU B 1 54 ? -1.151 24.938 16.875 1 56.38 54 LEU B C 1
ATOM 2916 O O . LEU B 1 54 ? -0.02 25.422 16.859 1 56.38 54 LEU B O 1
ATOM 2920 N N . ALA B 1 55 ? -2.119 25.188 17.797 1 54.62 55 ALA B N 1
ATOM 2921 C CA . ALA B 1 55 ? -1.813 26.125 18.875 1 54.62 55 ALA B CA 1
ATOM 2922 C C . ALA B 1 55 ? -0.766 25.547 19.828 1 54.62 55 ALA B C 1
ATOM 2924 O O . ALA B 1 55 ? 0.155 26.266 20.234 1 54.62 55 ALA B O 1
ATOM 2925 N N . ARG B 1 56 ? -0.976 24.328 20.141 1 55.78 56 ARG B N 1
ATOM 2926 C CA . ARG B 1 56 ? 0.011 23.656 20.984 1 55.78 56 ARG B CA 1
ATOM 2927 C C . ARG B 1 56 ? 1.396 23.703 20.344 1 55.78 56 ARG B C 1
ATOM 2929 O O . ARG B 1 56 ? 2.395 23.922 21.031 1 55.78 56 ARG B O 1
ATOM 2936 N N . SER B 1 57 ? 1.366 23.328 19.062 1 60.56 57 SER B N 1
ATOM 2937 C CA . SER B 1 57 ? 2.633 23.344 18.344 1 60.56 57 SER B CA 1
ATOM 2938 C C . SER B 1 57 ? 3.271 24.734 18.375 1 60.56 57 SER B C 1
ATOM 2940 O O . SER B 1 57 ? 4.496 24.859 18.469 1 60.56 57 SER B O 1
ATOM 2942 N N . MET B 1 58 ? 2.434 25.672 18.453 1 50.41 58 MET B N 1
ATOM 2943 C CA . MET B 1 58 ? 2.916 27.047 18.516 1 50.41 58 MET B CA 1
ATOM 2944 C C . MET B 1 58 ? 3.506 27.359 19.891 1 50.41 58 MET B C 1
ATOM 2946 O O . MET B 1 58 ? 4.508 28.078 20 1 50.41 58 MET B O 1
ATOM 2950 N N . ILE B 1 59 ? 2.877 26.766 20.859 1 49.91 59 ILE B N 1
ATOM 2951 C CA . ILE B 1 59 ? 3.312 27.031 22.219 1 49.91 59 ILE B CA 1
ATOM 2952 C C . ILE B 1 59 ? 4.543 26.203 22.547 1 49.91 59 ILE B C 1
ATOM 2954 O O . ILE B 1 59 ? 5.523 26.703 23.094 1 49.91 59 ILE B O 1
ATOM 2958 N N . THR B 1 60 ? 4.434 24.953 22.281 1 58.06 60 THR B N 1
ATOM 2959 C CA . THR B 1 60 ? 5.488 24.031 22.672 1 58.06 60 THR B CA 1
ATOM 2960 C C . THR B 1 60 ? 6.543 23.906 21.578 1 58.06 60 THR B C 1
ATOM 2962 O O . THR B 1 60 ? 7.66 23.438 21.828 1 58.06 60 THR B O 1
ATOM 2965 N N . GLY B 1 61 ? 6.133 24.266 20.438 1 64.31 61 GLY B N 1
ATOM 2966 C CA . GLY B 1 61 ? 6.988 24.062 19.281 1 64.31 61 GLY B CA 1
ATOM 2967 C C . GLY B 1 61 ? 6.953 22.625 18.766 1 64.31 61 GLY B C 1
ATOM 2968 O O . GLY B 1 61 ? 7.645 22.297 17.797 1 64.31 61 GLY B O 1
ATOM 2969 N N . GLU B 1 62 ? 6.152 21.797 19.578 1 78.62 62 GLU B N 1
ATOM 2970 C CA . GLU B 1 62 ? 6.062 20.391 19.203 1 78.62 62 GLU B CA 1
ATOM 2971 C C . GLU B 1 62 ? 4.715 20.078 18.547 1 78.62 62 GLU B C 1
ATOM 2973 O O . GLU B 1 62 ? 3.67 20.516 19.047 1 78.62 62 GLU B O 1
ATOM 2978 N N . THR B 1 63 ? 4.746 19.328 17.5 1 82.25 63 THR B N 1
ATOM 2979 C CA . THR B 1 63 ? 3.521 19 16.781 1 82.25 63 THR B CA 1
ATOM 2980 C C . THR B 1 63 ? 3.045 17.594 17.141 1 82.25 63 THR B C 1
ATOM 2982 O O . THR B 1 63 ? 1.898 17.234 16.875 1 82.25 63 THR B O 1
ATOM 2985 N N . ARG B 1 64 ? 3.922 16.75 17.75 1 89.44 64 ARG B N 1
ATOM 2986 C CA . ARG B 1 64 ? 3.678 15.336 17.984 1 89.44 64 ARG B CA 1
ATOM 2987 C C . ARG B 1 64 ? 3.309 14.609 16.703 1 89.44 64 ARG B C 1
ATOM 2989 O O . ARG B 1 64 ? 2.381 13.805 16.672 1 89.44 64 ARG B O 1
ATOM 2996 N N . THR B 1 65 ? 3.941 15.039 15.68 1 92.62 65 THR B N 1
ATOM 2997 C CA . THR B 1 65 ? 3.752 14.445 14.359 1 92.62 65 THR B CA 1
ATOM 2998 C C . THR B 1 65 ? 5.094 14.102 13.719 1 92.62 65 THR B C 1
ATOM 3000 O O . THR B 1 65 ? 6.066 14.844 13.867 1 92.62 65 THR B O 1
ATOM 3003 N N . ILE B 1 66 ? 5.121 12.969 13.133 1 96.5 66 ILE B N 1
ATOM 3004 C CA . ILE B 1 66 ? 6.297 12.523 12.406 1 96.5 66 ILE B CA 1
ATOM 3005 C C . ILE B 1 66 ? 5.953 12.359 10.922 1 96.5 66 ILE B C 1
ATOM 3007 O O . ILE B 1 66 ? 4.875 11.875 10.578 1 96.5 66 ILE B O 1
ATOM 3011 N N . GLY B 1 67 ? 6.848 12.859 10.078 1 97.19 67 GLY B N 1
ATOM 3012 C CA . GLY B 1 67 ? 6.684 12.68 8.641 1 97.19 67 GLY B CA 1
ATOM 3013 C C . GLY B 1 67 ? 7.441 11.484 8.102 1 97.19 67 GLY B C 1
ATOM 3014 O O . GLY B 1 67 ? 8.562 11.211 8.531 1 97.19 67 GLY B O 1
ATOM 3015 N N . LEU B 1 68 ? 6.828 10.773 7.254 1 98.25 68 LEU B N 1
ATOM 3016 C CA . LEU B 1 68 ? 7.465 9.664 6.547 1 98.25 68 LEU B CA 1
ATOM 3017 C C . LEU B 1 68 ? 7.281 9.797 5.039 1 98.25 68 LEU B C 1
ATOM 3019 O O . LEU B 1 68 ? 6.156 9.945 4.559 1 98.25 68 LEU B O 1
ATOM 3023 N N . THR B 1 69 ? 8.383 9.836 4.312 1 97.5 69 THR B N 1
ATOM 3024 C CA . THR B 1 69 ? 8.336 9.867 2.854 1 97.5 69 THR B CA 1
ATOM 3025 C C . THR B 1 69 ? 8.648 8.484 2.277 1 97.5 69 THR B C 1
ATOM 3027 O O . THR B 1 69 ? 9.641 7.863 2.654 1 97.5 69 THR B O 1
ATOM 3030 N N . ILE B 1 70 ? 7.812 8.016 1.401 1 97.19 70 ILE B N 1
ATOM 3031 C CA . ILE B 1 70 ? 8.047 6.727 0.753 1 97.19 70 ILE B CA 1
ATOM 3032 C C . ILE B 1 70 ? 8.188 6.93 -0.754 1 97.19 70 ILE B C 1
ATOM 3034 O O . ILE B 1 70 ? 7.824 7.984 -1.282 1 97.19 70 ILE B O 1
ATOM 3038 N N . LEU B 1 71 ? 8.688 5.938 -1.467 1 97.06 71 LEU B N 1
ATOM 3039 C CA . LEU B 1 71 ? 9.016 6.062 -2.881 1 97.06 71 LEU B CA 1
ATOM 3040 C C . LEU B 1 71 ? 7.828 5.688 -3.754 1 97.06 71 LEU B C 1
ATOM 3042 O O . LEU B 1 71 ? 7.648 6.238 -4.84 1 97.06 71 LEU B O 1
ATOM 3046 N N . ASP B 1 72 ? 7.082 4.668 -3.33 1 97.06 72 ASP B N 1
ATOM 3047 C CA . ASP B 1 72 ? 5.906 4.207 -4.062 1 97.06 72 ASP B CA 1
ATOM 3048 C C . ASP B 1 72 ? 4.949 3.451 -3.145 1 97.06 72 ASP B C 1
ATOM 3050 O O . ASP B 1 72 ? 5.234 2.324 -2.736 1 97.06 72 ASP B O 1
ATOM 3054 N N . ILE B 1 73 ? 3.83 4.031 -2.955 1 97.38 73 ILE B N 1
ATOM 3055 C CA . ILE B 1 73 ? 2.879 3.484 -1.994 1 97.38 73 ILE B CA 1
ATOM 3056 C C . ILE B 1 73 ? 2.285 2.186 -2.535 1 97.38 73 ILE B C 1
ATOM 3058 O O . ILE B 1 73 ? 1.679 1.415 -1.788 1 97.38 73 ILE B O 1
ATOM 3062 N N . SER B 1 74 ? 2.418 1.9 -3.834 1 96.69 74 SER B N 1
ATOM 3063 C CA . SER B 1 74 ? 1.916 0.662 -4.418 1 96.69 74 SER B CA 1
ATOM 3064 C C . SER B 1 74 ? 2.865 -0.502 -4.148 1 96.69 74 SER B C 1
ATOM 3066 O O . SER B 1 74 ? 2.525 -1.658 -4.406 1 96.69 74 SER B O 1
ATOM 3068 N N . ASN B 1 75 ? 4.074 -0.235 -3.701 1 97.44 75 ASN B N 1
ATOM 3069 C CA . ASN B 1 75 ? 5.047 -1.256 -3.324 1 97.44 75 ASN B CA 1
ATOM 3070 C C . ASN B 1 75 ? 4.879 -1.679 -1.868 1 97.44 75 ASN B C 1
ATOM 3072 O O . ASN B 1 75 ? 5.137 -0.893 -0.955 1 97.44 75 ASN B O 1
ATOM 3076 N N . PRO B 1 76 ? 4.559 -2.959 -1.623 1 97.69 76 PRO B N 1
ATOM 3077 C CA . PRO B 1 76 ? 4.273 -3.408 -0.258 1 97.69 76 PRO B CA 1
ATOM 3078 C C . PRO B 1 76 ? 5.484 -3.293 0.667 1 97.69 76 PRO B C 1
ATOM 3080 O O . PRO B 1 76 ? 5.328 -3.254 1.89 1 97.69 76 PRO B O 1
ATOM 3083 N N . HIS B 1 77 ? 6.68 -3.246 0.122 1 97.25 77 HIS B N 1
ATOM 3084 C CA . HIS B 1 77 ? 7.832 -2.943 0.964 1 97.25 77 HIS B CA 1
ATOM 3085 C C . HIS B 1 77 ? 7.613 -1.657 1.754 1 97.25 77 HIS B C 1
ATOM 3087 O O . HIS B 1 77 ? 7.785 -1.638 2.975 1 97.25 77 HIS B O 1
ATOM 3093 N N . PHE B 1 78 ? 7.129 -0.669 1.098 1 97.81 78 PHE B N 1
ATOM 3094 C CA . PHE B 1 78 ? 6.988 0.637 1.73 1 97.81 78 PHE B CA 1
ATOM 3095 C C . PHE B 1 78 ? 5.766 0.67 2.637 1 97.81 78 PHE B C 1
ATOM 3097 O O . PHE B 1 78 ? 5.785 1.305 3.693 1 97.81 78 PHE B O 1
ATOM 3104 N N . THR B 1 79 ? 4.691 0.021 2.227 1 97.94 79 THR B N 1
ATOM 3105 C CA . THR B 1 79 ? 3.527 0.032 3.107 1 97.94 79 THR B CA 1
ATOM 3106 C C . THR B 1 79 ? 3.814 -0.736 4.395 1 97.94 79 THR B C 1
ATOM 3108 O O . THR B 1 79 ? 3.303 -0.386 5.461 1 97.94 79 THR B O 1
ATOM 3111 N N . SER B 1 80 ? 4.668 -1.759 4.301 1 97.94 80 SER B N 1
ATOM 3112 C CA . SER B 1 80 ? 5.102 -2.477 5.496 1 97.94 80 SER B CA 1
ATOM 3113 C C . SER B 1 80 ? 5.949 -1.588 6.398 1 97.94 80 SER B C 1
ATOM 3115 O O . SER B 1 80 ? 5.812 -1.627 7.621 1 97.94 80 SER B O 1
ATOM 3117 N N . VAL B 1 81 ? 6.84 -0.782 5.789 1 97.94 81 VAL B N 1
ATOM 3118 C CA . VAL B 1 81 ? 7.629 0.18 6.551 1 97.94 81 VAL B CA 1
ATOM 3119 C C . VAL B 1 81 ? 6.703 1.128 7.309 1 97.94 81 VAL B C 1
ATOM 3121 O O . VAL B 1 81 ? 6.902 1.377 8.5 1 97.94 81 VAL B O 1
ATOM 3124 N N . VAL B 1 82 ? 5.688 1.603 6.609 1 98.12 82 VAL B N 1
ATOM 3125 C CA . VAL B 1 82 ? 4.73 2.533 7.199 1 98.12 82 VAL B CA 1
ATOM 3126 C C . VAL B 1 82 ? 4.02 1.87 8.375 1 98.12 82 VAL B C 1
ATOM 3128 O O . VAL B 1 82 ? 3.846 2.484 9.43 1 98.12 82 VAL B O 1
ATOM 3131 N N . LYS B 1 83 ? 3.605 0.613 8.203 1 97.88 83 LYS B N 1
ATOM 3132 C CA . LYS B 1 83 ? 2.914 -0.11 9.266 1 97.88 83 LYS B CA 1
ATOM 3133 C C . LYS B 1 83 ? 3.775 -0.195 10.523 1 97.88 83 LYS B C 1
ATOM 3135 O O . LYS B 1 83 ? 3.291 0.04 11.633 1 97.88 83 LYS B O 1
ATOM 3140 N N . GLY B 1 84 ? 5.035 -0.546 10.383 1 97.75 84 GLY B N 1
ATOM 3141 C CA . GLY B 1 84 ? 5.945 -0.624 11.516 1 97.75 84 GLY B CA 1
ATOM 3142 C C . GLY B 1 84 ? 6.152 0.709 12.211 1 97.75 84 GLY B C 1
ATOM 3143 O O . GLY B 1 84 ? 6.074 0.795 13.438 1 97.75 84 GLY B O 1
ATOM 3144 N N . ALA B 1 85 ? 6.379 1.736 11.398 1 98.25 85 ALA B N 1
ATOM 3145 C CA . ALA B 1 85 ? 6.59 3.076 11.938 1 98.25 85 ALA B CA 1
ATOM 3146 C C . ALA B 1 85 ? 5.34 3.59 12.641 1 98.25 85 ALA B C 1
ATOM 3148 O O . ALA B 1 85 ? 5.426 4.191 13.719 1 98.25 85 ALA B O 1
ATOM 3149 N N . ASN B 1 86 ? 4.199 3.354 11.977 1 97.31 86 ASN B N 1
ATOM 3150 C CA . ASN B 1 86 ? 2.93 3.834 12.508 1 97.31 86 ASN B CA 1
ATOM 3151 C C . ASN B 1 86 ? 2.609 3.203 13.859 1 97.31 86 ASN B C 1
ATOM 3153 O O . ASN B 1 86 ? 2.141 3.885 14.773 1 97.31 86 ASN B O 1
ATOM 3157 N N . ARG B 1 87 ? 2.801 1.932 13.984 1 95.56 87 ARG B N 1
ATOM 3158 C CA . ARG B 1 87 ? 2.551 1.23 15.242 1 95.56 87 ARG B CA 1
ATOM 3159 C C . ARG B 1 87 ? 3.348 1.852 16.391 1 95.56 87 ARG B C 1
ATOM 3161 O O . ARG B 1 87 ? 2.791 2.156 17.438 1 95.56 87 ARG B O 1
ATOM 3168 N N . VAL B 1 88 ? 4.613 2.092 16.156 1 97.31 88 VAL B N 1
ATOM 3169 C CA . VAL B 1 88 ? 5.484 2.672 17.172 1 97.31 88 VAL B CA 1
ATOM 3170 C C . VAL B 1 88 ? 5.074 4.117 17.438 1 97.31 88 VAL B C 1
ATOM 3172 O O . VAL B 1 88 ? 5.055 4.559 18.594 1 97.31 88 VAL B O 1
ATOM 3175 N N . ALA B 1 89 ? 4.754 4.863 16.359 1 96 89 ALA B N 1
ATOM 3176 C CA . ALA B 1 89 ? 4.309 6.246 16.516 1 96 89 ALA B CA 1
ATOM 3177 C C . ALA B 1 89 ? 3.098 6.332 17.438 1 96 89 ALA B C 1
ATOM 3179 O O . ALA B 1 89 ? 3.092 7.117 18.391 1 96 89 ALA B O 1
ATOM 3180 N N . LEU B 1 90 ? 2.152 5.535 17.203 1 91.5 90 LEU B N 1
ATOM 3181 C CA . LEU B 1 90 ? 0.92 5.547 17.984 1 91.5 90 LEU B CA 1
ATOM 3182 C C . LEU B 1 90 ? 1.195 5.168 19.438 1 91.5 90 LEU B C 1
ATOM 3184 O O . LEU B 1 90 ? 0.637 5.77 20.359 1 91.5 90 LEU B O 1
ATOM 3188 N N . GLN B 1 91 ? 2.059 4.215 19.609 1 93.56 91 GLN B N 1
ATOM 3189 C CA . GLN B 1 91 ? 2.426 3.773 20.953 1 93.56 91 GLN B CA 1
ATOM 3190 C C . GLN B 1 91 ? 3.076 4.906 21.75 1 93.56 91 GLN B C 1
ATOM 3192 O O . GLN B 1 91 ? 3.061 4.898 22.984 1 93.56 91 GLN B O 1
ATOM 3197 N N . HIS B 1 92 ? 3.613 5.875 21.109 1 94.25 92 HIS B N 1
ATOM 3198 C CA . HIS B 1 92 ? 4.32 6.973 21.75 1 94.25 92 HIS B CA 1
ATOM 3199 C C . HIS B 1 92 ? 3.559 8.281 21.594 1 94.25 92 HIS B C 1
ATOM 3201 O O . HIS B 1 92 ? 4.129 9.359 21.781 1 94.25 92 HIS B O 1
ATOM 3207 N N . ASP B 1 93 ? 2.289 8.172 21.156 1 90.56 93 ASP B N 1
ATOM 3208 C CA . ASP B 1 93 ? 1.359 9.297 21.047 1 90.56 93 ASP B CA 1
ATOM 3209 C C . ASP B 1 93 ? 1.799 10.273 19.969 1 90.56 93 ASP B C 1
ATOM 3211 O O . ASP B 1 93 ? 1.746 11.492 20.156 1 90.56 93 ASP B O 1
ATOM 3215 N N . TYR B 1 94 ? 2.416 9.75 18.938 1 92.81 94 TYR B N 1
ATOM 3216 C CA . TYR B 1 94 ? 2.715 10.508 17.734 1 92.81 94 TYR B CA 1
ATOM 3217 C C . TYR B 1 94 ? 1.769 10.133 16.609 1 92.81 94 TYR B C 1
ATOM 3219 O O . TYR B 1 94 ? 1.312 8.992 16.516 1 92.81 94 TYR B O 1
ATOM 3227 N N . THR B 1 95 ? 1.479 11.133 15.797 1 92.38 95 THR B N 1
ATOM 3228 C CA . THR B 1 95 ? 0.781 10.883 14.547 1 92.38 95 THR B CA 1
ATOM 3229 C C . THR B 1 95 ? 1.768 10.805 13.383 1 92.38 95 THR B C 1
ATOM 3231 O O . THR B 1 95 ? 2.668 11.641 13.273 1 92.38 95 THR B O 1
ATOM 3234 N N . LEU B 1 96 ? 1.597 9.766 12.594 1 96.31 96 LEU B N 1
ATOM 3235 C CA . LEU B 1 96 ? 2.453 9.617 11.422 1 96.31 96 LEU B CA 1
ATOM 3236 C C . LEU B 1 96 ? 1.764 10.148 10.172 1 96.31 96 LEU B C 1
ATOM 3238 O O . LEU B 1 96 ? 0.647 9.742 9.852 1 96.31 96 LEU B O 1
ATOM 3242 N N . LEU B 1 97 ? 2.408 11.141 9.5 1 95.38 97 LEU B N 1
ATOM 3243 C CA . LEU B 1 97 ? 1.967 11.664 8.211 1 95.38 97 LEU B CA 1
ATOM 3244 C C . LEU B 1 97 ? 2.84 11.133 7.082 1 95.38 97 LEU B C 1
ATOM 3246 O O . LEU B 1 97 ? 4.062 11.07 7.215 1 95.38 97 LEU B O 1
ATOM 3250 N N . LEU B 1 98 ? 2.191 10.766 6.047 1 95.88 98 LEU B N 1
ATOM 3251 C CA . LEU B 1 98 ? 2.922 10.117 4.965 1 95.88 98 LEU B CA 1
ATOM 3252 C C . LEU B 1 98 ? 2.775 10.898 3.664 1 95.88 98 LEU B C 1
ATOM 3254 O O . LEU B 1 98 ? 1.702 11.43 3.371 1 95.88 98 LEU B O 1
ATOM 3258 N N . VAL B 1 99 ? 3.895 10.969 2.91 1 95.62 99 VAL B N 1
ATOM 3259 C CA . VAL B 1 99 ? 3.861 11.477 1.545 1 95.62 99 VAL B CA 1
ATOM 3260 C C . VAL B 1 99 ? 4.461 10.445 0.59 1 95.62 99 VAL B C 1
ATOM 3262 O O . VAL B 1 99 ? 5.453 9.797 0.916 1 95.62 99 VAL B O 1
ATOM 3265 N N . ASP B 1 100 ? 3.805 10.242 -0.533 1 96.69 100 ASP B N 1
ATOM 3266 C CA . ASP B 1 100 ? 4.277 9.375 -1.612 1 96.69 100 ASP B CA 1
ATOM 3267 C C . ASP B 1 100 ? 4.992 10.188 -2.691 1 96.69 100 ASP B C 1
ATOM 3269 O O . ASP B 1 100 ? 4.383 11.039 -3.338 1 96.69 100 ASP B O 1
ATOM 3273 N N . THR B 1 101 ? 6.309 9.891 -2.922 1 94.94 101 THR B N 1
ATOM 3274 C CA . THR B 1 101 ? 7.059 10.672 -3.895 1 94.94 101 THR B CA 1
ATOM 3275 C C . THR B 1 101 ? 6.965 10.039 -5.281 1 94.94 101 THR B C 1
ATOM 3277 O O . THR B 1 101 ? 7.469 10.602 -6.258 1 94.94 101 THR B O 1
ATOM 3280 N N . GLU B 1 102 ? 6.367 8.867 -5.461 1 93.62 102 GLU B N 1
ATOM 3281 C CA . GLU B 1 102 ? 6.012 8.211 -6.715 1 93.62 102 GLU B CA 1
ATOM 3282 C C . GLU B 1 102 ? 7.254 7.902 -7.543 1 93.62 102 GLU B C 1
ATOM 3284 O O . GLU B 1 102 ? 7.262 8.109 -8.758 1 93.62 102 GLU B O 1
ATOM 3289 N N . GLU B 1 103 ? 8.281 7.543 -6.883 1 94.5 103 GLU B N 1
ATOM 3290 C CA . GLU B 1 103 ? 9.547 7.227 -7.547 1 94.5 103 GLU B CA 1
ATOM 3291 C C . GLU B 1 103 ? 9.984 8.359 -8.469 1 94.5 103 GLU B C 1
ATOM 3293 O O . GLU B 1 103 ? 10.555 8.117 -9.531 1 94.5 103 GLU B O 1
ATOM 3298 N N . ASN B 1 104 ? 9.609 9.555 -8.117 1 93.38 104 ASN B N 1
ATOM 3299 C CA . ASN B 1 104 ? 9.977 10.742 -8.875 1 93.38 104 ASN B CA 1
ATOM 3300 C C . ASN B 1 104 ? 10.992 11.602 -8.125 1 93.38 104 ASN B C 1
ATOM 3302 O O . ASN B 1 104 ? 10.617 12.414 -7.277 1 93.38 104 ASN B O 1
ATOM 3306 N N . GLN B 1 105 ? 12.234 11.445 -8.523 1 92 105 GLN B N 1
ATOM 3307 C CA . GLN B 1 105 ? 13.328 12.094 -7.812 1 92 105 GLN B CA 1
ATOM 3308 C C . GLN B 1 105 ? 13.156 13.617 -7.812 1 92 105 GLN B C 1
ATOM 3310 O O . GLN B 1 105 ? 13.453 14.273 -6.816 1 92 105 GLN B O 1
ATOM 3315 N N . ALA B 1 106 ? 12.656 14.141 -8.875 1 90.75 106 ALA B N 1
ATOM 3316 C CA . ALA B 1 106 ? 12.516 15.586 -9.031 1 90.75 106 ALA B CA 1
ATOM 3317 C C . ALA B 1 106 ? 11.5 16.141 -8.031 1 90.75 106 ALA B C 1
ATOM 3319 O O . ALA B 1 106 ? 11.555 17.328 -7.688 1 90.75 106 ALA B O 1
ATOM 3320 N N . ARG B 1 107 ? 10.672 15.305 -7.512 1 89.88 107 ARG B N 1
ATOM 3321 C CA . ARG B 1 107 ? 9.609 15.766 -6.625 1 89.88 107 ARG B CA 1
ATOM 3322 C C . ARG B 1 107 ? 9.977 15.523 -5.164 1 89.88 107 ARG B C 1
ATOM 3324 O O . ARG B 1 107 ? 9.297 16.016 -4.258 1 89.88 107 ARG B O 1
ATOM 3331 N N . GLU B 1 108 ? 11.023 14.82 -4.906 1 94.19 108 GLU B N 1
ATOM 3332 C CA . GLU B 1 108 ? 11.352 14.398 -3.547 1 94.19 108 GLU B CA 1
ATOM 3333 C C . GLU B 1 108 ? 11.586 15.594 -2.633 1 94.19 108 GLU B C 1
ATOM 3335 O O . GLU B 1 108 ? 10.914 15.75 -1.615 1 94.19 108 GLU B O 1
ATOM 3340 N N . ARG B 1 109 ? 12.477 16.484 -3.082 1 92.44 109 ARG B N 1
ATOM 3341 C CA . ARG B 1 109 ? 12.875 17.578 -2.186 1 92.44 109 ARG B CA 1
ATOM 3342 C C . ARG B 1 109 ? 11.695 18.5 -1.885 1 92.44 109 ARG B C 1
ATOM 3344 O O . ARG B 1 109 ? 11.391 18.75 -0.72 1 92.44 109 ARG B O 1
ATOM 3351 N N . PRO B 1 110 ? 10.945 18.938 -2.924 1 88.5 110 PRO B N 1
ATOM 3352 C CA . PRO B 1 110 ? 9.797 19.812 -2.615 1 88.5 110 PRO B CA 1
ATOM 3353 C C . PRO B 1 110 ? 8.797 19.141 -1.676 1 88.5 110 PRO B C 1
ATOM 3355 O O . PRO B 1 110 ? 8.266 19.797 -0.771 1 88.5 110 PRO B O 1
ATOM 3358 N N . LEU B 1 111 ? 8.555 17.922 -1.796 1 90.94 111 LEU B N 1
ATOM 3359 C CA . LEU B 1 111 ? 7.574 17.219 -0.974 1 90.94 111 LEU B CA 1
ATOM 3360 C C . LEU B 1 111 ? 8.094 17.031 0.449 1 90.94 111 LEU B C 1
ATOM 3362 O O . LEU B 1 111 ? 7.34 17.188 1.413 1 90.94 111 LEU B O 1
ATOM 3366 N N . ILE B 1 112 ? 9.359 16.672 0.56 1 93.31 112 ILE B N 1
ATOM 3367 C CA . ILE B 1 112 ? 9.969 16.484 1.874 1 93.31 112 ILE B CA 1
ATOM 3368 C C . ILE B 1 112 ? 9.977 17.812 2.627 1 93.31 112 ILE B C 1
ATOM 3370 O O . ILE B 1 112 ? 9.641 17.875 3.812 1 93.31 112 ILE B O 1
ATOM 3374 N N . GLU B 1 113 ? 10.289 18.875 1.935 1 87.69 113 GLU B N 1
ATOM 3375 C CA . GLU B 1 113 ? 10.312 20.188 2.551 1 87.69 113 GLU B CA 1
ATOM 3376 C C . GLU B 1 113 ? 8.914 20.609 3.012 1 87.69 113 GLU B C 1
ATOM 3378 O O . GLU B 1 113 ? 8.758 21.172 4.098 1 87.69 113 GLU B O 1
ATOM 3383 N N . ALA B 1 114 ? 7.977 20.359 2.156 1 83.75 114 ALA B N 1
ATOM 3384 C CA . ALA B 1 114 ? 6.602 20.672 2.531 1 83.75 114 ALA B CA 1
ATOM 3385 C C . ALA B 1 114 ? 6.18 19.891 3.775 1 83.75 114 ALA B C 1
ATOM 3387 O O . ALA B 1 114 ? 5.555 20.453 4.68 1 83.75 114 ALA B O 1
ATOM 3388 N N . LEU B 1 115 ? 6.531 18.641 3.854 1 90.38 115 LEU B N 1
ATOM 3389 C CA . LEU B 1 115 ? 6.211 17.781 4.988 1 90.38 115 LEU B CA 1
ATOM 3390 C C . LEU B 1 115 ? 6.961 18.219 6.238 1 90.38 115 LEU B C 1
ATOM 3392 O O . LEU B 1 115 ? 6.402 18.219 7.336 1 90.38 115 LEU B O 1
ATOM 3396 N N . ALA B 1 116 ? 8.18 18.609 6.059 1 89.56 116 ALA B N 1
ATOM 3397 C CA . ALA B 1 116 ? 9.062 18.984 7.16 1 89.56 116 ALA B CA 1
ATOM 3398 C C . ALA B 1 116 ? 8.477 20.125 7.973 1 89.56 116 ALA B C 1
ATOM 3400 O O . ALA B 1 116 ? 8.664 20.203 9.188 1 89.56 116 ALA B O 1
ATOM 3401 N N . GLN B 1 117 ? 7.711 20.922 7.375 1 81.06 117 GLN B N 1
ATOM 3402 C CA . GLN B 1 117 ? 7.152 22.109 8.023 1 81.06 117 GLN B CA 1
ATOM 3403 C C . GLN B 1 117 ? 6.039 21.719 8.992 1 81.06 117 GLN B C 1
ATOM 3405 O O . GLN B 1 117 ? 5.633 22.531 9.828 1 81.06 117 GLN B O 1
ATOM 3410 N N . ARG B 1 118 ? 5.703 20.516 8.938 1 83.44 118 ARG B N 1
ATOM 3411 C CA . ARG B 1 118 ? 4.484 20.141 9.656 1 83.44 118 ARG B CA 1
ATOM 3412 C C . ARG B 1 118 ? 4.766 19.062 10.695 1 83.44 118 ARG B C 1
ATOM 3414 O O . ARG B 1 118 ? 3.846 18.578 11.367 1 83.44 118 ARG B O 1
ATOM 3421 N N . VAL B 1 119 ? 6.02 18.734 10.859 1 91.31 119 VAL B N 1
ATOM 3422 C CA . VAL B 1 119 ? 6.305 17.578 11.688 1 91.31 119 VAL B CA 1
ATOM 3423 C C . VAL B 1 119 ? 7.52 17.859 12.57 1 91.31 119 VAL B C 1
ATOM 3425 O O . VAL B 1 119 ? 8.273 18.797 12.32 1 91.31 119 VAL B O 1
ATOM 3428 N N . ASP B 1 120 ? 7.68 17.047 13.625 1 93.38 120 ASP B N 1
ATOM 3429 C CA . ASP B 1 120 ? 8.789 17.188 14.562 1 93.38 120 ASP B CA 1
ATOM 3430 C C . ASP B 1 120 ? 10.039 16.469 14.047 1 93.38 120 ASP B C 1
ATOM 3432 O O . ASP B 1 120 ? 11.156 16.781 14.453 1 93.38 120 ASP B O 1
ATOM 3436 N N . GLY B 1 121 ? 9.898 15.539 13.227 1 96.25 121 GLY B N 1
ATOM 3437 C CA . GLY B 1 121 ? 10.969 14.734 12.656 1 96.25 121 GLY B CA 1
ATOM 3438 C C . GLY B 1 121 ? 10.555 13.984 11.406 1 96.25 121 GLY B C 1
ATOM 3439 O O . GLY B 1 121 ? 9.367 13.945 11.062 1 96.25 121 GLY B O 1
ATOM 3440 N N . LEU B 1 122 ? 11.602 13.445 10.719 1 97.5 122 LEU B N 1
ATOM 3441 C CA . LEU B 1 122 ? 11.328 12.844 9.422 1 97.5 122 LEU B CA 1
ATOM 3442 C C . LEU B 1 122 ? 12 11.477 9.305 1 97.5 122 LEU B C 1
ATOM 3444 O O . LEU B 1 122 ? 13.133 11.297 9.758 1 97.5 122 LEU B O 1
ATOM 3448 N N . ILE B 1 123 ? 11.281 10.562 8.773 1 97.94 123 ILE B N 1
ATOM 3449 C CA . ILE B 1 123 ? 11.844 9.344 8.195 1 97.94 123 ILE B CA 1
ATOM 3450 C C . ILE B 1 123 ? 11.789 9.414 6.672 1 97.94 123 ILE B C 1
ATOM 3452 O O . ILE B 1 123 ? 10.727 9.641 6.094 1 97.94 123 ILE B O 1
ATOM 3456 N N . VAL B 1 124 ? 12.969 9.18 6.008 1 97.44 124 VAL B N 1
ATOM 3457 C CA . VAL B 1 124 ? 13.031 9.57 4.605 1 97.44 124 VAL B CA 1
ATOM 3458 C C . VAL B 1 124 ? 13.531 8.391 3.768 1 97.44 124 VAL B C 1
ATOM 3460 O O . VAL B 1 124 ? 14.578 7.812 4.062 1 97.44 124 VAL B O 1
ATOM 3463 N N . SER B 1 125 ? 12.758 8.008 2.811 1 96.25 125 SER B N 1
ATOM 3464 C CA . SER B 1 125 ? 13.227 7.215 1.677 1 96.25 125 SER B CA 1
ATOM 3465 C C . SER B 1 125 ? 13.484 8.102 0.458 1 96.25 125 SER B C 1
ATOM 3467 O O . SER B 1 125 ? 12.633 8.914 0.089 1 96.25 125 SER B O 1
ATOM 3469 N N . SER B 1 126 ? 14.664 7.988 -0.162 1 94.44 126 SER B N 1
ATOM 3470 C CA . SER B 1 126 ? 15.016 8.859 -1.283 1 94.44 126 SER B CA 1
ATOM 3471 C C . SER B 1 126 ? 15.898 8.125 -2.291 1 94.44 126 SER B C 1
ATOM 3473 O O . SER B 1 126 ? 16.672 7.25 -1.919 1 94.44 126 SER B O 1
ATOM 3475 N N . ARG B 1 127 ? 15.672 8.508 -3.574 1 93 127 ARG B N 1
ATOM 3476 C CA . ARG B 1 127 ? 16.547 8.023 -4.648 1 93 127 ARG B CA 1
ATOM 3477 C C . ARG B 1 127 ? 17.703 8.984 -4.895 1 93 127 ARG B C 1
ATOM 3479 O O . ARG B 1 127 ? 18.625 8.672 -5.645 1 93 127 ARG B O 1
ATOM 3486 N N . MET B 1 128 ? 17.703 10.055 -4.246 1 92.25 128 MET B N 1
ATOM 3487 C CA . MET B 1 128 ? 18.734 11.07 -4.484 1 92.25 128 MET B CA 1
ATOM 3488 C C . MET B 1 128 ? 20.094 10.586 -4.008 1 92.25 128 MET B C 1
ATOM 3490 O O . MET B 1 128 ? 20.203 9.906 -2.986 1 92.25 128 MET B O 1
ATOM 3494 N N . PRO B 1 129 ? 21.125 11.016 -4.797 1 90.44 129 PRO B N 1
ATOM 3495 C CA . PRO B 1 129 ? 22.469 10.719 -4.293 1 90.44 129 PRO B CA 1
ATOM 3496 C C . PRO B 1 129 ? 22.766 11.406 -2.957 1 90.44 129 PRO B C 1
ATOM 3498 O O . PRO B 1 129 ? 22.156 12.43 -2.637 1 90.44 129 PRO B O 1
ATOM 3501 N N . GLU B 1 130 ? 23.641 10.797 -2.314 1 88.75 130 GLU B N 1
ATOM 3502 C CA . GLU B 1 130 ? 23.938 11.297 -0.974 1 88.75 130 GLU B CA 1
ATOM 3503 C C . GLU B 1 130 ? 24.328 12.766 -1.004 1 88.75 130 GLU B C 1
ATOM 3505 O O . GLU B 1 130 ? 23.953 13.539 -0.123 1 88.75 130 GLU B O 1
ATOM 3510 N N . GLU B 1 131 ? 25.078 13.148 -1.979 1 89.44 131 GLU B N 1
ATOM 3511 C CA . GLU B 1 131 ? 25.547 14.523 -2.098 1 89.44 131 GLU B CA 1
ATOM 3512 C C . GLU B 1 131 ? 24.391 15.492 -2.25 1 89.44 131 GLU B C 1
ATOM 3514 O O . GLU B 1 131 ? 24.469 16.641 -1.817 1 89.44 131 GLU B O 1
ATOM 3519 N N . ALA B 1 132 ? 23.375 14.922 -2.775 1 90.88 132 ALA B N 1
ATOM 3520 C CA . ALA B 1 132 ? 22.203 15.766 -3.035 1 90.88 132 ALA B CA 1
ATOM 3521 C C . ALA B 1 132 ? 21.281 15.812 -1.826 1 90.88 132 ALA B C 1
ATOM 3523 O O . ALA B 1 132 ? 20.25 16.5 -1.848 1 90.88 132 ALA B O 1
ATOM 3524 N N . LEU B 1 133 ? 21.656 15.109 -0.727 1 93.12 133 LEU B N 1
ATOM 3525 C CA . LEU B 1 133 ? 20.797 15.031 0.443 1 93.12 133 LEU B CA 1
ATOM 3526 C C . LEU B 1 133 ? 21.297 15.945 1.555 1 93.12 133 LEU B C 1
ATOM 3528 O O . LEU B 1 133 ? 20.734 15.953 2.654 1 93.12 133 LEU B O 1
ATOM 3532 N N . GLN B 1 134 ? 22.297 16.75 1.297 1 91.5 134 GLN B N 1
ATOM 3533 C CA . GLN B 1 134 ? 22.906 17.594 2.303 1 91.5 134 GLN B CA 1
ATOM 3534 C C . GLN B 1 134 ? 21.891 18.562 2.92 1 91.5 134 GLN B C 1
ATOM 3536 O O . GLN B 1 134 ? 21.984 18.891 4.102 1 91.5 134 GLN B O 1
ATOM 3541 N N . TRP B 1 135 ? 20.984 18.938 2.037 1 90.62 135 TRP B N 1
ATOM 3542 C CA . TRP B 1 135 ? 19.984 19.922 2.465 1 90.62 135 TRP B CA 1
ATOM 3543 C C . TRP B 1 135 ? 19.125 19.359 3.6 1 90.62 135 TRP B C 1
ATOM 3545 O O . TRP B 1 135 ? 18.516 20.125 4.352 1 90.62 135 TRP B O 1
ATOM 3555 N N . LEU B 1 136 ? 19.078 18.031 3.844 1 93.06 136 LEU B N 1
ATOM 3556 C CA . LEU B 1 136 ? 18.344 17.422 4.945 1 93.06 136 LEU B CA 1
ATOM 3557 C C . LEU B 1 136 ? 18.906 17.875 6.289 1 93.06 136 LEU B C 1
ATOM 3559 O O . LEU B 1 136 ? 18.172 17.969 7.273 1 93.06 136 LEU B O 1
ATOM 3563 N N . LEU B 1 137 ? 20.203 18.156 6.332 1 89.31 137 LEU B N 1
ATOM 3564 C CA . LEU B 1 137 ? 20.859 18.594 7.555 1 89.31 137 LEU B CA 1
ATOM 3565 C C . LEU B 1 137 ? 20.438 20.016 7.918 1 89.31 137 LEU B C 1
ATOM 3567 O O . LEU B 1 137 ? 20.594 20.438 9.07 1 89.31 137 LEU B O 1
ATOM 3571 N N . GLU B 1 138 ? 19.875 20.672 6.922 1 87.31 138 GLU B N 1
ATOM 3572 C CA . GLU B 1 138 ? 19.516 22.078 7.113 1 87.31 138 GLU B CA 1
ATOM 3573 C C . GLU B 1 138 ? 18.078 22.203 7.605 1 87.31 138 GLU B C 1
ATOM 3575 O O . GLU B 1 138 ? 17.641 23.297 7.969 1 87.31 138 GLU B O 1
ATOM 3580 N N . LEU B 1 139 ? 17.344 21.141 7.672 1 86.81 139 LEU B N 1
ATOM 3581 C CA . LEU B 1 139 ? 15.945 21.188 8.094 1 86.81 139 LEU B CA 1
ATOM 3582 C C . LEU B 1 139 ? 15.836 21.453 9.586 1 86.81 139 LEU B C 1
ATOM 3584 O O . LEU B 1 139 ? 14.766 21.844 10.078 1 86.81 139 LEU B O 1
ATOM 3588 N N . ASN B 1 140 ? 16.859 21.422 10.359 1 82.31 140 ASN B N 1
ATOM 3589 C CA . ASN B 1 140 ? 16.906 21.672 11.797 1 82.31 140 ASN B CA 1
ATOM 3590 C C . ASN B 1 140 ? 15.906 20.781 12.539 1 82.31 140 ASN B C 1
ATOM 3592 O O . ASN B 1 140 ? 15.148 21.25 13.383 1 82.31 140 ASN B O 1
ATOM 3596 N N . LYS B 1 141 ? 15.703 19.609 12.195 1 90.19 141 LYS B N 1
ATOM 3597 C CA . LYS B 1 141 ? 14.938 18.578 12.875 1 90.19 141 LYS B CA 1
ATOM 3598 C C . LYS B 1 141 ? 15.555 17.188 12.648 1 90.19 141 LYS B C 1
ATOM 3600 O O . LYS B 1 141 ? 16.281 16.984 11.68 1 90.19 141 LYS B O 1
ATOM 3605 N N . PRO B 1 142 ? 15.258 16.281 13.57 1 94.81 142 PRO B N 1
ATOM 3606 C CA . PRO B 1 142 ? 15.805 14.93 13.43 1 94.81 142 PRO B CA 1
ATOM 3607 C C . PRO B 1 142 ? 15.32 14.227 12.164 1 94.81 142 PRO B C 1
ATOM 3609 O O . PRO B 1 142 ? 14.148 14.336 11.797 1 94.81 142 PRO B O 1
ATOM 3612 N N . VAL B 1 143 ? 16.266 13.578 11.477 1 95.81 143 VAL B N 1
ATOM 3613 C CA . VAL B 1 143 ? 15.992 12.82 10.258 1 95.81 143 VAL B CA 1
ATOM 3614 C C . VAL B 1 143 ? 16.594 11.422 10.375 1 95.81 143 VAL B C 1
ATOM 3616 O O . VAL B 1 143 ? 17.703 11.258 10.883 1 95.81 143 VAL B O 1
ATOM 3619 N N . VAL B 1 144 ? 15.859 10.438 10.008 1 96.56 144 VAL B N 1
ATOM 3620 C CA . VAL B 1 144 ? 16.359 9.07 9.859 1 96.56 144 VAL B CA 1
ATOM 3621 C C . VAL B 1 144 ? 16.203 8.617 8.406 1 96.56 144 VAL B C 1
ATOM 3623 O O . VAL B 1 144 ? 15.133 8.766 7.816 1 96.56 144 VAL B O 1
ATOM 3626 N N . LEU B 1 145 ? 17.266 8.094 7.82 1 95.44 145 LEU B N 1
ATOM 3627 C CA . LEU B 1 145 ? 17.234 7.617 6.445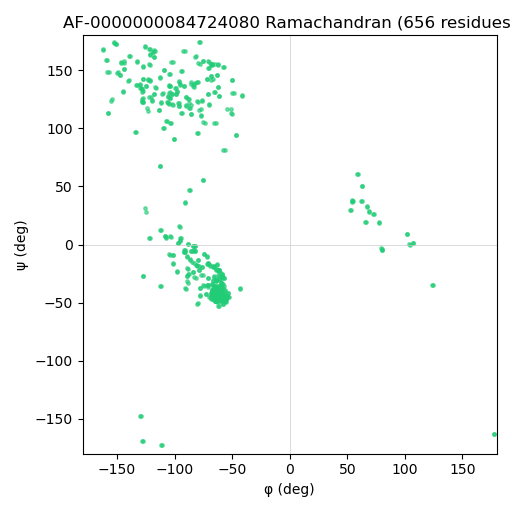 1 95.44 145 LEU B CA 1
ATOM 3628 C C . LEU B 1 145 ? 16.984 6.113 6.398 1 95.44 145 LEU B C 1
ATOM 3630 O O . LEU B 1 145 ? 17.516 5.363 7.219 1 95.44 145 LEU B O 1
ATOM 3634 N N . LEU B 1 146 ? 16.141 5.664 5.41 1 94.62 146 LEU B N 1
ATOM 3635 C CA . LEU B 1 146 ? 15.883 4.242 5.215 1 94.62 146 LEU B CA 1
ATOM 3636 C C . LEU B 1 146 ? 16.875 3.639 4.223 1 94.62 146 LEU B C 1
ATOM 3638 O O . LEU B 1 146 ? 16.484 2.885 3.328 1 94.62 146 LEU B O 1
ATOM 3642 N N . ARG B 1 147 ? 18 4.035 4.246 1 88.31 147 ARG B N 1
ATOM 3643 C CA . ARG B 1 147 ? 19.172 3.533 3.523 1 88.31 147 ARG B CA 1
ATOM 3644 C C . ARG B 1 147 ? 20.469 3.973 4.199 1 88.31 147 ARG B C 1
ATOM 3646 O O . ARG B 1 147 ? 20.484 4.98 4.91 1 88.31 147 ARG B O 1
ATOM 3653 N N . ARG B 1 148 ? 21.453 3.326 3.945 1 84.44 148 ARG B N 1
ATOM 3654 C CA . ARG B 1 148 ? 22.734 3.666 4.562 1 84.44 148 ARG B CA 1
ATOM 3655 C C . ARG B 1 148 ? 23.297 4.965 3.988 1 84.44 148 ARG B C 1
ATOM 3657 O O . ARG B 1 148 ? 23.234 5.195 2.779 1 84.44 148 ARG B O 1
ATOM 3664 N N . SER B 1 149 ? 23.641 5.793 4.883 1 84.25 149 SER B N 1
ATOM 3665 C CA . SER B 1 149 ? 24.406 6.977 4.512 1 84.25 149 SER B CA 1
ATOM 3666 C C . SER B 1 149 ? 25.875 6.828 4.898 1 84.25 149 SER B C 1
ATOM 3668 O O . SER B 1 149 ? 26.188 6.508 6.047 1 84.25 149 SER B O 1
ATOM 3670 N N . GLN B 1 150 ? 26.688 7.008 4.016 1 83.25 150 GLN B N 1
ATOM 3671 C CA . GLN B 1 150 ? 28.109 6.844 4.285 1 83.25 150 GLN B CA 1
ATOM 3672 C C . GLN B 1 150 ? 28.781 8.188 4.559 1 83.25 150 GLN B C 1
ATOM 3674 O O . GLN B 1 150 ? 29.766 8.258 5.281 1 83.25 150 GLN B O 1
ATOM 3679 N N . ARG B 1 151 ? 28.203 9.211 4.105 1 85.88 151 ARG B N 1
ATOM 3680 C CA . ARG B 1 151 ? 28.891 10.5 4.129 1 85.88 151 ARG B CA 1
ATOM 3681 C C . ARG B 1 151 ? 28.203 11.461 5.094 1 85.88 151 ARG B C 1
ATOM 3683 O O . ARG B 1 151 ? 28.875 12.234 5.785 1 85.88 151 ARG B O 1
ATOM 3690 N N . LEU B 1 152 ? 26.906 11.336 5.121 1 88.25 152 LEU B N 1
ATOM 3691 C CA . LEU B 1 152 ? 26.156 12.266 5.957 1 88.25 152 LEU B CA 1
ATOM 3692 C C . LEU B 1 152 ? 25.953 11.695 7.359 1 88.25 152 LEU B C 1
ATOM 3694 O O . LEU B 1 152 ? 25.703 10.492 7.512 1 88.25 152 LEU B O 1
ATOM 3698 N N . PRO B 1 153 ? 26.141 12.531 8.359 1 89.56 153 PRO B N 1
ATOM 3699 C CA . PRO B 1 153 ? 25.891 12.094 9.734 1 89.56 153 PRO B CA 1
ATOM 3700 C C . PRO B 1 153 ? 24.406 12 10.07 1 89.56 153 PRO B C 1
ATOM 3702 O O . PRO B 1 153 ? 23.953 12.641 11.016 1 89.56 153 PRO B O 1
ATOM 3705 N N . ILE B 1 154 ? 23.672 11.258 9.305 1 91.12 154 ILE B N 1
ATOM 3706 C CA . ILE B 1 154 ? 22.234 11.039 9.492 1 91.12 154 ILE B CA 1
ATOM 3707 C C . ILE B 1 154 ? 21.984 9.594 9.898 1 91.12 154 ILE B C 1
ATOM 3709 O O . ILE B 1 154 ? 22.422 8.664 9.211 1 91.12 154 ILE B O 1
ATOM 3713 N N . PRO B 1 155 ? 21.344 9.438 11.07 1 93.12 155 PRO B N 1
ATOM 3714 C CA . PRO B 1 155 ? 20.969 8.062 11.422 1 93.12 155 PRO B CA 1
ATOM 3715 C C . PRO B 1 155 ? 20.234 7.336 10.297 1 93.12 155 PRO B C 1
ATOM 3717 O O . PRO B 1 155 ? 19.438 7.941 9.578 1 93.12 155 PRO B O 1
ATOM 3720 N N . SER B 1 156 ? 20.562 6.086 10.188 1 93.44 156 SER B N 1
ATOM 3721 C CA . SER B 1 156 ? 20.016 5.324 9.07 1 93.44 156 SER B CA 1
ATOM 3722 C C . SER B 1 156 ? 19.703 3.887 9.484 1 93.44 156 SER B C 1
ATOM 3724 O O . SER B 1 156 ? 20.25 3.389 10.469 1 93.44 156 SER B O 1
ATOM 3726 N N . VAL B 1 157 ? 18.734 3.346 8.828 1 94.38 157 VAL B N 1
ATOM 3727 C CA . VAL B 1 157 ? 18.312 1.964 9.047 1 94.38 157 VAL B CA 1
ATOM 3728 C C . VAL B 1 157 ? 18.281 1.224 7.707 1 94.38 157 VAL B C 1
ATOM 3730 O O . VAL B 1 157 ? 17.891 1.792 6.688 1 94.38 157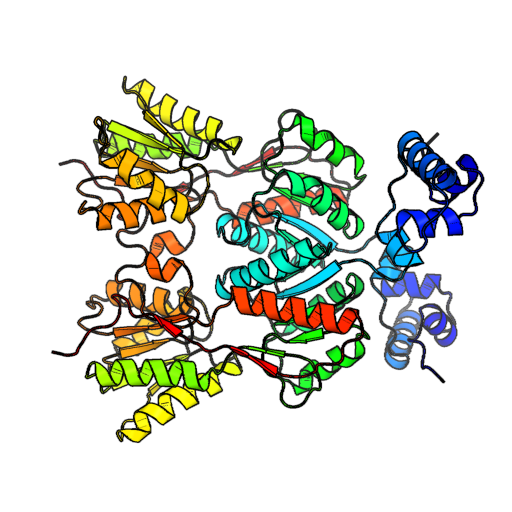 VAL B O 1
ATOM 3733 N N . GLY B 1 158 ? 18.672 -0.044 7.672 1 91.5 158 GLY B N 1
ATOM 3734 C CA . GLY B 1 158 ? 18.594 -0.861 6.473 1 91.5 158 GLY B CA 1
ATOM 3735 C C . GLY B 1 158 ? 19.156 -2.256 6.66 1 91.5 158 GLY B C 1
ATOM 3736 O O . GLY B 1 158 ? 19.172 -2.783 7.773 1 91.5 158 GLY B O 1
ATOM 3737 N N . ILE B 1 159 ? 19.422 -2.895 5.531 1 92 159 ILE B N 1
ATOM 3738 C CA . ILE B 1 159 ? 19.969 -4.246 5.57 1 92 159 ILE B CA 1
ATOM 3739 C C . ILE B 1 159 ? 21.266 -4.305 4.754 1 92 159 ILE B C 1
ATOM 3741 O O . ILE B 1 159 ? 21.656 -3.314 4.129 1 92 159 ILE B O 1
ATOM 3745 N N . ASP B 1 160 ? 21.969 -5.41 4.875 1 93.56 160 ASP B N 1
ATOM 3746 C CA . ASP B 1 160 ? 23.094 -5.707 4 1 93.56 160 ASP B CA 1
ATOM 3747 C C . ASP B 1 160 ? 22.625 -6.254 2.656 1 93.56 160 ASP B C 1
ATOM 3749 O O . ASP B 1 160 ? 22.438 -7.461 2.504 1 93.56 160 ASP B O 1
ATOM 3753 N N . ASN B 1 161 ? 22.516 -5.383 1.706 1 94.75 161 ASN B N 1
ATOM 3754 C CA . ASN B 1 161 ? 21.984 -5.75 0.395 1 94.75 161 ASN B CA 1
ATOM 3755 C C . ASN B 1 161 ? 22.938 -6.703 -0.337 1 94.75 161 ASN B C 1
ATOM 3757 O O . ASN B 1 161 ? 22.484 -7.551 -1.112 1 94.75 161 ASN B O 1
ATOM 3761 N N . GLN B 1 162 ? 24.172 -6.504 -0.104 1 96.12 162 GLN B N 1
ATOM 3762 C CA . GLN B 1 162 ? 25.141 -7.43 -0.692 1 96.12 162 GLN B CA 1
ATOM 3763 C C . GLN B 1 162 ? 24.922 -8.852 -0.175 1 96.12 162 GLN B C 1
ATOM 3765 O O . GLN B 1 162 ? 24.891 -9.805 -0.955 1 96.12 162 GLN B O 1
ATOM 3770 N N . LEU B 1 163 ? 24.75 -8.938 1.094 1 97 163 LEU B N 1
ATOM 3771 C CA . LEU B 1 163 ? 24.516 -10.242 1.7 1 97 163 LEU B CA 1
ATOM 3772 C C . LEU B 1 163 ? 23.219 -10.867 1.163 1 97 163 LEU B C 1
ATOM 3774 O O . LEU B 1 163 ? 23.172 -12.07 0.929 1 97 163 LEU B O 1
ATOM 3778 N N . ALA B 1 164 ? 22.203 -10.062 0.993 1 97.06 164 ALA B N 1
ATOM 3779 C CA . ALA B 1 164 ? 20.922 -10.547 0.52 1 97.06 164 ALA B CA 1
ATOM 3780 C C . ALA B 1 164 ? 21.062 -11.273 -0.812 1 97.06 164 ALA B C 1
ATOM 3782 O O . ALA B 1 164 ? 20.578 -12.398 -0.967 1 97.06 164 ALA B O 1
ATOM 3783 N N . THR B 1 165 ? 21.766 -10.68 -1.714 1 98.38 165 THR B N 1
ATOM 3784 C CA . THR B 1 165 ? 21.859 -11.289 -3.035 1 98.38 165 THR B CA 1
ATOM 3785 C C . THR B 1 165 ? 22.938 -12.375 -3.055 1 98.38 165 THR B C 1
ATOM 3787 O O . THR B 1 165 ? 22.844 -13.32 -3.836 1 98.38 165 THR B O 1
ATOM 3790 N N . TYR B 1 166 ? 23.953 -12.234 -2.199 1 98.5 166 TYR B N 1
ATOM 3791 C CA . TYR B 1 166 ? 24.891 -13.336 -2.033 1 98.5 166 TYR B CA 1
ATOM 3792 C C . TYR B 1 166 ? 24.172 -14.609 -1.617 1 98.5 166 TYR B C 1
ATOM 3794 O O . TYR B 1 166 ? 24.406 -15.68 -2.195 1 98.5 166 TYR B O 1
ATOM 3802 N N . MET B 1 167 ? 23.281 -14.492 -0.664 1 98.44 167 MET B N 1
ATOM 3803 C CA . MET B 1 167 ? 22.516 -15.625 -0.161 1 98.44 167 MET B CA 1
ATOM 3804 C C . MET B 1 167 ? 21.656 -16.234 -1.27 1 98.44 167 MET B C 1
ATOM 3806 O O . MET B 1 167 ? 21.578 -17.469 -1.386 1 98.44 167 MET B O 1
ATOM 3810 N N . LEU B 1 168 ? 21.047 -15.391 -2.072 1 98.75 168 LEU B N 1
ATOM 3811 C CA . LEU B 1 168 ? 20.219 -15.875 -3.164 1 98.75 168 LEU B CA 1
ATOM 3812 C C . LEU B 1 168 ? 21.047 -16.641 -4.195 1 98.75 168 LEU B C 1
ATOM 3814 O O . LEU B 1 168 ? 20.672 -17.719 -4.625 1 98.75 168 LEU B O 1
ATOM 3818 N N . ALA B 1 169 ? 22.141 -16.016 -4.562 1 98.81 169 ALA B N 1
ATOM 3819 C CA . ALA B 1 169 ? 23.016 -16.656 -5.531 1 98.81 169 ALA B CA 1
ATOM 3820 C C . ALA B 1 169 ? 23.516 -18 -5.008 1 98.81 169 ALA B C 1
ATOM 3822 O O . ALA B 1 169 ? 23.531 -18.984 -5.738 1 98.81 169 ALA B O 1
ATOM 3823 N N . GLN B 1 170 ? 23.906 -18.031 -3.77 1 98.69 170 GLN B N 1
ATOM 3824 C CA . GLN B 1 170 ? 24.391 -19.266 -3.156 1 98.69 170 GLN B CA 1
ATOM 3825 C C . GLN B 1 170 ? 23.312 -20.328 -3.146 1 98.69 170 GLN B C 1
ATOM 3827 O O . GLN B 1 170 ? 23.594 -21.5 -3.43 1 98.69 170 GLN B O 1
ATOM 3832 N N . HIS B 1 171 ? 22.141 -19.938 -2.791 1 98.69 171 HIS B N 1
ATOM 3833 C CA . HIS B 1 171 ? 21.016 -20.859 -2.805 1 98.69 171 HIS B CA 1
ATOM 3834 C C . HIS B 1 171 ? 20.828 -21.469 -4.188 1 98.69 171 HIS B C 1
ATOM 3836 O O . HIS B 1 171 ? 20.656 -22.688 -4.316 1 98.69 171 HIS B O 1
ATOM 3842 N N . LEU B 1 172 ? 20.844 -20.625 -5.203 1 98.75 172 LEU B N 1
ATOM 3843 C CA . LEU B 1 172 ? 20.641 -21.094 -6.57 1 98.75 172 LEU B CA 1
ATOM 3844 C C . LEU B 1 172 ? 21.781 -22 -7.016 1 98.75 172 LEU B C 1
ATOM 3846 O O . LEU B 1 172 ? 21.547 -23 -7.688 1 98.75 172 LEU B O 1
ATOM 3850 N N . LEU B 1 173 ? 23.016 -21.703 -6.621 1 98.38 173 LEU B N 1
ATOM 3851 C CA . LEU B 1 173 ? 24.156 -22.547 -6.918 1 98.38 173 LEU B CA 1
ATOM 3852 C C . LEU B 1 173 ? 24 -23.922 -6.254 1 98.38 173 LEU B C 1
ATOM 3854 O O . LEU B 1 173 ? 24.281 -24.953 -6.871 1 98.38 173 LEU B O 1
ATOM 3858 N N . ASN B 1 174 ? 23.578 -23.844 -4.973 1 98.06 174 ASN B N 1
ATOM 3859 C CA . ASN B 1 174 ? 23.344 -25.078 -4.23 1 98.06 174 ASN B CA 1
ATOM 3860 C C . ASN B 1 174 ? 22.297 -25.953 -4.91 1 98.06 174 ASN B C 1
ATOM 3862 O O . ASN B 1 174 ? 22.328 -27.172 -4.773 1 98.06 174 ASN B O 1
ATOM 3866 N N . GLN B 1 175 ? 21.438 -25.359 -5.617 1 97.69 175 GLN B N 1
ATOM 3867 C CA . GLN B 1 175 ? 20.391 -26.078 -6.324 1 97.69 175 GLN B CA 1
ATOM 3868 C C . GLN B 1 175 ? 20.875 -26.562 -7.688 1 97.69 175 GLN B C 1
ATOM 3870 O O . GLN B 1 175 ? 20.109 -27.172 -8.445 1 97.69 175 GLN B O 1
ATOM 3875 N N . GLY B 1 176 ? 22.078 -26.172 -8.062 1 97.81 176 GLY B N 1
ATOM 3876 C CA . GLY B 1 176 ? 22.688 -26.719 -9.266 1 97.81 176 GLY B CA 1
ATOM 3877 C C . GLY B 1 176 ? 22.672 -25.75 -10.438 1 97.81 176 GLY B C 1
ATOM 3878 O O . GLY B 1 176 ? 23.109 -26.094 -11.539 1 97.81 176 GLY B O 1
ATOM 3879 N N . HIS B 1 177 ? 22.125 -24.562 -10.242 1 98.12 177 HIS B N 1
ATOM 3880 C CA . HIS B 1 177 ? 22.094 -23.578 -11.32 1 98.12 177 HIS B CA 1
ATOM 3881 C C . HIS B 1 177 ? 23.484 -23.016 -11.586 1 98.12 177 HIS B C 1
ATOM 3883 O O . HIS B 1 177 ? 24.266 -22.797 -10.648 1 98.12 177 HIS B O 1
ATOM 3889 N N . ARG B 1 178 ? 23.781 -22.781 -12.859 1 97.56 178 ARG B N 1
ATOM 3890 C CA . ARG B 1 178 ? 25.094 -22.25 -13.219 1 97.56 178 ARG B CA 1
ATOM 3891 C C . ARG B 1 178 ? 24.953 -21 -14.094 1 97.56 178 ARG B C 1
ATOM 3893 O O . ARG B 1 178 ? 25.859 -20.172 -14.148 1 97.56 178 ARG B O 1
ATOM 3900 N N . ARG B 1 179 ? 23.875 -20.875 -14.828 1 98.06 179 ARG B N 1
ATOM 3901 C CA . ARG B 1 179 ? 23.562 -19.672 -15.586 1 98.06 179 ARG B CA 1
ATOM 3902 C C . ARG B 1 179 ? 22.531 -18.812 -14.859 1 98.06 179 ARG B C 1
ATOM 3904 O O . ARG B 1 179 ? 21.328 -18.984 -15.039 1 98.06 179 ARG B O 1
ATOM 3911 N N . ILE B 1 180 ? 23.047 -17.922 -14.07 1 98.44 180 ILE B N 1
ATOM 3912 C CA . ILE B 1 180 ? 22.203 -17.078 -13.234 1 98.44 180 ILE B CA 1
ATOM 3913 C C . ILE B 1 180 ? 22.266 -15.641 -13.742 1 98.44 180 ILE B C 1
ATOM 3915 O O . ILE B 1 180 ? 23.344 -15.117 -14.031 1 98.44 180 ILE B O 1
ATOM 3919 N N . THR B 1 181 ? 21.125 -15.031 -13.938 1 98.62 181 THR B N 1
ATOM 3920 C CA . THR B 1 181 ? 20.984 -13.648 -14.375 1 98.62 181 THR B CA 1
ATOM 3921 C C . THR B 1 181 ? 20.391 -12.789 -13.273 1 98.62 181 THR B C 1
ATOM 3923 O O . THR B 1 181 ? 19.578 -13.266 -12.469 1 98.62 181 THR B O 1
ATOM 3926 N N . TYR B 1 182 ? 20.875 -11.547 -13.211 1 98.81 182 TYR B N 1
ATOM 3927 C CA . TYR B 1 182 ? 20.297 -10.539 -12.328 1 98.81 182 TYR B CA 1
ATOM 3928 C C . TYR B 1 182 ? 19.469 -9.531 -13.125 1 98.81 182 TYR B C 1
ATOM 3930 O O . TYR B 1 182 ? 19.953 -8.953 -14.102 1 98.81 182 TYR B O 1
ATOM 3938 N N . LEU B 1 183 ? 18.203 -9.453 -12.758 1 98.81 183 LEU B N 1
ATOM 3939 C CA . LEU B 1 183 ? 17.312 -8.445 -13.336 1 98.81 183 LEU B CA 1
ATOM 3940 C C . LEU B 1 183 ? 17.078 -7.297 -12.359 1 98.81 183 LEU B C 1
ATOM 3942 O O . LEU B 1 183 ? 16.266 -7.418 -11.438 1 98.81 183 LEU B O 1
ATOM 3946 N N . GLY B 1 184 ? 17.719 -6.184 -12.617 1 98.62 184 GLY B N 1
ATOM 3947 C CA . GLY B 1 184 ? 17.844 -5.137 -11.617 1 98.62 184 GLY B CA 1
ATOM 3948 C C . GLY B 1 184 ? 17.047 -3.889 -11.953 1 98.62 184 GLY B C 1
ATOM 3949 O O . GLY B 1 184 ? 16.172 -3.918 -12.82 1 98.62 184 GLY B O 1
ATOM 3950 N N . PHE B 1 185 ? 17.297 -2.879 -11.109 1 98.25 185 PHE B N 1
ATOM 3951 C CA . PHE B 1 185 ? 16.766 -1.524 -11.25 1 98.25 185 PHE B CA 1
ATOM 3952 C C . PHE B 1 185 ? 17.875 -0.497 -11.031 1 98.25 185 PHE B C 1
ATOM 3954 O O . PHE B 1 185 ? 18.109 -0.063 -9.898 1 98.25 185 PHE B O 1
ATOM 3961 N N . GLY B 1 186 ? 18.406 -0.061 -12.086 1 95.81 186 GLY B N 1
ATOM 3962 C CA . GLY B 1 186 ? 19.641 0.7 -12.102 1 95.81 186 GLY B CA 1
ATOM 3963 C C . GLY B 1 186 ? 19.516 2.059 -11.445 1 95.81 186 GLY B C 1
ATOM 3964 O O . GLY B 1 186 ? 20.516 2.615 -10.961 1 95.81 186 GLY B O 1
ATOM 3965 N N . GLN B 1 187 ? 18.344 2.566 -11.273 1 91.5 187 GLN B N 1
ATOM 3966 C CA . GLN B 1 187 ? 18.156 3.904 -10.719 1 91.5 187 GLN B CA 1
ATOM 3967 C C . GLN B 1 187 ? 18.219 3.885 -9.195 1 91.5 187 GLN B C 1
ATOM 3969 O O . GLN B 1 187 ? 18.234 4.941 -8.555 1 91.5 187 GLN B O 1
ATOM 3974 N N . ALA B 1 188 ? 18.312 2.736 -8.641 1 92.38 188 ALA B N 1
ATOM 3975 C CA . ALA B 1 188 ? 18.422 2.615 -7.188 1 92.38 188 ALA B CA 1
ATOM 3976 C C . ALA B 1 188 ? 19.875 2.395 -6.766 1 92.38 188 ALA B C 1
ATOM 3978 O O . ALA B 1 188 ? 20.547 1.52 -7.305 1 92.38 188 ALA B O 1
ATOM 3979 N N . ARG B 1 189 ? 20.297 3.062 -5.809 1 87.75 189 ARG B N 1
ATOM 3980 C CA . ARG B 1 189 ? 21.672 2.953 -5.332 1 87.75 189 ARG B CA 1
ATOM 3981 C C . ARG B 1 189 ? 21.938 1.561 -4.77 1 87.75 189 ARG B C 1
ATOM 3983 O O . ARG B 1 189 ? 23.031 1.021 -4.945 1 87.75 189 ARG B O 1
ATOM 3990 N N . ILE B 1 190 ? 21.016 0.994 -4.152 1 93 190 ILE B N 1
ATOM 3991 C CA . ILE B 1 190 ? 21.188 -0.309 -3.521 1 93 190 ILE B CA 1
ATOM 3992 C C . ILE B 1 190 ? 21.344 -1.385 -4.594 1 93 190 ILE B C 1
ATOM 3994 O O . ILE B 1 190 ? 21.781 -2.5 -4.309 1 93 190 ILE B O 1
ATOM 3998 N N . ASN B 1 191 ? 20.922 -1.047 -5.793 1 96.5 191 ASN B N 1
ATOM 3999 C CA . ASN B 1 191 ? 21.047 -1.983 -6.906 1 96.5 191 ASN B CA 1
ATOM 4000 C C . ASN B 1 191 ? 22.5 -2.445 -7.094 1 96.5 191 ASN B C 1
ATOM 4002 O O . ASN B 1 191 ? 22.75 -3.635 -7.293 1 96.5 191 ASN B O 1
ATOM 4006 N N . ASP B 1 192 ? 23.453 -1.521 -7.012 1 95.69 192 ASP B N 1
ATOM 4007 C CA . ASP B 1 192 ? 24.859 -1.854 -7.176 1 95.69 192 ASP B CA 1
ATOM 4008 C C . ASP B 1 192 ? 25.328 -2.803 -6.078 1 95.69 192 ASP B C 1
ATOM 4010 O O . ASP B 1 192 ? 26.141 -3.709 -6.336 1 95.69 192 ASP B O 1
ATOM 4014 N N . GLU B 1 193 ? 24.859 -2.553 -4.914 1 95.38 193 GLU B N 1
ATOM 4015 C CA . GLU B 1 193 ? 25.203 -3.436 -3.803 1 95.38 193 GLU B CA 1
ATOM 4016 C C . GLU B 1 193 ? 24.688 -4.852 -4.047 1 95.38 193 GLU B C 1
ATOM 4018 O O . GLU B 1 193 ? 25.391 -5.828 -3.781 1 95.38 193 GLU B O 1
ATOM 4023 N N . ARG B 1 194 ? 23.484 -4.941 -4.512 1 97.88 194 ARG B N 1
ATOM 4024 C CA . ARG B 1 194 ? 22.875 -6.238 -4.777 1 97.88 194 ARG B CA 1
ATOM 4025 C C . ARG B 1 194 ? 23.609 -6.973 -5.895 1 97.88 194 ARG B C 1
ATOM 4027 O O . ARG B 1 194 ? 23.891 -8.164 -5.781 1 97.88 194 ARG B O 1
ATOM 4034 N N . ILE B 1 195 ? 23.969 -6.219 -6.93 1 98.69 195 ILE B N 1
ATOM 4035 C CA . ILE B 1 195 ? 24.75 -6.809 -8.023 1 98.69 195 ILE B CA 1
ATOM 4036 C C . ILE B 1 195 ? 26.078 -7.332 -7.484 1 98.69 195 ILE B C 1
ATOM 4038 O O . ILE B 1 195 ? 26.484 -8.453 -7.801 1 98.69 195 ILE B O 1
ATOM 4042 N N . ARG B 1 196 ? 26.766 -6.559 -6.664 1 98.25 196 ARG B N 1
ATOM 4043 C CA . ARG B 1 196 ? 28.047 -6.941 -6.105 1 98.25 196 ARG B CA 1
ATOM 4044 C C . ARG B 1 196 ? 27.938 -8.234 -5.309 1 98.25 196 ARG B C 1
ATOM 4046 O O . ARG B 1 196 ? 28.828 -9.094 -5.375 1 98.25 196 ARG B O 1
ATOM 4053 N N . GLY B 1 197 ? 26.859 -8.359 -4.566 1 98.56 197 GLY B N 1
ATOM 4054 C CA . GLY B 1 197 ? 26.656 -9.562 -3.773 1 98.56 197 GLY B CA 1
ATOM 4055 C C . GLY B 1 197 ? 26.516 -10.82 -4.613 1 98.56 197 GLY B C 1
ATOM 4056 O O . GLY B 1 197 ? 27.188 -11.82 -4.379 1 98.56 197 GLY B O 1
ATOM 4057 N N . ALA B 1 198 ? 25.656 -10.75 -5.621 1 98.88 198 ALA B N 1
ATOM 4058 C CA . ALA B 1 198 ? 25.422 -11.891 -6.508 1 98.88 198 ALA B CA 1
ATOM 4059 C C . ALA B 1 198 ? 26.688 -12.227 -7.297 1 98.88 198 ALA B C 1
ATOM 4061 O O . ALA B 1 198 ? 27.047 -13.398 -7.43 1 98.88 198 ALA B O 1
ATOM 4062 N N . ARG B 1 199 ? 27.328 -11.195 -7.781 1 98.81 199 ARG B N 1
ATOM 4063 C CA . ARG B 1 199 ? 28.531 -11.367 -8.57 1 98.81 199 ARG B CA 1
ATOM 4064 C C . ARG B 1 199 ? 29.641 -12.016 -7.738 1 98.81 199 ARG B C 1
ATOM 4066 O O . ARG B 1 199 ? 30.375 -12.875 -8.234 1 98.81 199 ARG B O 1
ATOM 4073 N N . ALA B 1 200 ? 29.859 -11.562 -6.543 1 98.69 200 ALA B N 1
ATOM 4074 C CA . ALA B 1 200 ? 30.875 -12.109 -5.656 1 98.69 200 ALA B CA 1
ATOM 4075 C C . ALA B 1 200 ? 30.672 -13.602 -5.422 1 98.69 200 ALA B C 1
ATOM 4077 O O . ALA B 1 200 ? 31.609 -14.383 -5.48 1 98.69 200 ALA B O 1
ATOM 4078 N N . CYS B 1 201 ? 29.438 -13.969 -5.164 1 98.75 201 CYS B N 1
ATOM 4079 C CA . CYS B 1 201 ? 29.109 -15.367 -4.926 1 98.75 201 CYS B CA 1
ATOM 4080 C C . CYS B 1 201 ? 29.422 -16.219 -6.152 1 98.75 201 CYS B C 1
ATOM 4082 O O . CYS B 1 201 ? 30.078 -17.25 -6.043 1 98.75 201 CYS B O 1
ATOM 4084 N N . LEU B 1 202 ? 29.031 -15.781 -7.32 1 98.69 202 LEU B N 1
ATOM 4085 C CA . LEU B 1 202 ? 29.234 -16.531 -8.555 1 98.69 202 LEU B CA 1
ATOM 4086 C C . LEU B 1 202 ? 30.719 -16.625 -8.891 1 98.69 202 LEU B C 1
ATOM 4088 O O . LEU B 1 202 ? 31.188 -17.672 -9.359 1 98.69 202 LEU B O 1
ATOM 4092 N N . ALA B 1 203 ? 31.406 -15.547 -8.648 1 98.44 203 ALA B N 1
ATOM 4093 C CA . ALA B 1 203 ? 32.812 -15.484 -8.953 1 98.44 203 ALA B CA 1
ATOM 4094 C C . ALA B 1 203 ? 33.594 -16.562 -8.188 1 98.44 203 ALA B C 1
ATOM 4096 O O . ALA B 1 203 ? 34.594 -17.094 -8.688 1 98.44 203 ALA B O 1
ATOM 4097 N N . GLU B 1 204 ? 33.125 -16.859 -7.02 1 98.06 204 GLU B N 1
ATOM 4098 C CA . GLU B 1 204 ? 33.781 -17.875 -6.195 1 98.06 204 GLU B CA 1
ATOM 4099 C C . GLU B 1 204 ? 33.75 -19.234 -6.879 1 98.06 204 GLU B C 1
ATOM 4101 O O . GLU B 1 204 ? 34.594 -20.109 -6.594 1 98.06 204 GLU B O 1
ATOM 4106 N N . SER B 1 205 ? 32.875 -19.484 -7.777 1 96.44 205 SER B N 1
ATOM 4107 C CA . SER B 1 205 ? 32.75 -20.734 -8.516 1 96.44 205 SER B CA 1
ATOM 4108 C C . SER B 1 205 ? 33.188 -20.562 -9.969 1 96.44 205 SER B C 1
ATOM 4110 O O . SER B 1 205 ? 32.875 -21.391 -10.82 1 96.44 205 SER B O 1
ATOM 4112 N N . GLY B 1 206 ? 33.719 -19.406 -10.242 1 97.94 206 GLY B N 1
ATOM 4113 C CA . GLY B 1 206 ? 34.219 -19.141 -11.578 1 97.94 206 GLY B CA 1
ATOM 4114 C C . GLY B 1 206 ? 33.125 -18.828 -12.578 1 97.94 206 GLY B C 1
ATOM 4115 O O . GLY B 1 206 ? 33.312 -19.016 -13.781 1 97.94 206 GLY B O 1
ATOM 4116 N N . LEU B 1 207 ? 32 -18.453 -12.102 1 98.25 207 LEU B N 1
ATOM 4117 C CA . LEU B 1 207 ? 30.875 -18.141 -12.969 1 98.25 207 LEU B CA 1
ATOM 4118 C C . LEU B 1 207 ? 30.688 -16.641 -13.094 1 98.25 207 LEU B C 1
ATOM 4120 O O . LEU B 1 207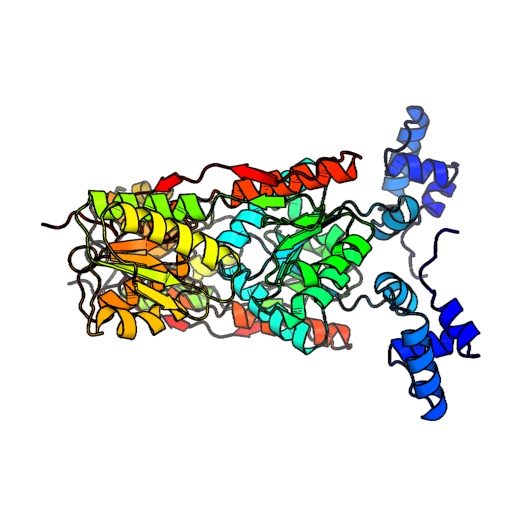 ? 31.188 -15.875 -12.258 1 98.25 207 LEU B O 1
ATOM 4124 N N . THR B 1 208 ? 30.047 -16.203 -14.156 1 97.94 208 THR B N 1
ATOM 4125 C CA . THR B 1 208 ? 29.781 -14.789 -14.406 1 97.94 208 THR B CA 1
ATOM 4126 C C . THR B 1 208 ? 28.297 -14.492 -14.227 1 97.94 208 THR B C 1
ATOM 4128 O O . THR B 1 208 ? 27.453 -15.375 -14.398 1 97.94 208 THR B O 1
ATOM 4131 N N . LEU B 1 209 ? 28.047 -13.289 -13.836 1 98.3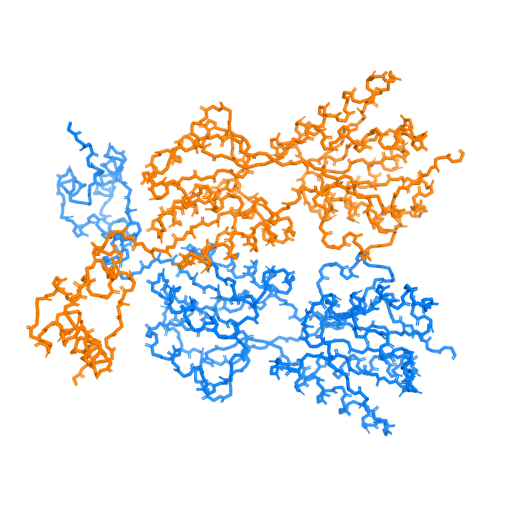8 209 LEU B N 1
ATOM 4132 C CA . LEU B 1 209 ? 26.672 -12.828 -13.68 1 98.38 209 LEU B CA 1
ATOM 4133 C C . LEU B 1 209 ? 26.25 -11.953 -14.859 1 98.38 209 LEU B C 1
ATOM 4135 O O . LEU B 1 209 ? 26.922 -10.969 -15.172 1 98.38 209 LEU B O 1
ATOM 4139 N N . GLU B 1 210 ? 25.234 -12.367 -15.516 1 97.94 210 GLU B N 1
ATOM 4140 C CA . GLU B 1 210 ? 24.641 -11.469 -16.5 1 97.94 210 GLU B CA 1
ATOM 4141 C C . GLU B 1 210 ? 23.656 -10.508 -15.828 1 97.94 210 GLU B C 1
ATOM 4143 O O . GLU B 1 210 ? 22.891 -10.906 -14.945 1 97.94 210 GLU B O 1
ATOM 4148 N N . VAL B 1 211 ? 23.719 -9.227 -16.219 1 98.31 211 VAL B N 1
ATOM 4149 C CA . VAL B 1 211 ? 22.906 -8.211 -15.562 1 98.31 211 VAL B CA 1
ATOM 4150 C C . VAL B 1 211 ? 22.016 -7.527 -16.594 1 98.31 211 VAL B C 1
ATOM 4152 O O . VAL B 1 211 ? 22.484 -7.113 -17.656 1 98.31 211 VAL B O 1
ATOM 4155 N N . HIS B 1 212 ? 20.703 -7.5 -16.312 1 98.25 212 HIS B N 1
ATOM 4156 C CA . HIS B 1 212 ? 19.703 -6.742 -17.078 1 98.25 212 HIS B CA 1
ATOM 4157 C C . HIS B 1 212 ? 19.031 -5.691 -16.203 1 98.25 212 HIS B C 1
ATOM 4159 O O . HIS B 1 212 ? 19.156 -5.719 -14.977 1 98.25 212 HIS B O 1
ATOM 4165 N N . ASP B 1 213 ? 18.406 -4.719 -16.828 1 98.44 213 ASP B N 1
ATOM 4166 C CA . ASP B 1 213 ? 17.703 -3.65 -16.125 1 98.44 213 ASP B CA 1
ATOM 4167 C C . ASP B 1 213 ? 16.219 -3.635 -16.484 1 98.44 213 ASP B C 1
ATOM 4169 O O . ASP B 1 213 ? 15.867 -3.561 -17.672 1 98.44 213 ASP B O 1
ATOM 4173 N N . ALA B 1 214 ? 15.359 -3.734 -15.477 1 97.81 214 ALA B N 1
ATOM 4174 C CA . ALA B 1 214 ? 13.922 -3.695 -15.719 1 97.81 214 ALA B CA 1
ATOM 4175 C C . ALA B 1 214 ? 13.438 -2.262 -15.93 1 97.81 214 ALA B C 1
ATOM 4177 O O . ALA B 1 214 ? 12.344 -2.041 -16.453 1 97.81 214 ALA B O 1
ATOM 4178 N N . ASN B 1 215 ? 14.18 -1.253 -15.453 1 96.06 215 ASN B N 1
ATOM 4179 C CA . ASN B 1 215 ? 13.977 0.177 -15.664 1 96.06 215 ASN B CA 1
ATOM 4180 C C . ASN B 1 215 ? 12.898 0.736 -14.742 1 96.06 215 ASN B C 1
ATOM 4182 O O . ASN B 1 215 ? 12.555 1.918 -14.828 1 96.06 215 ASN B O 1
ATOM 4186 N N . ALA B 1 216 ? 12.203 -0.04 -13.961 1 97.62 216 ALA B N 1
ATOM 4187 C CA . ALA B 1 216 ? 11.32 0.318 -12.852 1 97.62 216 ALA B CA 1
ATOM 4188 C C . ALA B 1 216 ? 11.164 -0.849 -11.883 1 97.62 216 ALA B C 1
ATOM 4190 O O . ALA B 1 216 ? 11.266 -2.012 -12.273 1 97.62 216 ALA B O 1
ATOM 4191 N N . PRO B 1 217 ? 10.977 -0.582 -10.633 1 97.94 217 PRO B N 1
ATOM 4192 C CA . PRO B 1 217 ? 10.836 -1.661 -9.656 1 97.94 217 PRO B CA 1
ATOM 4193 C C . PRO B 1 217 ? 9.398 -2.152 -9.523 1 97.94 217 PRO B C 1
ATOM 4195 O O . PRO B 1 217 ? 8.898 -2.318 -8.406 1 97.94 217 PRO B O 1
ATOM 4198 N N . THR B 1 218 ? 8.711 -2.393 -10.602 1 97.56 218 THR B N 1
ATOM 4199 C CA . THR B 1 218 ? 7.297 -2.756 -10.648 1 97.56 218 THR B CA 1
ATOM 4200 C C . THR B 1 218 ? 7.109 -4.105 -11.344 1 97.56 218 THR B C 1
ATOM 4202 O O . THR B 1 218 ? 8.016 -4.598 -12.016 1 97.56 218 THR B O 1
ATOM 4205 N N . ALA B 1 219 ? 5.918 -4.648 -11.125 1 97.25 219 ALA B N 1
ATOM 4206 C CA . ALA B 1 219 ? 5.59 -5.906 -11.789 1 97.25 219 ALA B CA 1
ATOM 4207 C C . ALA B 1 219 ? 5.555 -5.727 -13.305 1 97.25 219 ALA B C 1
ATOM 4209 O O . ALA B 1 219 ? 6.031 -6.586 -14.055 1 97.25 219 ALA B O 1
ATOM 4210 N N . GLN B 1 220 ? 5.012 -4.625 -13.766 1 96.94 220 GLN B N 1
ATOM 4211 C CA . GLN B 1 220 ? 4.926 -4.336 -15.195 1 96.94 220 GLN B CA 1
ATOM 4212 C C . GLN B 1 220 ? 6.312 -4.309 -15.828 1 96.94 220 GLN B C 1
ATOM 4214 O O . GLN B 1 220 ? 6.492 -4.777 -16.953 1 96.94 220 GLN B O 1
ATOM 4219 N N . ALA B 1 221 ? 7.258 -3.752 -15.109 1 98.31 221 ALA B N 1
ATOM 4220 C CA . ALA B 1 221 ? 8.625 -3.709 -15.617 1 98.31 221 ALA B CA 1
ATOM 4221 C C . ALA B 1 221 ? 9.211 -5.113 -15.742 1 98.31 221 ALA B C 1
ATOM 4223 O O . ALA B 1 221 ? 9.961 -5.402 -16.672 1 98.31 221 ALA B O 1
ATOM 4224 N N . GLY B 1 222 ? 8.906 -5.973 -14.773 1 98.5 222 GLY B N 1
ATOM 4225 C CA . GLY B 1 222 ? 9.32 -7.363 -14.859 1 98.5 222 GLY B CA 1
ATOM 4226 C C . GLY B 1 222 ? 8.734 -8.094 -16.062 1 98.5 222 GLY B C 1
ATOM 4227 O O . GLY B 1 222 ? 9.438 -8.844 -16.734 1 98.5 222 GLY B O 1
ATOM 4228 N N . GLU B 1 223 ? 7.438 -7.816 -16.297 1 97.81 223 GLU B N 1
ATOM 4229 C CA . GLU B 1 223 ? 6.777 -8.391 -17.469 1 97.81 223 GLU B CA 1
ATOM 4230 C C . GLU B 1 223 ? 7.473 -7.965 -18.75 1 97.81 223 GLU B C 1
ATOM 4232 O O . GLU B 1 223 ? 7.762 -8.805 -19.609 1 97.81 223 GLU B O 1
ATOM 4237 N N . ARG B 1 224 ? 7.746 -6.723 -18.844 1 98.06 224 ARG B N 1
ATOM 4238 C CA . ARG B 1 224 ? 8.328 -6.152 -20.047 1 98.06 224 ARG B CA 1
ATOM 4239 C C . ARG B 1 224 ? 9.727 -6.695 -20.297 1 98.06 224 ARG B C 1
ATOM 4241 O O . ARG B 1 224 ? 10.125 -6.918 -21.438 1 98.06 224 ARG B O 1
ATOM 4248 N N . ALA B 1 225 ? 10.438 -6.895 -19.25 1 98.31 225 ALA B N 1
ATOM 4249 C CA . ALA B 1 225 ? 11.836 -7.305 -19.359 1 98.31 225 ALA B CA 1
ATOM 4250 C C . ALA B 1 225 ? 11.945 -8.797 -19.656 1 98.31 225 ALA B C 1
ATOM 4252 O O . ALA B 1 225 ? 12.992 -9.273 -20.109 1 98.31 225 ALA B O 1
ATOM 4253 N N . CYS B 1 226 ? 10.938 -9.555 -19.422 1 98.5 226 CYS B N 1
ATOM 4254 C CA . CYS B 1 226 ? 10.977 -11.008 -19.391 1 98.5 226 CYS B CA 1
ATOM 4255 C C . CYS B 1 226 ? 11.391 -11.57 -20.75 1 98.5 226 CYS B C 1
ATOM 4257 O O . CYS B 1 226 ? 12.273 -12.43 -20.828 1 98.5 226 CYS B O 1
ATOM 4259 N N . SER B 1 227 ? 10.75 -11.047 -21.828 1 97.31 227 SER B N 1
ATOM 4260 C CA . SER B 1 227 ? 11 -11.586 -23.156 1 97.31 227 SER B CA 1
ATOM 4261 C C . SER B 1 227 ? 12.469 -11.453 -23.547 1 97.31 227 SER B C 1
ATOM 4263 O O . SER B 1 227 ? 13.07 -12.398 -24.078 1 97.31 227 SER B O 1
ATOM 4265 N N . ARG B 1 228 ? 13 -10.281 -23.266 1 96.62 228 ARG B N 1
ATOM 4266 C CA . ARG B 1 228 ? 14.398 -10.039 -23.594 1 96.62 228 ARG B CA 1
ATOM 4267 C C . ARG B 1 228 ? 15.32 -11 -22.844 1 96.62 228 ARG B C 1
ATOM 4269 O O . ARG B 1 228 ? 16.312 -11.477 -23.391 1 96.62 228 ARG B O 1
ATOM 4276 N N . VAL B 1 229 ? 14.984 -11.328 -21.609 1 97.88 229 VAL B N 1
ATOM 4277 C CA . VAL B 1 229 ? 15.82 -12.164 -20.75 1 97.88 229 VAL B CA 1
ATOM 4278 C C . VAL B 1 229 ? 15.672 -13.633 -21.156 1 97.88 229 VAL B C 1
ATOM 4280 O O . VAL B 1 229 ? 16.656 -14.344 -21.312 1 97.88 229 VAL B O 1
ATOM 4283 N N . MET B 1 230 ? 14.477 -14.117 -21.406 1 98 230 MET B N 1
ATOM 4284 C CA . MET B 1 230 ? 14.18 -15.539 -21.547 1 98 230 MET B CA 1
ATOM 4285 C C . MET B 1 230 ? 14.344 -15.977 -23 1 98 230 MET B C 1
ATOM 4287 O O . MET B 1 230 ? 14.594 -17.156 -23.281 1 98 230 MET B O 1
ATOM 4291 N N . LEU B 1 231 ? 14.18 -15.102 -23.922 1 96.56 231 LEU B N 1
ATOM 4292 C CA . LEU B 1 231 ? 14.219 -15.469 -25.328 1 96.56 231 LEU B CA 1
ATOM 4293 C C . LEU B 1 231 ? 15.5 -14.969 -25.984 1 96.56 231 LEU B C 1
ATOM 4295 O O . LEU B 1 231 ? 15.672 -15.094 -27.203 1 96.56 231 LEU B O 1
ATOM 4299 N N . GLY B 1 232 ? 16.359 -14.43 -25.188 1 92.06 232 GLY B N 1
ATOM 4300 C CA . GLY B 1 232 ? 17.656 -14.023 -25.672 1 92.06 232 GLY B CA 1
ATOM 4301 C C . GLY B 1 232 ? 18.625 -15.18 -25.844 1 92.06 232 GLY B C 1
ATOM 4302 O O . GLY B 1 232 ? 18.281 -16.328 -25.531 1 92.06 232 GLY B O 1
ATOM 4303 N N . PRO B 1 233 ? 19.812 -14.969 -26.391 1 91.38 233 PRO B N 1
ATOM 4304 C CA . PRO B 1 233 ? 20.797 -16.016 -26.703 1 91.38 233 PRO B CA 1
ATOM 4305 C C . PRO B 1 233 ? 21.344 -16.703 -25.469 1 91.38 233 PRO B C 1
ATOM 4307 O O . PRO B 1 233 ? 21.781 -17.859 -25.547 1 91.38 233 PRO B O 1
ATOM 4310 N N . ASN B 1 234 ? 21.391 -16.094 -24.359 1 92 234 ASN B N 1
ATOM 4311 C CA . ASN B 1 234 ? 21.891 -16.656 -23.125 1 92 234 ASN B CA 1
ATOM 4312 C C . ASN B 1 234 ? 20.766 -16.844 -22.094 1 92 234 ASN B C 1
ATOM 4314 O O . ASN B 1 234 ? 20.812 -16.25 -21.016 1 92 234 ASN B O 1
ATOM 4318 N N . ARG B 1 235 ? 19.891 -17.766 -22.438 1 95.88 235 ARG B N 1
ATOM 4319 C CA . ARG B 1 235 ? 18.75 -17.984 -21.562 1 95.88 235 ARG B CA 1
ATOM 4320 C C . ARG B 1 235 ? 19.188 -18.438 -20.188 1 95.88 235 ARG B C 1
ATOM 4322 O O . ARG B 1 235 ? 19.922 -19.422 -20.062 1 95.88 235 ARG B O 1
ATOM 4329 N N . PRO B 1 236 ? 18.734 -17.797 -19.188 1 98 236 PRO B N 1
ATOM 4330 C CA . PRO B 1 236 ? 19.156 -18.188 -17.844 1 98 236 PRO B CA 1
ATOM 4331 C C . PRO B 1 236 ? 18.391 -19.406 -17.328 1 98 236 PRO B C 1
ATOM 4333 O O . PRO B 1 236 ? 17.312 -19.719 -17.812 1 98 236 PRO B O 1
ATOM 4336 N N . GLU B 1 237 ? 19.062 -20.047 -16.406 1 97.81 237 GLU B N 1
ATOM 4337 C CA . GLU B 1 237 ? 18.438 -21.109 -15.625 1 97.81 237 GLU B CA 1
ATOM 4338 C C . GLU B 1 237 ? 17.75 -20.562 -14.383 1 97.81 237 GLU B C 1
ATOM 4340 O O . GLU B 1 237 ? 16.875 -21.203 -13.82 1 97.81 237 GLU B O 1
ATOM 4345 N N . ALA B 1 238 ? 18.25 -19.438 -13.977 1 98.69 238 ALA B N 1
ATOM 4346 C CA . ALA B 1 238 ? 17.703 -18.781 -12.789 1 98.69 238 ALA B CA 1
ATOM 4347 C C . ALA B 1 238 ? 17.844 -17.266 -12.891 1 98.69 238 ALA B C 1
ATOM 4349 O O . ALA B 1 238 ? 18.797 -16.766 -13.508 1 98.69 238 ALA B O 1
ATOM 4350 N N . VAL B 1 239 ? 16.922 -16.578 -12.328 1 98.88 239 VAL B N 1
ATOM 4351 C CA . VAL B 1 239 ? 16.938 -15.125 -12.336 1 98.88 239 VAL B CA 1
ATOM 4352 C C . VAL B 1 239 ? 16.781 -14.594 -10.914 1 98.88 239 VAL B C 1
ATOM 4354 O O . VAL B 1 239 ? 15.867 -15 -10.188 1 98.88 239 VAL B O 1
ATOM 4357 N N . ILE B 1 240 ? 17.688 -13.758 -10.5 1 98.94 240 ILE B N 1
ATOM 4358 C CA . ILE B 1 240 ? 17.562 -12.953 -9.289 1 98.94 240 ILE B CA 1
ATOM 4359 C C . ILE B 1 240 ? 17 -11.586 -9.648 1 98.94 240 ILE B C 1
ATOM 4361 O O . ILE B 1 240 ? 17.641 -10.797 -10.352 1 98.94 240 ILE B O 1
ATOM 4365 N N . CYS B 1 241 ? 15.805 -11.328 -9.188 1 98.94 241 CYS B N 1
ATOM 4366 C CA . CYS B 1 241 ? 15.18 -10.039 -9.477 1 98.94 241 CYS B CA 1
ATOM 4367 C C . CYS B 1 241 ? 15.438 -9.039 -8.359 1 98.94 241 CYS B C 1
ATOM 4369 O O . CYS B 1 241 ? 15.5 -9.414 -7.191 1 98.94 241 CYS B O 1
ATOM 4371 N N . TYR B 1 242 ? 15.508 -7.793 -8.688 1 98.75 242 TYR B N 1
ATOM 4372 C CA . TYR B 1 242 ? 15.781 -6.672 -7.793 1 98.75 242 TYR B CA 1
ATOM 4373 C C . TYR B 1 242 ? 14.812 -6.672 -6.617 1 98.75 242 TYR B C 1
ATOM 4375 O O . TYR B 1 242 ? 15.211 -6.398 -5.48 1 98.75 242 TYR B O 1
ATOM 4383 N N . ASN B 1 243 ? 13.562 -6.938 -6.848 1 98.62 243 ASN B N 1
ATOM 4384 C CA . ASN B 1 243 ? 12.555 -7.039 -5.805 1 98.62 243 ASN B CA 1
ATOM 4385 C C . ASN B 1 243 ? 11.438 -8.008 -6.195 1 98.62 243 ASN B C 1
ATOM 4387 O O . ASN B 1 243 ? 11.414 -8.516 -7.32 1 98.62 243 ASN B O 1
ATOM 4391 N N . ASP B 1 244 ? 10.578 -8.266 -5.273 1 98.5 244 ASP B N 1
ATOM 4392 C CA . ASP B 1 244 ? 9.5 -9.227 -5.465 1 98.5 244 ASP B CA 1
ATOM 4393 C C . ASP B 1 244 ? 8.562 -8.797 -6.59 1 98.5 244 ASP B C 1
ATOM 4395 O O . ASP B 1 244 ? 8.031 -9.633 -7.316 1 98.5 244 ASP B O 1
ATOM 4399 N N . LEU B 1 245 ? 8.297 -7.496 -6.777 1 98.25 245 LEU B N 1
ATOM 4400 C CA . LEU B 1 245 ? 7.383 -7.02 -7.805 1 98.25 245 LEU B CA 1
ATOM 4401 C C . LEU B 1 245 ? 7.902 -7.371 -9.195 1 98.25 245 LEU B C 1
ATOM 4403 O O . LEU B 1 245 ? 7.168 -7.934 -10.016 1 98.25 245 LEU B O 1
ATOM 4407 N N . ILE B 1 246 ? 9.141 -7.078 -9.445 1 98.69 246 ILE B N 1
ATOM 4408 C CA . ILE B 1 246 ? 9.742 -7.449 -10.719 1 98.69 246 ILE B CA 1
ATOM 4409 C C . ILE B 1 246 ? 9.656 -8.961 -10.906 1 98.69 246 ILE B C 1
ATOM 4411 O O . ILE B 1 246 ? 9.32 -9.438 -11.992 1 98.69 246 ILE B O 1
ATOM 4415 N N . ALA B 1 247 ? 9.938 -9.703 -9.844 1 98.75 247 ALA B N 1
ATOM 4416 C CA . ALA B 1 247 ? 9.906 -11.164 -9.906 1 98.75 247 ALA B CA 1
ATOM 4417 C C . ALA B 1 247 ? 8.523 -11.672 -10.281 1 98.75 247 ALA B C 1
ATOM 4419 O O . ALA B 1 247 ? 8.383 -12.547 -11.133 1 98.75 247 ALA B O 1
ATOM 4420 N N . LEU B 1 248 ? 7.492 -11.102 -9.672 1 97.75 248 LEU B N 1
ATOM 4421 C CA . LEU B 1 248 ? 6.121 -11.531 -9.914 1 97.75 248 LEU B CA 1
ATOM 4422 C C . LEU B 1 248 ? 5.711 -11.25 -11.359 1 97.75 248 LEU B C 1
ATOM 4424 O O . LEU B 1 248 ? 5.125 -12.117 -12.016 1 97.75 248 LEU B O 1
ATOM 4428 N N . GLY B 1 249 ? 6.039 -10.008 -11.805 1 97.88 249 GLY B N 1
ATOM 4429 C CA . GLY B 1 249 ? 5.773 -9.703 -13.203 1 97.88 249 GLY B CA 1
ATOM 4430 C C . GLY B 1 249 ? 6.523 -10.602 -14.164 1 97.88 249 GLY B C 1
ATOM 4431 O O . GLY B 1 249 ? 5.969 -11.047 -15.172 1 97.88 249 GLY B O 1
ATOM 4432 N N . PHE B 1 250 ? 7.785 -10.859 -13.836 1 98.62 250 PHE B N 1
ATOM 4433 C CA . PHE B 1 250 ? 8.633 -11.727 -14.641 1 98.62 250 PHE B CA 1
ATOM 4434 C C . PHE B 1 250 ? 8.039 -13.133 -14.727 1 98.62 250 PHE B C 1
ATOM 4436 O O . PHE B 1 250 ? 7.941 -13.703 -15.812 1 98.62 250 PHE B O 1
ATOM 4443 N N . MET B 1 251 ? 7.609 -13.719 -13.602 1 98 251 MET B N 1
ATOM 4444 C CA . MET B 1 251 ? 7.039 -15.062 -13.547 1 98 251 MET B CA 1
ATOM 4445 C C . MET B 1 251 ? 5.773 -15.148 -14.383 1 98 251 MET B C 1
ATOM 4447 O O . MET B 1 251 ? 5.586 -16.109 -15.141 1 98 251 MET B O 1
ATOM 4451 N N . LYS B 1 252 ? 4.914 -14.141 -14.227 1 96.38 252 LYS B N 1
ATOM 4452 C CA . LYS B 1 252 ? 3.67 -14.125 -15 1 96.38 252 LYS B CA 1
ATOM 4453 C C . LYS B 1 252 ? 3.951 -14.164 -16.5 1 96.38 252 LYS B C 1
ATOM 4455 O O . LYS B 1 252 ? 3.363 -14.961 -17.219 1 96.38 252 LYS B O 1
ATOM 4460 N N . GLU B 1 253 ? 4.812 -13.258 -16.906 1 97.38 253 GLU B N 1
ATOM 4461 C CA . GLU B 1 253 ? 5.125 -13.164 -18.328 1 97.38 253 GLU B CA 1
ATOM 4462 C C . GLU B 1 253 ? 5.824 -14.422 -18.828 1 97.38 253 GLU B C 1
ATOM 4464 O O . GLU B 1 253 ? 5.562 -14.891 -19.938 1 97.38 253 GLU B O 1
ATOM 4469 N N . ALA B 1 254 ? 6.742 -15 -18.047 1 97.94 254 ALA B N 1
ATOM 4470 C CA . ALA B 1 254 ? 7.426 -16.234 -18.422 1 97.94 254 ALA B CA 1
ATOM 4471 C C . ALA B 1 254 ? 6.426 -17.359 -18.656 1 97.94 254 ALA B C 1
ATOM 4473 O O . ALA B 1 254 ? 6.531 -18.094 -19.641 1 97.94 254 ALA B O 1
ATOM 4474 N N . ALA B 1 255 ? 5.5 -17.484 -17.75 1 96.12 255 ALA B N 1
ATOM 4475 C CA . ALA B 1 255 ? 4.457 -18.5 -17.922 1 96.12 255 ALA B CA 1
ATOM 4476 C C . ALA B 1 255 ? 3.67 -18.266 -19.203 1 96.12 255 ALA B C 1
ATOM 4478 O O . ALA B 1 255 ? 3.373 -19.203 -19.938 1 96.12 255 ALA B O 1
ATOM 4479 N N . SER B 1 256 ? 3.35 -17.016 -19.453 1 95.12 256 SER B N 1
ATOM 4480 C CA . SER B 1 256 ? 2.602 -16.656 -20.656 1 95.12 256 SER B CA 1
ATOM 4481 C C . SER B 1 256 ? 3.371 -17.016 -21.922 1 95.12 256 SER B C 1
ATOM 4483 O O . SER B 1 256 ? 2.771 -17.312 -22.953 1 95.12 256 SER B O 1
ATOM 4485 N N . LEU B 1 257 ? 4.629 -16.984 -21.812 1 96.94 257 LEU B N 1
ATOM 4486 C CA . LEU B 1 257 ? 5.504 -17.297 -22.938 1 96.94 257 LEU B CA 1
ATOM 4487 C C . LEU B 1 257 ? 5.695 -18.812 -23.078 1 96.94 257 LEU B C 1
ATOM 4489 O O . LEU B 1 257 ? 6.367 -19.266 -24 1 96.94 257 LEU B O 1
ATOM 4493 N N . GLY B 1 258 ? 5.145 -19.578 -22.141 1 96.75 258 GLY B N 1
ATOM 4494 C CA . GLY B 1 258 ? 5.133 -21.016 -22.281 1 96.75 258 GLY B CA 1
ATOM 4495 C C . GLY B 1 258 ? 6.195 -21.703 -21.438 1 96.75 258 GLY B C 1
ATOM 4496 O O . GLY B 1 258 ? 6.375 -22.922 -21.531 1 96.75 258 GLY B O 1
ATOM 4497 N N . PHE B 1 259 ? 6.867 -20.953 -20.562 1 97.44 259 PHE B N 1
ATOM 4498 C CA . PHE B 1 259 ? 7.879 -21.562 -19.719 1 97.44 259 PHE B CA 1
ATOM 4499 C C . PHE B 1 259 ? 7.246 -22.156 -18.453 1 97.44 259 PHE B C 1
ATOM 4501 O O . PHE B 1 259 ? 6.277 -21.609 -17.922 1 97.44 259 PHE B O 1
ATOM 4508 N N . ARG B 1 260 ? 7.805 -23.344 -18.141 1 96.06 260 ARG B N 1
ATOM 4509 C CA . ARG B 1 260 ? 7.395 -23.953 -16.875 1 96.06 260 ARG B CA 1
ATOM 4510 C C . ARG B 1 260 ? 8.266 -23.453 -15.727 1 96.06 260 ARG B C 1
ATOM 4512 O O . ARG B 1 260 ? 9.492 -23.562 -15.781 1 96.06 260 ARG B O 1
ATOM 4519 N N . LEU B 1 261 ? 7.66 -22.844 -14.688 1 97.06 261 LEU B N 1
ATOM 4520 C CA . LEU B 1 261 ? 8.383 -22.406 -13.492 1 97.06 261 LEU B CA 1
ATOM 4521 C C . LEU B 1 261 ? 8.109 -23.344 -12.32 1 97.06 261 LEU B C 1
ATOM 4523 O O . LEU B 1 261 ? 6.949 -23.656 -12.039 1 97.06 261 LEU B O 1
ATOM 4527 N N . PRO B 1 262 ? 9.094 -23.812 -11.641 1 97.31 262 PRO B N 1
ATOM 4528 C CA . PRO B 1 262 ? 10.5 -23.406 -11.742 1 97.31 262 PRO B CA 1
ATOM 4529 C C . PRO B 1 262 ? 11.312 -24.312 -12.672 1 97.31 262 PRO B C 1
ATOM 4531 O O . PRO B 1 262 ? 12.539 -24.188 -12.742 1 97.31 262 PRO B O 1
ATOM 4534 N N . GLN B 1 263 ? 10.68 -25.234 -13.344 1 96.81 263 GLN B N 1
ATOM 4535 C CA . GLN B 1 263 ? 11.375 -26.297 -14.07 1 96.81 263 GLN B CA 1
ATOM 4536 C C . GLN B 1 263 ? 12.289 -25.719 -15.148 1 96.81 263 GLN B C 1
ATOM 4538 O O . GLN B 1 263 ? 13.422 -26.172 -15.328 1 96.81 263 GLN B O 1
ATOM 4543 N N . ASP B 1 264 ? 11.812 -24.734 -15.875 1 97.06 264 ASP B N 1
ATOM 4544 C CA . ASP B 1 264 ? 12.594 -24.156 -16.953 1 97.06 264 ASP B CA 1
ATOM 4545 C C . ASP B 1 264 ? 13.461 -23 -16.453 1 97.06 264 ASP B C 1
ATOM 4547 O O . ASP B 1 264 ? 14.531 -22.734 -17 1 97.06 264 ASP B O 1
ATOM 4551 N N . VAL B 1 265 ? 12.953 -22.312 -15.461 1 98.31 265 VAL B N 1
ATOM 4552 C CA . VAL B 1 265 ? 13.688 -21.172 -14.914 1 98.31 265 VAL B CA 1
ATOM 4553 C C . VAL B 1 265 ? 13.258 -20.922 -13.477 1 98.31 265 VAL B C 1
ATOM 4555 O O . VAL B 1 265 ? 12.07 -20.75 -13.195 1 98.31 265 VAL B O 1
ATOM 4558 N N . SER B 1 266 ? 14.227 -20.922 -12.539 1 98.81 266 SER B N 1
ATOM 4559 C CA . SER B 1 266 ? 13.984 -20.5 -11.164 1 98.81 266 SER B CA 1
ATOM 4560 C C . SER B 1 266 ? 13.992 -18.969 -11.039 1 98.81 266 SER B C 1
ATOM 4562 O O . SER B 1 266 ? 14.781 -18.297 -11.703 1 98.81 266 SER B O 1
ATOM 4564 N N . VAL B 1 267 ? 13.102 -18.453 -10.258 1 98.88 267 VAL B N 1
ATOM 4565 C CA . VAL B 1 267 ? 12.992 -17 -10.086 1 98.88 267 VAL B CA 1
ATOM 4566 C C . VAL B 1 267 ? 13.008 -16.656 -8.602 1 98.88 267 VAL B C 1
ATOM 4568 O O . VAL B 1 267 ? 12.344 -17.312 -7.801 1 98.88 267 VAL B O 1
ATOM 4571 N N . THR B 1 268 ? 13.789 -15.664 -8.227 1 98.88 268 THR B N 1
ATOM 4572 C CA . THR B 1 268 ? 13.828 -15.172 -6.852 1 98.88 268 THR B CA 1
ATOM 4573 C C . THR B 1 268 ? 13.609 -13.664 -6.812 1 98.88 268 THR B C 1
ATOM 4575 O O . THR B 1 268 ? 13.812 -12.977 -7.812 1 98.88 268 THR B O 1
ATOM 4578 N N . GLY B 1 269 ? 13.109 -13.227 -5.723 1 98.75 269 GLY B N 1
ATOM 4579 C CA . GLY B 1 269 ? 12.977 -11.805 -5.473 1 98.75 269 GLY B CA 1
ATOM 4580 C C . GLY B 1 269 ? 13.57 -11.367 -4.145 1 98.75 269 GLY B C 1
ATOM 4581 O O . GLY B 1 269 ? 14.359 -12.102 -3.547 1 98.75 269 GLY B O 1
ATOM 4582 N N . ILE B 1 270 ? 13.312 -10.164 -3.748 1 98.44 270 ILE B N 1
ATOM 4583 C CA . ILE B 1 270 ? 13.734 -9.562 -2.484 1 98.44 270 ILE B CA 1
ATOM 4584 C C . ILE B 1 270 ? 12.602 -8.719 -1.916 1 98.44 270 ILE B C 1
ATOM 4586 O O . ILE B 1 270 ? 11.938 -7.977 -2.65 1 98.44 270 ILE B O 1
ATOM 4590 N N . ASP B 1 271 ? 12.422 -8.758 -0.537 1 97.75 271 ASP B N 1
ATOM 4591 C CA . ASP B 1 271 ? 11.492 -7.945 0.245 1 97.75 271 ASP B CA 1
ATOM 4592 C C . ASP B 1 271 ? 10.547 -8.82 1.065 1 97.75 271 ASP B C 1
ATOM 4594 O O . ASP B 1 271 ? 10.117 -8.422 2.148 1 97.75 271 ASP B O 1
ATOM 4598 N N . ASN B 1 272 ? 10.18 -9.984 0.474 1 97.88 272 ASN B N 1
ATOM 4599 C CA . ASN B 1 272 ? 9.195 -10.883 1.076 1 97.88 272 ASN B CA 1
ATOM 4600 C C . ASN B 1 272 ? 7.824 -10.219 1.191 1 97.88 272 ASN B C 1
ATOM 4602 O O . ASN B 1 272 ? 7.223 -10.211 2.266 1 97.88 272 ASN B O 1
ATOM 4606 N N . VAL B 1 273 ? 7.375 -9.664 0.098 1 95.5 273 VAL B N 1
ATOM 4607 C CA . VAL B 1 273 ? 6.047 -9.062 0.099 1 95.5 273 VAL B CA 1
ATOM 4608 C C . VAL B 1 273 ? 4.984 -10.156 0.176 1 95.5 273 VAL B C 1
ATOM 4610 O O . VAL B 1 273 ? 5.199 -11.273 -0.304 1 95.5 273 VAL B O 1
ATOM 4613 N N . PRO B 1 274 ? 3.814 -9.828 0.748 1 91.19 274 PRO B N 1
ATOM 4614 C CA . PRO B 1 274 ? 2.805 -10.859 1.006 1 91.19 274 PRO B CA 1
ATOM 4615 C C . PRO B 1 274 ? 2.357 -11.578 -0.265 1 91.19 274 PRO B C 1
ATOM 4617 O O . PRO B 1 274 ? 2.068 -12.781 -0.231 1 91.19 274 PRO B O 1
ATOM 4620 N N . TYR B 1 275 ? 2.389 -11.031 -1.321 1 91.06 275 TYR B N 1
ATOM 4621 C CA . TYR B 1 275 ? 1.798 -11.555 -2.549 1 91.06 275 TYR B CA 1
ATOM 4622 C C . TYR B 1 275 ? 2.652 -12.672 -3.133 1 91.06 275 TYR B C 1
ATOM 4624 O O . TYR B 1 275 ? 2.18 -13.461 -3.957 1 91.06 275 TYR B O 1
ATOM 4632 N N . GLY B 1 276 ? 3.887 -12.68 -2.693 1 94.06 276 GLY B N 1
ATOM 4633 C CA . GLY B 1 276 ? 4.754 -13.773 -3.102 1 94.06 276 GLY B CA 1
ATOM 4634 C C . GLY B 1 276 ? 4.25 -15.133 -2.65 1 94.06 276 GLY B C 1
ATOM 4635 O O . GLY B 1 276 ? 4.578 -16.156 -3.258 1 94.06 276 GLY B O 1
ATOM 4636 N N . GLU B 1 277 ? 3.406 -15.109 -1.62 1 92.31 277 GLU B N 1
ATOM 4637 C CA . GLU B 1 277 ? 2.846 -16.344 -1.087 1 92.31 277 GLU B CA 1
ATOM 4638 C C . GLU B 1 277 ? 1.657 -16.812 -1.919 1 92.31 277 GLU B C 1
ATOM 4640 O O . GLU B 1 277 ? 1.306 -18 -1.896 1 92.31 277 GLU B O 1
ATOM 4645 N N . PHE B 1 278 ? 1.085 -15.93 -2.711 1 91.06 278 PHE B N 1
ATOM 4646 C CA . PHE B 1 278 ? -0.16 -16.234 -3.406 1 91.06 278 PHE B CA 1
ATOM 4647 C C . PHE B 1 278 ? 0.099 -16.516 -4.879 1 91.06 278 PHE B C 1
ATOM 4649 O O . PHE B 1 278 ? -0.809 -16.938 -5.605 1 91.06 278 PHE B O 1
ATOM 4656 N N . SER B 1 279 ? 1.294 -16.281 -5.266 1 92.31 279 SER B N 1
ATOM 4657 C CA . SER B 1 279 ? 1.648 -16.578 -6.652 1 92.31 279 SER B CA 1
ATOM 4658 C C . SER B 1 279 ? 1.826 -18.062 -6.879 1 92.31 279 SER B C 1
ATOM 4660 O O . SER B 1 279 ? 1.919 -18.844 -5.922 1 92.31 279 SER B O 1
ATOM 4662 N N . ALA B 1 280 ? 1.703 -18.531 -8.141 1 87.69 280 ALA B N 1
ATOM 4663 C CA . ALA B 1 280 ? 2.012 -19.906 -8.516 1 87.69 280 ALA B CA 1
ATOM 4664 C C . ALA B 1 280 ? 3.055 -19.953 -9.625 1 87.69 280 ALA B C 1
ATOM 4666 O O . ALA B 1 280 ? 2.773 -19.562 -10.766 1 87.69 280 ALA B O 1
ATOM 4667 N N . PRO B 1 281 ? 4.215 -20.484 -9.359 1 94 281 PRO B N 1
ATOM 4668 C CA . PRO B 1 281 ? 4.668 -20.953 -8.047 1 94 281 PRO B CA 1
ATOM 4669 C C . PRO B 1 281 ? 4.852 -19.828 -7.047 1 94 281 PRO B C 1
ATOM 4671 O O . PRO B 1 281 ? 5.012 -18.672 -7.438 1 94 281 PRO B O 1
ATOM 4674 N N . SER B 1 282 ? 4.75 -20.141 -5.719 1 96.38 282 SER B N 1
ATOM 4675 C CA . SER B 1 282 ? 5.051 -19.156 -4.688 1 96.38 282 SER B CA 1
ATOM 4676 C C . SER B 1 282 ? 6.508 -18.719 -4.75 1 96.38 282 SER B C 1
ATOM 4678 O O . SER B 1 282 ? 7.395 -19.531 -5.031 1 96.38 282 SER B O 1
ATOM 4680 N N . LEU B 1 283 ? 6.777 -17.516 -4.445 1 98.12 283 LEU B N 1
ATOM 4681 C CA . LEU B 1 283 ? 8.031 -16.859 -4.801 1 98.12 283 LEU B CA 1
ATOM 4682 C C . LEU B 1 283 ? 9.078 -17.047 -3.707 1 98.12 283 LEU B C 1
ATOM 4684 O O . LEU B 1 283 ? 8.844 -16.672 -2.557 1 98.12 283 LEU B O 1
ATOM 4688 N N . THR B 1 284 ? 10.211 -17.672 -4.023 1 98.81 284 THR B N 1
ATOM 4689 C CA . THR B 1 284 ? 11.398 -17.625 -3.188 1 98.81 284 THR B CA 1
ATOM 4690 C C . THR B 1 284 ? 11.961 -16.203 -3.119 1 98.81 284 THR B C 1
ATOM 4692 O O . THR B 1 284 ? 12.102 -15.539 -4.145 1 98.81 284 THR B O 1
ATOM 4695 N N . THR B 1 285 ? 12.25 -15.719 -1.934 1 98.75 285 THR B N 1
ATOM 4696 C CA . THR B 1 285 ? 12.633 -14.32 -1.754 1 98.75 285 THR B CA 1
ATOM 4697 C C . THR B 1 285 ? 13.531 -14.164 -0.532 1 98.75 285 THR B C 1
ATOM 4699 O O . THR B 1 285 ? 13.891 -15.148 0.116 1 98.75 285 THR B O 1
ATOM 4702 N N . VAL B 1 286 ? 14.055 -12.961 -0.328 1 98.5 286 VAL B N 1
ATOM 4703 C CA . VAL B 1 286 ? 14.742 -12.586 0.902 1 98.5 286 VAL B CA 1
ATOM 4704 C C . VAL B 1 286 ? 13.859 -11.656 1.73 1 98.5 286 VAL B C 1
ATOM 4706 O O . VAL B 1 286 ? 13.359 -10.656 1.221 1 98.5 286 VAL B O 1
ATOM 4709 N N . ASP B 1 287 ? 13.602 -12.078 2.928 1 98 287 ASP B N 1
ATOM 4710 C CA . ASP B 1 287 ? 12.883 -11.203 3.855 1 98 287 ASP B CA 1
ATOM 4711 C C . ASP B 1 287 ? 13.805 -10.125 4.418 1 98 287 ASP B C 1
ATOM 4713 O O . ASP B 1 287 ? 14.719 -10.414 5.188 1 98 287 ASP B O 1
ATOM 4717 N N . ILE B 1 288 ? 13.562 -8.906 4.023 1 95.69 288 ILE B N 1
ATOM 4718 C CA . ILE B 1 288 ? 14.398 -7.812 4.504 1 95.69 288 ILE B CA 1
ATOM 4719 C C . ILE B 1 288 ? 13.742 -7.152 5.711 1 95.69 288 ILE B C 1
ATOM 4721 O O . ILE B 1 288 ? 14.234 -6.137 6.211 1 95.69 288 ILE B O 1
ATOM 4725 N N . GLN B 1 289 ? 12.586 -7.695 6.152 1 95.38 289 GLN B N 1
ATOM 4726 C CA . GLN B 1 289 ? 11.898 -7.281 7.371 1 95.38 289 GLN B CA 1
ATOM 4727 C C . GLN B 1 289 ? 11.523 -5.805 7.32 1 95.38 289 GLN B C 1
ATOM 4729 O O . GLN B 1 289 ? 11.875 -5.039 8.219 1 95.38 289 GLN B O 1
ATOM 4734 N N . SER B 1 290 ? 10.703 -5.449 6.336 1 96.69 290 SER B N 1
ATOM 4735 C CA . SER B 1 290 ? 10.328 -4.066 6.055 1 96.69 290 SER B CA 1
ATOM 4736 C C . SER B 1 290 ? 9.602 -3.436 7.242 1 96.69 290 SER B C 1
ATOM 4738 O O . SER B 1 290 ? 9.852 -2.277 7.582 1 96.69 290 SER B O 1
ATOM 4740 N N . GLU B 1 291 ? 8.695 -4.188 7.879 1 96.69 291 GLU B N 1
ATOM 4741 C CA . GLU B 1 291 ? 7.98 -3.654 9.039 1 96.69 291 GLU B CA 1
ATOM 4742 C C . GLU B 1 291 ? 8.938 -3.338 10.18 1 96.69 291 GLU B C 1
ATOM 4744 O O . GLU B 1 291 ? 8.812 -2.301 10.836 1 96.69 291 GLU B O 1
ATOM 4749 N N . LYS B 1 292 ? 9.859 -4.211 10.43 1 96.19 292 LYS B N 1
ATOM 4750 C CA . LYS B 1 292 ? 10.875 -3.977 11.453 1 96.19 292 LYS B CA 1
ATOM 4751 C C . LYS B 1 292 ? 11.719 -2.748 11.125 1 96.19 292 LYS B C 1
ATOM 4753 O O . LYS B 1 292 ? 12.125 -2.01 12.023 1 96.19 292 LYS B O 1
ATOM 4758 N N . MET B 1 293 ? 12.016 -2.605 9.891 1 96.31 293 MET B N 1
ATOM 4759 C CA . MET B 1 293 ? 12.742 -1.423 9.445 1 96.31 293 MET B CA 1
ATOM 4760 C C . MET B 1 293 ? 12.016 -0.147 9.852 1 96.31 293 MET B C 1
ATOM 4762 O O . MET B 1 293 ? 12.625 0.789 10.367 1 96.31 293 MET B O 1
ATOM 4766 N N . GLY B 1 294 ? 10.695 -0.114 9.609 1 97.38 294 GLY B N 1
ATOM 4767 C CA . GLY B 1 294 ? 9.891 1.024 10.023 1 97.38 294 GLY B CA 1
ATOM 4768 C C . GLY B 1 294 ? 9.906 1.25 11.523 1 97.38 294 GLY B C 1
ATOM 4769 O O . GLY B 1 294 ? 10.023 2.389 11.984 1 97.38 294 GLY B O 1
ATOM 4770 N N . GLU B 1 295 ? 9.797 0.159 12.242 1 96.94 295 GLU B N 1
ATOM 4771 C CA . GLU B 1 295 ? 9.828 0.216 13.703 1 96.94 295 GLU B CA 1
ATOM 4772 C C . GLU B 1 295 ? 11.133 0.821 14.203 1 96.94 295 GLU B C 1
ATOM 4774 O O . GLU B 1 295 ? 11.125 1.744 15.016 1 96.94 295 GLU B O 1
ATOM 4779 N N . LEU B 1 296 ? 12.219 0.327 13.695 1 95.75 296 LEU B N 1
ATOM 4780 C CA . LEU B 1 296 ? 13.539 0.769 14.133 1 95.75 296 LEU B CA 1
ATOM 4781 C C . LEU B 1 296 ? 13.781 2.223 13.742 1 95.75 296 LEU B C 1
ATOM 4783 O O . LEU B 1 296 ? 14.375 2.984 14.516 1 95.75 296 LEU B O 1
ATOM 4787 N N . ALA B 1 297 ? 13.352 2.564 12.523 1 96.88 297 ALA B N 1
ATOM 4788 C CA . ALA B 1 297 ? 13.508 3.947 12.086 1 96.88 297 ALA B CA 1
ATOM 4789 C C . ALA B 1 297 ? 12.766 4.906 13.016 1 96.88 297 ALA B C 1
ATOM 4791 O O . ALA B 1 297 ? 13.305 5.949 13.398 1 96.88 297 ALA B O 1
ATOM 4792 N N . MET B 1 298 ? 11.562 4.551 13.406 1 97.12 298 MET B N 1
ATOM 4793 C CA . MET B 1 298 ? 10.766 5.375 14.305 1 97.12 298 MET B CA 1
ATOM 4794 C C . MET B 1 298 ? 11.414 5.473 15.68 1 97.12 298 MET B C 1
ATOM 4796 O O . MET B 1 298 ? 11.492 6.555 16.266 1 97.12 298 MET B O 1
ATOM 4800 N N . LEU B 1 299 ? 11.891 4.336 16.188 1 95.94 299 LEU B N 1
ATOM 4801 C CA . LEU B 1 299 ? 12.539 4.32 17.5 1 95.94 299 LEU B CA 1
ATOM 4802 C C . LEU B 1 299 ? 13.781 5.207 17.5 1 95.94 299 LEU B C 1
ATOM 4804 O O . LEU B 1 299 ? 14.016 5.953 18.453 1 95.94 299 LEU B O 1
ATOM 4808 N N . LYS B 1 300 ? 14.531 5.137 16.406 1 95.56 300 LYS B N 1
ATOM 4809 C CA . LYS B 1 300 ? 15.703 5.988 16.281 1 95.56 300 LYS B CA 1
ATOM 4810 C C . LYS B 1 300 ? 15.312 7.465 16.266 1 95.56 300 LYS B C 1
ATOM 4812 O O . LYS B 1 300 ? 16.031 8.312 16.797 1 95.56 300 LYS B O 1
ATOM 4817 N N . LEU B 1 301 ? 14.281 7.742 15.547 1 96.31 301 LEU B N 1
ATOM 4818 C CA . LEU B 1 301 ? 13.82 9.125 15.445 1 96.31 301 LEU B CA 1
ATOM 4819 C C . LEU B 1 301 ? 13.352 9.641 16.797 1 96.31 301 LEU B C 1
ATOM 4821 O O . LEU B 1 301 ? 13.656 10.773 17.172 1 96.31 301 LEU B O 1
ATOM 4825 N N . LEU B 1 302 ? 12.617 8.828 17.516 1 95.06 302 LEU B N 1
ATOM 4826 C CA . LEU B 1 302 ? 12.117 9.203 18.844 1 95.06 302 LEU B CA 1
ATOM 4827 C C . LEU B 1 302 ? 13.273 9.43 19.812 1 95.06 302 LEU B C 1
ATOM 4829 O O . LEU B 1 302 ? 13.234 10.352 20.625 1 95.06 302 LEU B O 1
ATOM 4833 N N . ASP B 1 303 ? 14.266 8.555 19.656 1 94.25 303 ASP B N 1
ATOM 4834 C CA . ASP B 1 303 ? 15.461 8.742 20.469 1 94.25 303 ASP B CA 1
ATOM 4835 C C . ASP B 1 303 ? 16.109 10.094 20.188 1 94.25 303 ASP B C 1
ATOM 4837 O O . ASP B 1 303 ? 16.531 10.797 21.109 1 94.25 303 ASP B O 1
ATOM 4841 N N . ALA B 1 304 ? 16.203 10.422 18.953 1 92.94 304 ALA B N 1
ATOM 4842 C CA . ALA B 1 304 ? 16.781 11.695 18.562 1 92.94 304 ALA B CA 1
ATOM 4843 C C . ALA B 1 304 ? 15.953 12.875 19.062 1 92.94 304 ALA B C 1
ATOM 4845 O O . ALA B 1 304 ? 16.5 13.891 19.484 1 92.94 304 ALA B O 1
ATOM 4846 N N . LEU B 1 305 ? 14.68 12.758 19 1 91.94 305 LEU B N 1
ATOM 4847 C CA . LEU B 1 305 ? 13.773 13.797 19.484 1 91.94 305 LEU B CA 1
ATOM 4848 C C . LEU B 1 305 ? 13.914 13.992 20.984 1 91.94 305 LEU B C 1
ATOM 4850 O O . LEU B 1 305 ? 13.703 15.094 21.5 1 91.94 305 LEU B O 1
ATOM 4854 N N . GLY B 1 306 ? 14.242 12.914 21.625 1 88.88 306 GLY B N 1
ATOM 4855 C CA . GLY B 1 306 ? 14.438 12.984 23.062 1 88.88 306 GLY B CA 1
ATOM 4856 C C . GLY B 1 306 ? 15.828 13.453 23.453 1 88.88 306 GLY B C 1
ATOM 4857 O O . GLY B 1 306 ? 16.156 13.516 24.641 1 88.88 306 GLY B O 1
ATOM 4858 N N . GLY B 1 307 ? 16.656 13.695 22.5 1 87.81 307 GLY B N 1
ATOM 4859 C CA . GLY B 1 307 ? 17.984 14.219 22.766 1 87.81 307 GLY B CA 1
ATOM 4860 C C . GLY B 1 307 ? 19.078 13.188 22.562 1 87.81 307 GLY B C 1
ATOM 4861 O O . GLY B 1 307 ? 20.266 13.469 22.828 1 87.81 307 GLY B O 1
ATOM 4862 N N . GLY B 1 308 ? 18.641 12.016 22.156 1 83.75 308 GLY B N 1
ATOM 4863 C CA . GLY B 1 308 ? 19.641 11.016 21.828 1 83.75 308 GLY B CA 1
ATOM 4864 C C . GLY B 1 308 ? 20.438 11.359 20.578 1 83.75 308 GLY B C 1
ATOM 4865 O O . GLY B 1 308 ? 20 12.172 19.766 1 83.75 308 GLY B O 1
ATOM 4866 N N . SER B 1 309 ? 21.734 10.789 20.484 1 75.31 309 SER B N 1
ATOM 4867 C CA . SER B 1 309 ? 22.562 11.18 19.344 1 75.31 309 SER B CA 1
ATOM 4868 C C . SER B 1 309 ? 23.062 9.953 18.578 1 75.31 309 SER B C 1
ATOM 4870 O O . SER B 1 309 ? 23.953 10.062 17.734 1 75.31 309 SER B O 1
ATOM 4872 N N . ASP B 1 310 ? 22.328 8.945 18.562 1 72.25 310 ASP B N 1
ATOM 4873 C CA . ASP B 1 310 ? 22.828 7.797 17.812 1 72.25 310 ASP B CA 1
ATOM 4874 C C . ASP B 1 310 ? 22.688 8.031 16.312 1 72.25 310 ASP B C 1
ATOM 4876 O O . ASP B 1 310 ? 21.562 8.055 15.781 1 72.25 310 ASP B O 1
ATOM 4880 N N . SER B 1 311 ? 23.844 8.312 15.68 1 69.75 311 SER B N 1
ATOM 4881 C CA . SER B 1 311 ? 23.844 8.539 14.234 1 69.75 311 SER B CA 1
ATOM 4882 C C . SER B 1 311 ? 24.219 7.266 13.477 1 69.75 311 SER B C 1
ATOM 4884 O O . SER B 1 311 ? 24.562 7.32 12.297 1 69.75 311 SER B O 1
ATOM 4886 N N . GLY B 1 312 ? 24.141 6.23 14.156 1 79.69 312 GLY B N 1
ATOM 4887 C CA . GLY B 1 312 ? 24.641 5.004 13.555 1 79.69 312 GLY B CA 1
ATOM 4888 C C . GLY B 1 312 ? 23.641 4.348 12.625 1 79.69 312 GLY B C 1
ATOM 4889 O O . GLY B 1 312 ? 22.484 4.781 12.531 1 79.69 312 GLY B O 1
ATOM 4890 N N . TYR B 1 313 ? 24.266 3.486 11.805 1 82 313 TYR B N 1
ATOM 4891 C CA . TYR B 1 313 ? 23.5 2.633 10.898 1 82 313 TYR B CA 1
ATOM 4892 C C . TYR B 1 313 ? 23.047 1.357 11.602 1 82 313 TYR B C 1
ATOM 4894 O O . TYR B 1 313 ? 23.875 0.568 12.062 1 82 313 TYR B O 1
ATOM 4902 N N . ALA B 1 314 ? 21.734 1.244 11.789 1 85.12 314 ALA B N 1
ATOM 4903 C CA . ALA B 1 314 ? 21.172 0.018 12.344 1 85.12 314 ALA B CA 1
ATOM 4904 C C . ALA B 1 314 ? 20.812 -0.971 11.242 1 85.12 314 ALA B C 1
ATOM 4906 O O . ALA B 1 314 ? 20.172 -0.597 10.25 1 85.12 314 ALA B O 1
ATOM 4907 N N . THR B 1 315 ? 21.328 -2.166 11.406 1 83.12 315 THR B N 1
ATOM 4908 C CA . THR B 1 315 ? 21.047 -3.18 10.398 1 83.12 315 THR B CA 1
ATOM 4909 C C . THR B 1 315 ? 20.375 -4.391 11.023 1 83.12 315 THR B C 1
ATOM 4911 O O . THR B 1 315 ? 20.375 -4.555 12.242 1 83.12 315 THR B O 1
ATOM 4914 N N . PHE B 1 316 ? 19.688 -5.051 10.219 1 84.5 316 PHE B N 1
ATOM 4915 C CA . PHE B 1 316 ? 19.156 -6.352 10.617 1 84.5 316 PHE B CA 1
ATOM 4916 C C . PHE B 1 316 ? 19.422 -7.398 9.539 1 84.5 316 PHE B C 1
ATOM 4918 O O . PHE B 1 316 ? 19.766 -7.055 8.406 1 84.5 316 PHE B O 1
ATOM 4925 N N . GLU B 1 317 ? 19.422 -8.609 9.984 1 88 317 GLU B N 1
ATOM 4926 C CA . GLU B 1 317 ? 19.844 -9.727 9.141 1 88 317 GLU B CA 1
ATOM 4927 C C . GLU B 1 317 ? 18.734 -10.148 8.188 1 88 317 GLU B C 1
ATOM 4929 O O . GLU B 1 317 ? 17.609 -10.414 8.625 1 88 317 GLU B O 1
ATOM 4934 N N . PRO B 1 318 ? 19.062 -10.109 6.926 1 92.38 318 PRO B N 1
ATOM 4935 C CA . PRO B 1 318 ? 18.078 -10.68 5.992 1 92.38 318 PRO B CA 1
ATOM 4936 C C . PRO B 1 318 ? 17.938 -12.188 6.148 1 92.38 318 PRO B C 1
ATOM 4938 O O . PRO B 1 318 ? 18.828 -12.852 6.695 1 92.38 318 PRO B O 1
ATOM 4941 N N . ARG B 1 319 ? 16.797 -12.695 5.758 1 96.75 319 ARG B N 1
ATOM 4942 C CA . ARG B 1 319 ? 16.516 -14.125 5.824 1 96.75 319 ARG B CA 1
ATOM 4943 C C . ARG B 1 319 ? 16.031 -14.648 4.477 1 96.75 319 ARG B C 1
ATOM 4945 O O . ARG B 1 319 ? 15.125 -14.062 3.865 1 96.75 319 ARG B O 1
ATOM 4952 N N . LEU B 1 320 ? 16.625 -15.75 4.066 1 98.25 320 LEU B N 1
ATOM 4953 C CA . LEU B 1 320 ? 16.156 -16.406 2.852 1 98.25 320 LEU B CA 1
ATOM 4954 C C . LEU B 1 320 ? 14.859 -17.172 3.115 1 98.25 320 LEU B C 1
ATOM 4956 O O . LEU B 1 320 ? 14.773 -17.938 4.07 1 98.25 320 LEU B O 1
ATOM 4960 N N . ILE B 1 321 ? 13.828 -16.859 2.365 1 98.5 321 ILE B N 1
ATOM 4961 C CA . ILE B 1 321 ? 12.562 -17.594 2.398 1 98.5 321 ILE B CA 1
ATOM 4962 C C . ILE B 1 321 ? 12.422 -18.438 1.136 1 98.5 321 ILE B C 1
ATOM 4964 O O . ILE B 1 321 ? 12.148 -17.906 0.054 1 98.5 321 ILE B O 1
ATOM 4968 N N . VAL B 1 322 ? 12.594 -19.719 1.279 1 98.44 322 VAL B N 1
ATOM 4969 C CA . VAL B 1 322 ? 12.523 -20.625 0.139 1 98.44 322 VAL B CA 1
ATOM 4970 C C . VAL B 1 322 ? 11.078 -21.062 -0.084 1 98.44 322 VAL B C 1
ATOM 4972 O O . VAL B 1 322 ? 10.406 -21.516 0.851 1 98.44 322 VAL B O 1
ATOM 4975 N N . ARG B 1 323 ? 10.578 -20.844 -1.351 1 97.44 323 ARG B N 1
ATOM 4976 C CA . ARG B 1 323 ? 9.258 -21.328 -1.738 1 97.44 323 ARG B CA 1
ATOM 4977 C C . ARG B 1 323 ? 9.32 -22.094 -3.049 1 97.44 323 ARG B C 1
ATOM 4979 O O . ARG B 1 323 ? 10.305 -22.781 -3.322 1 97.44 323 ARG B O 1
ATOM 4986 N N . GLU B 1 324 ? 8.273 -22.031 -3.842 1 96.62 324 GLU B N 1
ATOM 4987 C CA . GLU B 1 324 ? 8.109 -22.969 -4.941 1 96.62 324 GLU B CA 1
ATOM 4988 C C . GLU B 1 324 ? 8.773 -22.453 -6.215 1 96.62 324 GLU B C 1
ATOM 4990 O O . GLU B 1 324 ? 8.961 -23.219 -7.172 1 96.62 324 GLU B O 1
ATOM 4995 N N . SER B 1 325 ? 9.203 -21.188 -6.227 1 98.38 325 SER B N 1
ATOM 4996 C CA . SER B 1 325 ? 9.672 -20.609 -7.477 1 98.38 325 SER B CA 1
ATOM 4997 C C . SER B 1 325 ? 11.117 -20.984 -7.766 1 98.38 325 SER B C 1
ATOM 4999 O O . SER B 1 325 ? 11.695 -20.547 -8.758 1 98.38 325 SER B O 1
ATOM 5001 N N . THR B 1 326 ? 11.742 -21.734 -6.883 1 98.5 326 THR B N 1
ATOM 5002 C CA . THR B 1 326 ? 13.078 -22.281 -7.133 1 98.5 326 THR B CA 1
ATOM 5003 C C . THR B 1 326 ? 13.078 -23.797 -7.012 1 98.5 326 THR B C 1
ATOM 5005 O O . THR B 1 326 ? 12.359 -24.359 -6.188 1 98.5 326 THR B O 1
ATOM 5008 N N . ALA B 1 327 ? 13.828 -24.406 -7.871 1 96.31 327 ALA B N 1
ATOM 5009 C CA . ALA B 1 327 ? 13.914 -25.875 -7.844 1 96.31 327 ALA B CA 1
ATOM 5010 C C . ALA B 1 327 ? 15.328 -26.344 -8.203 1 96.31 327 ALA B C 1
ATOM 5012 O O . ALA B 1 327 ? 16.078 -25.609 -8.844 1 96.31 327 ALA B O 1
ATOM 5013 N N . ARG B 1 328 ? 15.609 -27.531 -7.738 1 94.75 328 ARG B N 1
ATOM 5014 C CA . ARG B 1 328 ? 16.875 -28.156 -8.094 1 94.75 328 ARG B CA 1
ATOM 5015 C C . ARG B 1 328 ? 16.938 -28.484 -9.578 1 94.75 328 ARG B C 1
ATOM 5017 O O . ARG B 1 328 ? 15.938 -28.938 -10.156 1 94.75 328 ARG B O 1
ATOM 5024 N N . ARG B 1 329 ? 18.125 -28.297 -10.133 1 88.75 329 ARG B N 1
ATOM 5025 C CA . ARG B 1 329 ? 18.312 -28.672 -11.523 1 88.75 329 ARG B CA 1
ATOM 5026 C C . ARG B 1 329 ? 18.5 -30.188 -11.656 1 88.75 329 ARG B C 1
ATOM 5028 O O . ARG B 1 329 ? 19.172 -30.812 -10.836 1 88.75 329 ARG B O 1
ATOM 5035 N N . GLY B 1 330 ? 17.562 -30.875 -12.344 1 69.44 330 GLY B N 1
ATOM 5036 C CA . GLY B 1 330 ? 17.734 -32.281 -12.633 1 69.44 330 GLY B CA 1
ATOM 5037 C C . GLY B 1 330 ? 18.953 -32.594 -13.484 1 69.44 330 GLY B C 1
ATOM 5038 O O . GLY B 1 330 ? 19.484 -31.688 -14.141 1 69.44 330 GLY B O 1
#

pLDDT: mean 90.82, std 11.12, range [31.92, 98.94]

Organism: Cystobacter fuscus (strain ATCC 25194 / DSM 2262 / NBRC 100088 / M29) (NCBI:txid1242864)

Sequence (660 aa):
MKKTSPTIRDVAAAAGVSVATVSKYINGAQRFSAPVEAKLKATIEKLGYRSNPLARSMITGETRTIGLTILDISNPHFTSVVKGANRVALQHDYTLLLVDTEENQARERPLIEALAQRVDGLIVSSRMPEEALQWLLELNKPVVLLRRSQRLPIPSVGIDNQLATYMLAQHLLNQGHRRITYLGFGQARINDERIRGARACLAESGLTLEVHDANAPTAQAGERACSRVMLGPNRPEAVICYNDLIALGFMKEAASLGFRLPQDVSVTGIDNVPYGEFSAPSLTTVDIQSEKMGELAMLKLLDALGGGSDSGYATFEPRLIVRESTARRGMKKTSPTIRDVAAAAGVSVATVSKYINGAQRFSAPVEAKLKATIEKLGYRSNPLARSMITGETRTIGLTILDISNPHFTSVVKGANRVALQHDYTLLLVDTEENQARERPLIEALAQRVDGLIVSSRMPEEALQWLLELNKPVVLLRRSQRLPIPSVGIDNQLATYMLAQHLLNQGHRRITYLGFGQARINDERIRGARACLAESGLTLEVHDANAPTAQAGERACSRVMLGPNRPEAVICYNDLIALGFMKEAASLGFRLPQDVSVTGIDNVPYGEFSAPSLTTVDIQSEKMGELAMLKLLDALGGGSDSGYATFEPRLIVRESTARRG

InterPro domains:
  IPR000843 LacI-type HTH domain [PF00356] (7-52)
  IPR000843 LacI-type HTH domain [PR00036] (7-17)
  IPR000843 LacI-type HTH domain [PR00036] (17-27)
  IPR000843 LacI-type HTH domain [PS50932] (6-60)
  IPR000843 LacI-type HTH domain [SM00354] (5-75)
  IPR010982 Lambda repressor-like, DNA-binding domain superfamily [G3DSA:1.10.260.40] (1-62)
  IPR010982 Lambda repressor-like, DNA-binding domain superfamily [SSF47413] (6-63)
  IPR028082 Periplasmic binding protein-like I [SSF53822] (63-311)
  IPR046335 Transcriptional regulator LacI/GalR-like, sensor domain [PF13377] (169-326)

Radius of gyration: 27.47 Å; Cα contacts (8 Å, |Δi|>4): 1363; chains: 2; bounding box: 69×81×70 Å

Foldseek 3Di:
DPLPQDDLVNLCVQLVHDSVVLLCLVVVVDDDDPVSNVSSVVSCVVSVHDPDLVVNCVVVVASLEEEEEDAAPVDLLVVLLVLLQQVLSVVVPHHYDYDYQPNPQVSQVVVVLVRLVRHQEYEYEHLDDLVVCVCVVVSPHAYEYADDDDPDLHAYEFAQLLQFLLVVLVVQVVLPFQFEEEEEAVSHPSRVSNLNNNQVNNVVVPGGYHYHYLNDPALCSLLVCQCCACVPPRNGLEYEYHAVRSQLSNVVNCVVVPDDAPQRYFYAGECPRVCLCVDVQRHWYKHRPSSVRSNVRNVVSVCVSVVHRPSDYHYDYIDTDDTRRGHHHD/DPLPQDDLVNLCVQLVHDSVVLLCLVVVVDDDDPVSNVSSVVSCVVSVHDPDLVVNCVVVVASLEEEEEDAAPVDLLVVLLVLLQQVLSVVVPHHYDYDYQPNPQVSQVVVVLVRLVRHQEYEYEHLDDLVVCVCVVVSPHAYEYADDDDPDLHAYEFAQLLQFLLVVLVVQVVLPFQFEEEEEAVSHPSRVSNLNNNQVNNVVVPGGYHYHYLNDPALCSLLVCQCCACVPPRNGLEYEYHAPRSQLSNVVNCVVVPDDAPQRYFYAGECPRVCLCVDVQRHWYKHRPSSVRSNVRNVVSVCVSVVHRPSDYHYDYIDTDDTRRGHHHD

Solvent-accessible surface area (backbone atoms only — not comparable to full-atom values): 33814 Å² total; per-residue (Å²): 129,85,81,69,74,50,42,66,57,50,44,8,62,73,53,72,47,51,50,65,55,46,49,27,48,77,66,65,73,47,90,65,58,68,70,57,50,51,45,43,52,50,41,31,60,73,58,60,46,60,88,45,60,64,56,44,20,67,70,70,68,47,54,53,21,35,28,35,39,36,43,39,61,82,39,57,53,48,31,32,19,47,52,22,24,40,54,52,29,51,75,69,69,27,46,54,36,34,38,70,38,64,73,34,65,89,45,38,61,65,50,50,55,62,43,52,71,65,30,54,29,38,37,41,48,77,71,63,53,73,83,72,48,56,66,59,72,69,66,77,48,49,55,22,32,66,40,82,54,88,82,55,89,41,18,15,28,46,63,58,46,28,56,49,28,23,52,51,41,46,52,43,43,74,28,59,49,72,45,43,29,36,41,29,30,76,79,36,76,63,37,59,39,28,50,51,15,29,37,54,46,34,44,76,73,74,37,69,66,47,77,47,66,33,79,42,85,33,31,68,23,14,31,66,40,28,58,65,49,62,71,37,95,73,51,42,43,26,36,43,24,64,25,38,41,22,29,50,18,23,52,52,38,37,43,75,72,68,48,51,67,22,82,57,34,20,42,27,23,30,44,55,43,75,62,34,70,48,24,66,50,22,44,16,24,29,31,62,48,36,31,57,48,17,32,51,39,41,52,52,40,52,39,36,72,72,68,44,77,78,46,53,74,48,69,54,82,61,41,82,41,86,44,50,14,47,58,66,60,128,126,85,80,68,75,49,41,64,59,49,44,8,62,72,53,70,45,51,50,65,54,46,50,26,48,78,66,64,72,46,89,66,56,68,70,57,49,51,45,45,54,51,42,30,59,73,58,60,45,60,87,46,59,64,56,44,19,66,72,71,68,48,55,53,23,34,29,36,37,36,43,39,62,81,39,58,54,48,31,32,20,47,52,23,24,40,54,52,28,50,75,69,68,27,45,54,38,35,36,69,38,64,73,34,68,88,47,38,60,65,51,50,54,61,44,52,70,64,29,54,30,39,38,41,48,77,71,64,55,72,83,73,46,56,66,59,74,68,65,78,49,50,53,23,32,66,40,82,54,88,80,55,88,42,19,15,27,46,62,57,46,30,57,50,29,22,52,50,41,46,51,42,43,74,29,60,48,71,44,44,29,35,39,31,31,76,79,38,75,62,39,58,39,26,50,50,15,30,38,54,46,35,46,75,73,73,37,70,65,48,78,49,67,33,79,42,85,33,31,68,25,15,32,66,39,28,58,64,50,63,73,36,96,73,50,43,42,27,37,44,24,65,26,38,41,21,29,50,19,23,52,52,40,37,43,74,73,67,46,50,68,21,83,58,32,19,42,28,23,31,44,57,45,76,63,36,70,47,24,70,49,22,46,15,24,27,32,62,48,36,32,57,48,17,31,52,40,42,52,52,41,51,38,37,73,72,68,45,78,78,46,53,75,48,69,52,82,63,40,82,42,85,44,49,13,46,56,65,61,128